Protein 7QH8 (pdb70)

InterPro domains:
  IPR002313 Lysine-tRNA ligase, class II [MF_00252] (16-503)
  IPR002313 Lysine-tRNA ligase, class II [TIGR00499] (12-503)
  IPR004364 Aminoacyl-tRNA synthetase, class II (D/K/N) [PF00152] (156-499)
  IPR004365 OB-fold nucleic acid binding domain, AA-tRNA synthetase-type [PF01336] (64-140)
  IPR006195 Aminoacyl-tRNA synthetase, class II [PS50862] (179-502)
  IPR012340 Nucleic acid-binding, OB-fold [G3DSA:2.40.50.140] (10-151)
  IPR012340 Nucleic acid-binding, OB-fold [SSF50249] (9-149)
  IPR018149 Lysyl-tRNA synthetase, class II, C-terminal [PR00982] (193-203)
  IPR018149 Lysyl-tRNA synthetase, class II, C-terminal [PR00982] (209-225)
  IPR018149 Lysyl-tRNA synthetase, class II, C-terminal [PR00982] (238-251)
  IPR018149 Lysyl-tRNA synthetase, class II, C-terminal [PR00982] (256-273)
  IPR018149 Lysyl-tRNA synthetase, class II, C-terminal [PR00982] (386-402)
  IPR044136 Lysine-tRNA ligase, class II, N-terminal [cd04322] (61-168)
  IPR045864 Class II Aminoacyl-tRNA synthetase/Biotinyl protein ligase (BPL) and lipoyl protein ligase (LPL) [G3DSA:3.30.930.10] (152-503)
  IPR045864 Class II Aminoacyl-tRNA synthetase/Biotinyl protein ligase (BPL) and lipoyl protein ligase (LPL) [SSF55681] (156-501)

Foldseek 3Di:
DVLLVLLVVLCVVCVVVVHHQADPDDPFPDELVRVCVVCVDDPAQFWDADKGKYKAFFADWDDDQFKIKTWGAGLLRRIAIEIEGCVQEPPVSNVCCVSRDDGRWMKIFIATWHHYCGTYGHGNDMGTNHRDSDHQAAVGADLVSCQQCVVSVSVHPNVLSLLQVLLVQLVVLLCVLQVVVVADEDDDDQWAQDADDDPAAWDWDADPPVRDITTGHQDCVLVVLLVLLVPRQKYKYWAWGAGPDDPDPDARIFTKIKMKHFPDFLVVVVVSVLVSLVSSCCRRVVDQQFQEPVRHTFHSDDDAAEEELQVVLCVQLVHRGALPDDQVNLVVSQVVVVHVDTDSQVSSVVSSCVGVLQVDAAKYKYFFGACLRCLFADHDPPGPGTGGKIFIAARSFRFKMKGFTDLPLVSSVVSQVVVQVVPPCHDGPVVSSVSSVSPRGTMMMMMGTSQSSCCSRYVDHPSSNDSNGDD

Organism: Mycobacterium tuberculosis (strain ATCC 25618 / H37Rv) (NCBI:txid83332)

Solvent-accessible surface area: 23521 Å² total

B-factor: mean 52.55, std 17.99, range [27.71, 124.9]

Radius of gyration: 29.38 Å; Cα contacts (8 Å, |Δi|>4): 894; chains: 1; bounding box: 52×74×83 Å

CATH classification: 3.30.930.10

Structure (mmCIF, N/CA/C/O backbone):
data_7QH8
#
_entry.id   7QH8
#
_cell.length_a   83.838
_cell.length_b   83.838
_cell.length_c   147.781
_cell.angle_alpha   90.000
_cell.angle_beta   90.000
_cell.angle_gamma   90.000
#
_symmetry.space_group_name_H-M   'P 41 21 2'
#
loop_
_entity.id
_entity.type
_entity.pdbx_description
1 polymer 'Lysine--tRNA ligase 1'
2 non-polymer LYSINE
3 non-polymer GLYCEROL
4 water water
#
loop_
_atom_site.group_PDB
_atom_site.id
_atom_site.type_symbol
_atom_site.label_atom_id
_atom_site.label_alt_id
_atom_site.label_comp_id
_atom_site.label_asym_id
_atom_site.label_entity_id
_atom_site.label_seq_id
_atom_site.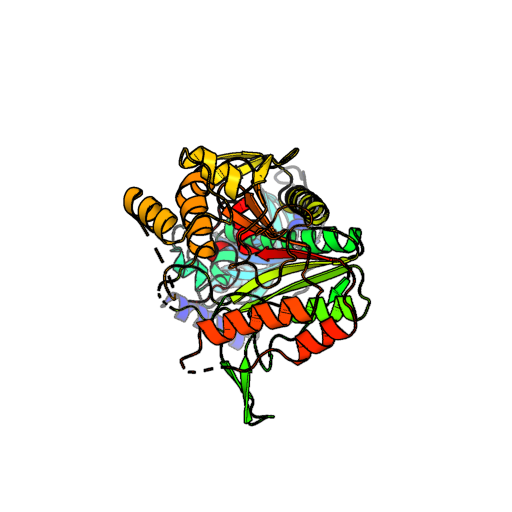pdbx_PDB_ins_code
_atom_site.Cartn_x
_atom_site.Cartn_y
_atom_site.Cartn_z
_atom_site.occupancy
_atom_site.B_iso_or_equiv
_atom_site.auth_seq_id
_atom_site.auth_comp_id
_atom_site.auth_asym_id
_atom_site.auth_atom_id
_atom_site.pdbx_PDB_model_num
ATOM 1 N N . PRO A 1 32 ? 38.587 10.748 51.251 1.00 105.92 11 PRO A N 1
ATOM 2 C CA . PRO A 1 32 ? 38.552 9.659 52.229 1.00 102.80 11 PRO A CA 1
ATOM 3 C C . PRO A 1 32 ? 38.931 10.128 53.640 1.00 96.41 11 PRO A C 1
ATOM 4 O O . PRO A 1 32 ? 38.696 9.406 54.599 1.00 88.38 11 PRO A O 1
ATOM 8 N N . GLU A 1 33 ? 39.552 11.304 53.714 1.00 82.61 12 GLU A N 1
ATOM 9 C CA . GLU A 1 33 ? 39.772 12.048 54.974 1.00 80.90 12 GLU A CA 1
ATOM 10 C C . GLU A 1 33 ? 38.455 12.734 55.356 1.00 72.84 12 GLU A C 1
ATOM 11 O O . GLU A 1 33 ? 38.083 12.687 56.546 1.00 65.47 12 GLU A O 1
ATOM 17 N N . GLN A 1 34 ? 37.791 13.357 54.375 1.00 70.83 13 GLN A N 1
ATOM 18 C CA . GLN A 1 34 ? 36.424 13.939 54.509 1.00 72.51 13 GLN A CA 1
ATOM 19 C C . GLN A 1 34 ? 35.427 12.869 54.993 1.00 62.58 13 GLN A C 1
ATOM 20 O O . GLN A 1 34 ? 34.570 13.207 55.819 1.00 58.48 13 GLN A O 1
ATOM 26 N N . PHE A 1 35 ? 35.563 11.623 54.532 1.00 62.72 14 PHE A N 1
ATOM 27 C CA . PHE A 1 35 ? 34.839 10.432 55.066 1.00 65.48 14 PHE A CA 1
ATOM 28 C C . PHE A 1 35 ? 35.098 10.337 56.580 1.00 63.24 14 PHE A C 1
ATOM 29 O O . PHE A 1 35 ? 34.135 10.283 57.357 1.00 65.08 14 PHE A O 1
ATOM 37 N N . ARG A 1 36 ? 36.374 10.354 56.986 1.00 61.74 15 ARG A N 1
ATOM 38 C CA . ARG A 1 36 ? 36.823 10.166 58.397 1.00 63.07 15 ARG A CA 1
ATOM 39 C C . ARG A 1 36 ? 36.253 11.285 59.283 1.00 56.29 15 ARG A C 1
ATOM 40 O O . ARG A 1 36 ? 35.775 10.960 60.392 1.00 56.01 15 ARG A O 1
ATOM 42 N N . ILE A 1 37 ? 36.268 12.539 58.818 1.00 53.56 16 ILE A N 1
ATOM 43 C CA . ILE A 1 37 ? 35.771 13.709 59.611 1.00 56.33 16 ILE A CA 1
ATOM 44 C C . ILE A 1 37 ? 34.255 13.612 59.765 1.00 54.84 16 ILE A C 1
ATOM 45 O O . ILE A 1 37 ? 33.762 13.946 60.861 1.00 51.90 16 ILE A O 1
ATOM 50 N N . ARG A 1 38 ? 33.538 13.267 58.692 1.00 56.77 17 ARG A N 1
ATOM 51 C CA . ARG A 1 38 ? 32.058 13.134 58.764 1.00 53.42 17 ARG A CA 1
ATOM 52 C C . ARG A 1 38 ? 31.751 12.035 59.785 1.00 46.25 17 ARG A C 1
ATOM 53 O O . ARG A 1 38 ? 30.915 12.283 60.644 1.00 52.83 17 ARG A O 1
ATOM 61 N N . ARG A 1 39 ? 32.481 10.914 59.737 1.00 48.36 18 ARG A N 1
ATOM 62 C CA . ARG A 1 39 ? 32.317 9.743 60.652 1.00 53.46 18 ARG A CA 1
ATOM 63 C C . ARG A 1 39 ? 32.558 10.178 62.100 1.00 51.85 18 ARG A C 1
ATOM 64 O O . ARG A 1 39 ? 31.788 9.752 62.965 1.00 51.97 18 ARG A O 1
ATOM 72 N N . ASP A 1 40 ? 33.570 11.017 62.343 1.00 54.56 19 ASP A N 1
ATOM 73 C CA . ASP A 1 40 ? 33.861 11.611 63.680 1.00 57.06 19 ASP A CA 1
ATOM 74 C C . ASP A 1 40 ? 32.685 12.488 64.132 1.00 54.94 19 ASP A C 1
ATOM 75 O O . ASP A 1 40 ? 32.293 12.376 65.297 1.00 49.89 19 ASP A O 1
ATOM 80 N N . LYS A 1 41 ? 32.136 13.339 63.265 1.00 51.71 20 LYS A N 1
ATOM 81 C CA . LYS A 1 41 ? 30.994 14.199 63.668 1.00 55.28 20 LYS A CA 1
ATOM 82 C C . LYS A 1 41 ? 29.801 13.312 64.059 1.00 54.40 20 LYS A C 1
ATOM 83 O O . LYS A 1 41 ? 29.174 13.597 65.071 1.00 52.14 20 LYS A O 1
ATOM 89 N N . ARG A 1 42 ? 29.532 12.239 63.316 1.00 55.44 21 ARG A N 1
ATOM 90 C CA . ARG A 1 42 ? 28.435 11.292 63.664 1.00 59.33 21 ARG A CA 1
ATOM 91 C C . ARG A 1 42 ? 28.624 10.802 65.113 1.00 53.37 21 ARG A C 1
ATOM 92 O O . ARG A 1 42 ? 27.706 11.014 65.951 1.00 46.61 21 ARG A O 1
ATOM 100 N N . ALA A 1 43 ? 29.784 10.203 65.409 1.00 56.73 22 ALA A N 1
ATOM 101 C CA . ALA A 1 43 ? 30.143 9.653 66.749 1.00 56.83 22 ALA A CA 1
ATOM 102 C C . ALA A 1 43 ? 30.049 10.734 67.845 1.00 55.12 22 ALA A C 1
ATOM 103 O O . ALA A 1 43 ? 29.465 10.454 68.912 1.00 57.93 22 ALA A O 1
ATOM 105 N N . ARG A 1 44 ? 30.563 11.942 67.598 1.00 56.15 23 ARG A N 1
ATOM 106 C CA . ARG A 1 44 ? 30.467 13.082 68.553 1.00 61.78 23 ARG A CA 1
ATOM 107 C C . ARG A 1 44 ? 28.997 13.435 68.828 1.00 61.98 23 ARG A C 1
ATOM 108 O O . ARG A 1 44 ? 28.630 13.655 70.013 1.00 60.19 23 ARG A O 1
ATOM 116 N N . LEU A 1 45 ? 28.190 13.550 67.777 1.00 64.75 24 LEU A N 1
ATOM 117 C CA . LEU A 1 45 ? 26.756 13.928 67.899 1.00 63.82 24 LEU A CA 1
ATOM 118 C C . LEU A 1 45 ? 26.049 12.903 68.794 1.00 58.52 24 LEU A C 1
ATOM 119 O O . LEU A 1 45 ? 25.283 13.325 69.665 1.00 56.81 24 LEU A O 1
ATOM 124 N N . LEU A 1 46 ? 26.318 11.610 68.582 1.00 62.26 25 LEU A N 1
ATOM 125 C CA . LEU A 1 46 ? 25.740 10.487 69.372 1.00 65.07 25 LEU A CA 1
ATOM 126 C C . LEU A 1 46 ? 26.123 10.639 70.844 1.00 68.45 25 LEU A C 1
ATOM 127 O O . LEU A 1 46 ? 25.206 10.688 71.680 1.00 72.66 25 LEU A O 1
ATOM 132 N N . ALA A 1 47 ? 27.432 10.702 71.116 1.00 71.13 26 ALA A N 1
ATOM 133 C CA . ALA A 1 47 ? 28.052 10.892 72.454 1.00 74.04 26 ALA A CA 1
ATOM 134 C C . ALA A 1 47 ? 27.410 12.065 73.218 1.00 74.16 26 ALA A C 1
ATOM 135 O O . ALA A 1 47 ? 27.302 11.953 74.455 1.00 85.68 26 ALA A O 1
ATOM 137 N N . GLN A 1 48 ? 26.992 13.136 72.526 1.00 68.99 27 GLN A N 1
ATOM 138 C CA . GLN A 1 48 ? 26.413 14.364 73.148 1.00 64.35 27 GLN A CA 1
ATOM 139 C C . GLN A 1 48 ? 24.906 14.211 73.385 1.00 66.66 27 GLN A C 1
ATOM 140 O O . GLN A 1 48 ? 24.278 15.218 73.747 1.00 59.38 27 GLN A O 1
ATOM 146 N N . GLY A 1 49 ? 24.336 13.018 73.172 1.00 64.86 28 GLY A N 1
ATOM 147 C CA . GLY A 1 49 ? 22.884 12.775 73.313 1.00 70.95 28 GLY A CA 1
ATOM 148 C C . GLY A 1 49 ? 22.058 13.487 72.245 1.00 70.65 28 GLY A C 1
ATOM 149 O O . GLY A 1 49 ? 20.819 13.529 72.374 1.00 81.39 28 GLY A O 1
ATOM 150 N N . ARG A 1 50 ? 22.712 14.068 71.238 1.00 75.26 29 ARG A N 1
ATOM 151 C CA . ARG A 1 50 ? 22.063 14.537 69.989 1.00 73.06 29 ARG A CA 1
ATOM 152 C C . ARG A 1 50 ? 21.934 13.320 69.068 1.00 74.92 29 ARG A C 1
ATOM 153 O O . ARG A 1 50 ? 22.695 12.344 69.247 1.00 83.24 29 ARG A O 1
ATOM 161 N N . ASP A 1 51 ? 20.975 13.352 68.150 1.00 64.51 30 ASP A N 1
ATOM 162 C CA . ASP A 1 51 ? 20.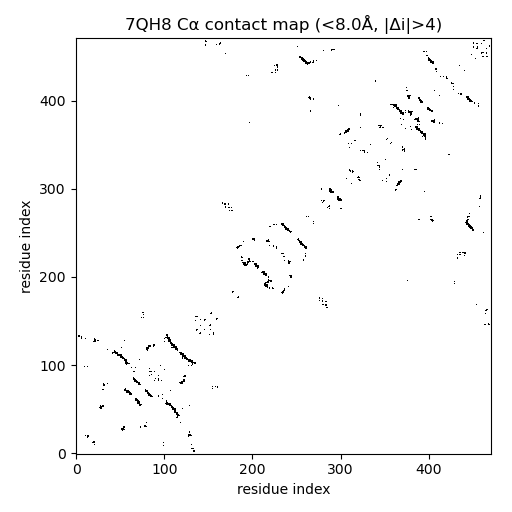588 12.169 67.341 1.00 57.69 30 ASP A CA 1
ATOM 163 C C . ASP A 1 51 ? 20.750 12.571 65.887 1.00 49.41 30 ASP A C 1
ATOM 164 O O . ASP A 1 51 ? 19.987 13.400 65.412 1.00 53.19 30 ASP A O 1
ATOM 169 N N . PRO A 1 52 ? 21.785 12.086 65.170 1.00 49.07 31 PRO A N 1
ATOM 170 C CA . PRO A 1 52 ? 21.998 12.485 63.778 1.00 52.87 31 PRO A CA 1
ATOM 171 C C . PRO A 1 52 ? 21.177 11.660 62.768 1.00 45.32 31 PRO A C 1
ATOM 172 O O . PRO A 1 52 ? 21.252 11.924 61.603 1.00 46.90 31 PRO A O 1
ATOM 176 N N . TYR A 1 53 ? 20.424 10.665 63.227 1.00 47.42 32 TYR A N 1
ATOM 177 C CA . TYR A 1 53 ? 19.447 9.921 62.388 1.00 39.34 32 TYR A CA 1
ATOM 178 C C . TYR A 1 53 ? 18.141 9.817 63.160 1.00 40.89 32 TYR A C 1
ATOM 179 O O . TYR A 1 53 ? 17.729 8.730 63.541 1.00 44.35 32 TYR A O 1
ATOM 188 N N . PRO A 1 54 ? 17.442 10.942 63.417 1.00 40.99 33 PRO A N 1
ATOM 189 C CA . PRO A 1 54 ? 16.222 10.919 64.223 1.00 40.63 33 PRO A CA 1
ATOM 190 C C . PRO A 1 54 ? 15.127 10.166 63.458 1.00 45.77 33 PRO A C 1
ATOM 191 O O . PRO A 1 54 ? 15.188 10.156 62.229 1.00 40.18 33 PRO A O 1
ATOM 195 N N . VAL A 1 55 ? 14.204 9.518 64.181 1.00 43.03 34 VAL A N 1
ATOM 196 C CA . VAL A 1 55 ? 13.161 8.625 63.577 1.00 44.75 34 VAL A CA 1
ATOM 197 C C . VAL A 1 55 ? 12.185 9.503 62.783 1.00 47.66 34 VAL A C 1
ATOM 198 O O . VAL A 1 55 ? 11.587 9.043 61.766 1.00 46.10 34 VAL A O 1
ATOM 202 N N . ALA A 1 56 ? 12.052 10.740 63.250 1.00 47.50 35 ALA A N 1
ATOM 203 C CA . ALA A 1 56 ? 11.092 11.728 62.733 1.00 49.37 35 ALA A CA 1
ATOM 204 C C . ALA A 1 56 ? 11.658 13.130 62.930 1.00 54.03 35 ALA A C 1
ATOM 205 O O . ALA A 1 56 ? 12.441 13.355 63.878 1.00 55.14 35 ALA A O 1
ATOM 207 N N . VAL A 1 57 ? 11.274 14.032 62.040 1.00 49.55 36 VAL A N 1
ATOM 208 C CA . VAL A 1 57 ? 11.255 15.485 62.329 1.00 49.04 36 VAL A CA 1
ATOM 209 C C . VAL A 1 57 ? 9.865 15.941 61.921 1.00 46.94 36 VAL A C 1
ATOM 210 O O . VAL A 1 57 ? 9.267 15.374 61.022 1.00 46.84 36 VAL A O 1
ATOM 214 N N . PRO A 1 58 ? 9.292 16.970 62.562 1.00 53.13 37 PRO A N 1
ATOM 215 C CA . PRO A 1 58 ? 7.942 17.407 62.208 1.00 59.48 37 PRO A CA 1
ATOM 216 C C . PRO A 1 58 ? 7.926 18.344 60.992 1.00 58.43 37 PRO A C 1
ATOM 217 O O . PRO A 1 58 ? 7.716 19.532 61.155 1.00 62.10 37 PRO A O 1
ATOM 221 N N . ARG A 1 59 ? 8.152 17.786 59.809 1.00 54.50 38 ARG A N 1
ATOM 222 C CA . ARG A 1 59 ? 8.054 18.527 58.523 1.00 54.35 38 ARG A CA 1
ATOM 223 C C . ARG A 1 59 ? 6.580 18.826 58.220 1.00 60.98 38 ARG A C 1
ATOM 224 O O . ARG A 1 59 ? 5.805 17.860 58.063 1.00 58.08 38 ARG A O 1
ATOM 232 N N . THR A 1 60 ? 6.225 20.106 58.083 1.00 57.51 39 THR A N 1
ATOM 233 C CA . THR A 1 60 ? 4.834 20.577 57.830 1.00 54.95 39 THR A CA 1
ATOM 234 C C . THR A 1 60 ? 4.577 20.652 56.332 1.00 56.03 39 THR A C 1
ATOM 235 O O . THR A 1 60 ? 3.425 20.470 55.923 1.00 55.55 39 THR A O 1
ATOM 239 N N . HIS A 1 61 ? 5.616 20.929 55.542 1.00 55.45 40 HIS A N 1
ATOM 240 C CA . HIS A 1 61 ? 5.491 21.267 54.103 1.00 52.18 40 HIS A CA 1
ATOM 241 C C . HIS A 1 61 ? 6.693 20.758 53.322 1.00 46.27 40 HIS A C 1
ATOM 242 O O . HIS A 1 61 ? 7.781 20.802 53.874 1.00 48.68 40 HIS A O 1
ATOM 249 N N . THR A 1 62 ? 6.480 20.368 52.069 1.00 49.55 41 THR A N 1
ATOM 250 C CA . THR A 1 62 ? 7.551 20.221 51.059 1.00 50.28 41 THR A CA 1
ATOM 251 C C . THR A 1 62 ? 8.015 21.631 50.681 1.00 52.07 41 THR A C 1
ATOM 252 O O . THR A 1 62 ? 7.278 22.610 50.904 1.00 49.28 41 THR A O 1
ATOM 256 N N . LEU A 1 63 ? 9.184 21.744 50.090 1.00 50.04 42 LEU A N 1
ATOM 257 C CA . LEU A 1 63 ? 9.698 23.082 49.712 1.00 48.87 42 LEU A CA 1
ATOM 258 C C . LEU A 1 63 ? 8.846 23.622 48.558 1.00 44.31 42 LEU A C 1
ATOM 259 O O . LEU A 1 63 ? 8.568 24.834 48.594 1.00 50.05 42 LEU A O 1
ATOM 264 N N . ALA A 1 64 ? 8.399 22.766 47.626 1.00 42.87 43 ALA A N 1
ATOM 265 C CA . ALA A 1 64 ? 7.521 23.158 46.492 1.00 46.94 43 ALA A CA 1
ATOM 266 C C . ALA A 1 64 ? 6.214 23.739 47.034 1.00 54.66 43 ALA A C 1
ATOM 267 O O . ALA A 1 64 ? 5.661 24.640 46.385 1.00 53.33 43 ALA A O 1
ATOM 269 N N . GLU A 1 65 ? 5.745 23.223 48.175 1.00 55.84 44 GLU A N 1
ATOM 270 C CA . GLU A 1 65 ? 4.509 23.696 48.842 1.00 57.32 44 GLU A CA 1
ATOM 271 C C . GLU A 1 65 ? 4.731 25.123 49.314 1.00 57.04 44 GLU A C 1
ATOM 272 O O . GLU A 1 65 ? 3.872 25.952 49.022 1.00 58.14 44 GLU A O 1
ATOM 278 N N . VAL A 1 66 ? 5.835 25.369 50.026 1.00 57.73 45 VAL A N 1
ATOM 279 C CA . VAL A 1 66 ? 6.201 26.713 50.565 1.00 55.83 45 VAL A CA 1
ATOM 280 C C . VAL A 1 66 ? 6.347 27.688 49.384 1.00 57.87 45 VAL A C 1
ATOM 281 O O . VAL A 1 66 ? 5.792 28.787 49.476 1.00 60.19 45 VAL A O 1
ATOM 285 N N . ARG A 1 67 ? 7.051 27.285 48.315 1.00 59.91 46 ARG A N 1
ATOM 286 C CA . ARG A 1 67 ? 7.223 28.095 47.073 1.00 63.54 46 ARG A CA 1
ATOM 287 C C . ARG A 1 67 ? 5.844 28.430 46.489 1.00 61.72 46 ARG A C 1
ATOM 288 O O . ARG A 1 67 ? 5.601 29.615 46.226 1.00 65.73 46 ARG A O 1
ATOM 296 N N . ALA A 1 68 ? 4.963 27.437 46.336 1.00 61.48 47 ALA A N 1
ATOM 297 C CA . ALA A 1 68 ? 3.620 27.608 45.727 1.00 60.20 47 ALA A CA 1
ATOM 298 C C . ALA A 1 68 ? 2.739 28.547 46.576 1.00 61.25 47 ALA A C 1
ATOM 299 O O . ALA A 1 68 ? 1.825 29.142 45.994 1.00 75.87 47 ALA A O 1
ATOM 301 N N . ALA A 1 69 ? 3.018 28.712 47.877 1.00 59.31 48 ALA A N 1
ATOM 302 C CA . ALA A 1 69 ? 2.218 29.522 48.835 1.00 61.30 48 ALA A CA 1
ATOM 303 C C . ALA A 1 69 ? 2.784 30.941 49.028 1.00 68.93 48 ALA A C 1
ATOM 304 O O . ALA A 1 69 ? 2.278 31.665 49.920 1.00 70.23 48 ALA A O 1
ATOM 306 N N . HIS A 1 70 ? 3.831 31.322 48.294 1.00 72.41 49 HIS A N 1
ATOM 307 C CA . HIS A 1 70 ? 4.479 32.659 48.411 1.00 70.37 49 HIS A CA 1
ATOM 308 C C . HIS A 1 70 ? 5.056 33.076 47.063 1.00 68.63 49 HIS A C 1
ATOM 309 O O . HIS A 1 70 ? 6.203 33.510 46.995 1.00 69.57 49 HIS A O 1
ATOM 316 N N . PRO A 1 71 ? 4.266 32.992 45.963 1.00 77.14 50 PRO A N 1
ATOM 317 C CA . PRO A 1 71 ? 4.787 33.238 44.614 1.00 82.25 50 PRO A CA 1
ATOM 318 C C . PRO A 1 71 ? 5.3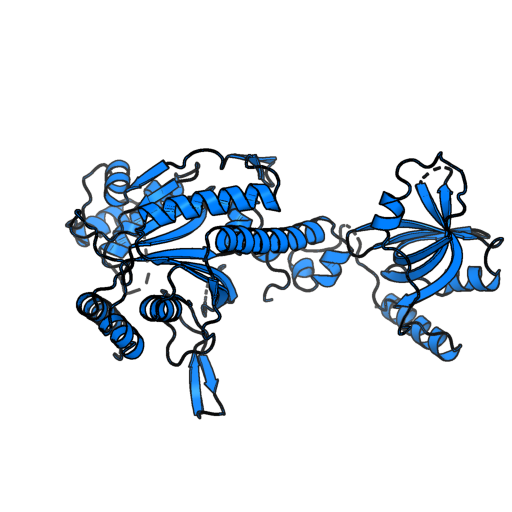71 34.645 44.405 1.00 87.38 50 PRO A C 1
ATOM 319 O O . PRO A 1 71 ? 6.308 34.770 43.640 1.00 99.22 50 PRO A O 1
ATOM 323 N N . ASP A 1 72 ? 4.822 35.658 45.080 1.00 91.85 51 ASP A N 1
ATOM 324 C CA . ASP A 1 72 ? 5.317 37.062 45.001 1.00 100.89 51 ASP A CA 1
ATOM 325 C C . ASP A 1 72 ? 5.271 37.706 46.395 1.00 96.82 51 ASP A C 1
ATOM 326 O O . ASP A 1 72 ? 4.313 38.441 46.720 1.00 96.39 51 ASP A O 1
ATOM 331 N N . LEU A 1 73 ? 6.307 37.458 47.187 1.00 98.63 52 LEU A N 1
ATOM 332 C CA . LEU A 1 73 ? 6.497 38.140 48.488 1.00 99.47 52 LEU A CA 1
ATOM 333 C C . LEU A 1 73 ? 7.378 39.359 48.226 1.00 96.81 52 LEU A C 1
ATOM 334 O O . LEU A 1 73 ? 8.486 39.192 47.723 1.00 88.72 52 LEU A O 1
ATOM 339 N N . PRO A 1 74 ? 6.931 40.615 48.483 1.00 92.00 53 PRO A N 1
ATOM 340 C CA . PRO A 1 74 ? 7.813 41.773 48.336 1.00 89.80 53 PRO A CA 1
ATOM 341 C C . PRO A 1 74 ? 9.182 41.560 48.990 1.00 88.99 53 PRO A C 1
ATOM 342 O O . PRO A 1 74 ? 9.217 41.214 50.161 1.00 85.24 53 PRO A O 1
ATOM 346 N N . ILE A 1 75 ? 10.258 41.809 48.243 1.00 93.91 54 ILE A N 1
ATOM 347 C CA . ILE A 1 75 ? 11.644 41.447 48.666 1.00 98.36 54 ILE A CA 1
ATOM 348 C C . ILE A 1 75 ? 11.962 42.138 49.997 1.00 98.29 54 ILE A C 1
ATOM 349 O O . ILE A 1 75 ? 11.404 43.221 50.257 1.00 89.38 54 ILE A O 1
ATOM 354 N N . ASP A 1 76 ? 12.781 41.485 50.826 1.00 97.87 55 ASP A N 1
ATOM 355 C CA . ASP A 1 76 ? 13.195 41.987 52.161 1.00 95.00 55 ASP A CA 1
ATOM 356 C C . ASP A 1 76 ? 11.941 42.362 52.961 1.00 95.33 55 ASP A C 1
ATOM 357 O O . ASP A 1 76 ? 11.852 43.510 53.429 1.00 97.18 55 ASP A O 1
ATOM 362 N N . THR A 1 77 ? 11.013 41.414 53.101 1.00 99.59 56 THR A N 1
ATOM 363 C CA . THR A 1 77 ? 9.783 41.540 53.930 1.00 98.13 56 THR A CA 1
ATOM 364 C C . THR A 1 77 ? 9.583 40.214 54.670 1.00 95.61 56 THR A C 1
ATOM 365 O O . THR A 1 77 ? 9.955 39.168 54.099 1.00 94.06 56 THR A O 1
ATOM 369 N N . ALA A 1 78 ? 9.020 40.264 55.880 1.00 91.69 57 ALA A N 1
ATOM 370 C CA . ALA A 1 78 ? 8.758 39.088 56.744 1.00 85.32 57 ALA A CA 1
ATOM 371 C C . ALA A 1 78 ? 7.259 38.745 56.736 1.00 89.33 57 ALA A C 1
ATOM 372 O O . ALA A 1 78 ? 6.423 39.670 56.592 1.00 90.26 57 ALA A O 1
ATOM 374 N N . THR A 1 79 ? 6.931 37.453 56.847 1.00 87.02 58 THR A N 1
ATOM 375 C CA . THR A 1 79 ? 5.538 36.946 56.983 1.00 82.24 58 THR A CA 1
ATOM 376 C C . THR A 1 79 ? 5.418 36.243 58.332 1.00 82.80 58 THR A C 1
ATOM 377 O O . THR A 1 79 ? 6.464 36.046 58.978 1.00 83.04 58 THR A O 1
ATOM 381 N N . GLU A 1 80 ? 4.192 35.898 58.730 1.00 89.45 59 GLU A N 1
ATOM 382 C CA . GLU A 1 80 ? 3.897 35.139 59.977 1.00 95.43 59 GLU A CA 1
ATOM 383 C C . GLU A 1 80 ? 3.329 33.767 59.587 1.00 95.19 59 GLU A C 1
ATOM 384 O O . GLU A 1 80 ? 2.336 33.319 60.212 1.00 99.97 59 GLU A O 1
ATOM 390 N N . ASP A 1 81 ? 3.918 33.147 58.559 1.00 82.45 60 ASP A N 1
ATOM 391 C CA . ASP A 1 81 ? 3.751 31.701 58.263 1.00 78.38 60 ASP A CA 1
ATOM 392 C C . ASP A 1 81 ? 4.980 30.997 58.834 1.00 76.00 60 ASP A C 1
ATOM 393 O O . ASP A 1 81 ? 6.083 31.125 58.262 1.00 70.42 60 ASP A O 1
ATOM 398 N N . ILE A 1 82 ? 4.797 30.369 59.988 1.00 72.09 61 ILE A N 1
ATOM 399 C CA . ILE A 1 82 ? 5.783 29.432 60.589 1.00 75.11 61 ILE A CA 1
ATOM 400 C C . ILE A 1 82 ? 5.692 28.123 59.791 1.00 71.38 61 ILE A C 1
ATOM 401 O O . ILE A 1 82 ? 4.554 27.717 59.394 1.00 60.42 61 ILE A O 1
ATOM 406 N N . VAL A 1 83 ? 6.846 27.524 59.483 1.00 64.29 62 VAL A N 1
ATOM 407 C CA . VAL A 1 83 ? 6.896 26.211 58.775 1.00 54.82 62 VAL A CA 1
ATOM 408 C C . VAL A 1 83 ? 7.966 25.323 59.396 1.00 55.71 62 VAL A C 1
ATOM 409 O O . VAL A 1 83 ? 8.907 25.837 60.063 1.00 62.23 62 VAL A O 1
ATOM 413 N N . GLY A 1 84 ? 7.790 24.030 59.131 1.00 55.09 63 GLY A N 1
ATOM 414 C CA . GLY A 1 84 ? 8.777 22.958 59.309 1.00 48.51 63 GLY A CA 1
ATOM 415 C C . GLY A 1 84 ? 9.143 22.388 57.950 1.00 49.39 63 GLY A C 1
ATOM 416 O O . GLY A 1 84 ? 8.280 21.769 57.285 1.00 47.90 63 GLY A O 1
ATOM 417 N N . VAL A 1 85 ? 10.384 22.626 57.530 1.00 45.00 64 VAL A N 1
ATOM 418 C CA . VAL A 1 85 ? 10.902 22.169 56.216 1.00 41.35 64 VAL A CA 1
ATOM 419 C C . VAL A 1 85 ? 12.071 21.256 56.515 1.00 38.41 64 VAL A C 1
ATOM 420 O O . VAL A 1 85 ? 12.592 21.305 57.621 1.00 42.15 64 VAL A O 1
ATOM 424 N N . ALA A 1 86 ? 12.438 20.441 55.544 1.00 41.48 65 ALA A N 1
ATOM 425 C CA . ALA A 1 86 ? 13.599 19.548 55.644 1.00 42.97 65 ALA A CA 1
ATOM 426 C C . ALA A 1 86 ? 14.147 19.404 54.241 1.00 47.37 65 ALA A C 1
ATOM 427 O O . ALA A 1 86 ? 13.376 19.551 53.284 1.00 50.82 65 ALA A O 1
ATOM 429 N N . GLY A 1 87 ? 15.458 19.259 54.153 1.00 46.97 66 GLY A N 1
ATOM 430 C CA . GLY A 1 87 ? 16.171 19.323 52.874 1.00 56.51 66 GLY A CA 1
ATOM 431 C C . GLY A 1 87 ? 17.660 19.077 53.030 1.00 56.40 66 GLY A C 1
ATOM 432 O O . GLY A 1 87 ? 18.201 19.211 54.154 1.00 52.40 66 GLY A O 1
ATOM 433 N N . ARG A 1 88 ? 18.271 18.713 51.906 1.00 55.08 67 ARG A N 1
ATOM 434 C CA . ARG A 1 88 ? 19.710 18.413 51.788 1.00 52.17 67 ARG A CA 1
ATOM 435 C C . ARG A 1 88 ? 20.438 19.737 51.579 1.00 53.73 67 ARG A C 1
ATOM 436 O O . ARG A 1 88 ? 20.042 20.470 50.677 1.00 52.94 67 ARG A O 1
ATOM 444 N N . VAL A 1 89 ? 21.413 20.043 52.441 1.00 58.43 68 VAL A N 1
ATOM 445 C CA . VAL A 1 89 ? 22.174 21.323 52.386 1.00 62.91 68 VAL A CA 1
ATOM 446 C C . VAL A 1 89 ? 23.124 21.181 51.193 1.00 61.82 68 VAL A C 1
ATOM 447 O O . VAL A 1 89 ? 23.978 20.255 51.211 1.00 59.06 68 VAL A O 1
ATOM 451 N N . ILE A 1 90 ? 22.865 21.940 50.123 1.00 61.18 69 ILE A N 1
ATOM 452 C CA . ILE A 1 90 ? 23.606 21.792 48.827 1.00 62.85 69 ILE A CA 1
ATOM 453 C C . ILE A 1 90 ? 24.535 22.998 48.653 1.00 55.52 69 ILE A C 1
ATOM 454 O O . ILE A 1 90 ? 25.422 22.974 47.800 1.00 59.44 69 ILE A O 1
ATOM 459 N N . PHE A 1 91 ? 24.345 24.030 49.449 1.00 54.73 70 PHE A N 1
ATOM 460 C CA . PHE A 1 91 ? 25.180 25.242 49.396 1.00 49.58 70 PHE A CA 1
ATOM 461 C C . PHE A 1 91 ? 25.147 25.830 50.790 1.00 52.64 70 PHE A C 1
ATOM 462 O O . PHE A 1 91 ? 24.054 25.844 51.384 1.00 51.37 70 PHE A O 1
ATOM 470 N N . ALA A 1 92 ? 26.300 26.270 51.285 1.00 53.85 71 ALA A N 1
ATOM 471 C CA . ALA A 1 92 ? 26.444 26.919 52.607 1.00 60.98 71 ALA A CA 1
ATOM 472 C C . ALA A 1 92 ? 27.327 28.162 52.461 1.00 65.10 71 ALA A C 1
ATOM 473 O O . ALA A 1 92 ? 28.276 28.130 51.632 1.00 64.83 71 ALA A O 1
ATOM 475 N N . ARG A 1 93 ? 27.022 29.196 53.251 1.00 59.36 72 ARG A N 1
ATOM 476 C CA . ARG A 1 93 ? 27.681 30.526 53.225 1.00 69.93 72 ARG A CA 1
ATOM 477 C C . ARG A 1 93 ? 27.585 31.142 54.629 1.00 73.25 72 ARG A C 1
ATOM 478 O O . ARG A 1 93 ? 26.537 31.742 54.968 1.00 74.44 72 ARG A O 1
ATOM 486 N N . ASN A 1 94 ? 28.654 30.996 55.410 1.00 71.93 73 ASN A N 1
ATOM 487 C CA . ASN A 1 94 ? 28.687 31.273 56.869 1.00 78.84 73 ASN A CA 1
ATOM 488 C C . ASN A 1 94 ? 29.191 32.697 57.114 1.00 85.52 73 ASN A C 1
ATOM 489 O O . ASN A 1 94 ? 29.738 33.300 56.175 1.00 86.99 73 ASN A O 1
ATOM 494 N N . SER A 1 95 ? 28.942 33.214 58.321 1.00 88.21 74 SER A N 1
ATOM 495 C CA . SER A 1 95 ? 29.546 34.450 58.895 1.00 87.16 74 SER A CA 1
ATOM 496 C C . SER A 1 95 ? 29.565 34.333 60.425 1.00 88.48 74 SER A C 1
ATOM 497 O O . SER A 1 95 ? 29.296 33.210 60.944 1.00 83.94 74 SER A O 1
ATOM 500 N N . GLY A 1 96 ? 29.863 35.447 61.106 1.00 76.16 75 GLY A N 1
ATOM 501 C CA . GLY A 1 96 ? 29.893 35.555 62.577 1.00 80.42 75 GLY A CA 1
ATOM 502 C C . GLY A 1 96 ? 28.533 35.272 63.193 1.00 79.44 75 GLY A C 1
ATOM 503 O O . GLY A 1 96 ? 28.443 34.301 63.983 1.00 71.26 75 GLY A O 1
ATOM 504 N N . LYS A 1 97 ? 27.514 36.054 62.802 1.00 73.82 76 LYS A N 1
ATOM 505 C CA . LYS A 1 97 ? 26.163 36.092 63.435 1.00 77.42 76 LYS A CA 1
ATOM 506 C C . LYS A 1 97 ? 25.088 35.482 62.519 1.00 79.68 76 LYS A C 1
ATOM 507 O O . LYS A 1 97 ? 23.913 35.438 62.964 1.00 71.44 76 LYS A O 1
ATOM 513 N N . LEU A 1 98 ? 25.430 35.083 61.283 1.00 79.87 77 LEU A N 1
ATOM 514 C CA . LEU A 1 98 ? 24.412 34.671 60.274 1.00 73.25 77 LEU A CA 1
ATOM 515 C C . LEU A 1 98 ? 25.020 33.727 59.228 1.00 71.47 77 LEU A C 1
ATOM 516 O O . LEU A 1 98 ? 25.975 34.143 58.523 1.00 57.76 77 LEU A O 1
ATOM 521 N N . CYS A 1 99 ? 24.460 32.513 59.131 1.00 60.17 78 CYS A N 1
ATOM 522 C CA . CYS A 1 99 ? 24.810 31.477 58.121 1.00 59.94 78 CYS A CA 1
ATOM 523 C C . CYS A 1 99 ? 23.604 31.270 57.206 1.00 60.65 78 CYS A C 1
ATOM 524 O O . CYS A 1 99 ? 22.467 31.188 57.708 1.00 66.86 78 CYS A O 1
ATOM 527 N N . PHE A 1 100 ? 23.860 31.229 55.905 1.00 60.05 79 PHE A N 1
ATOM 528 C CA . PHE A 1 100 ? 22.858 30.943 54.859 1.00 56.22 79 PHE A CA 1
ATOM 529 C C . PHE A 1 100 ? 23.151 29.549 54.314 1.00 57.74 79 PHE A C 1
ATOM 530 O O . PHE A 1 100 ? 24.332 29.122 54.203 1.00 49.40 79 PHE A O 1
ATOM 538 N N . ALA A 1 101 ? 22.087 28.855 53.941 1.00 57.23 80 ALA A N 1
ATOM 539 C CA . ALA A 1 101 ? 22.195 27.577 53.225 1.00 56.05 80 ALA A CA 1
ATOM 540 C C . ALA A 1 101 ? 21.061 27.505 52.228 1.00 52.79 80 ALA A C 1
ATOM 541 O O . ALA A 1 101 ? 20.005 28.121 52.451 1.00 51.85 80 ALA A O 1
ATOM 543 N N . THR A 1 102 ? 21.313 26.767 51.162 1.00 56.03 81 THR A N 1
ATOM 544 C CA . THR A 1 102 ? 20.278 26.320 50.223 1.00 55.34 81 THR A CA 1
ATOM 545 C C . THR A 1 102 ? 19.953 24.894 50.607 1.00 54.70 81 THR A C 1
ATOM 546 O O . THR A 1 102 ? 20.900 24.044 50.593 1.00 56.45 81 THR A O 1
ATOM 550 N N . LEU A 1 103 ? 18.691 24.674 50.985 1.00 51.56 82 LEU A N 1
ATOM 551 C CA . LEU A 1 103 ? 18.131 23.315 51.092 1.00 47.50 82 LEU A CA 1
ATOM 552 C C . LEU A 1 103 ? 17.539 22.983 49.734 1.00 46.41 82 LEU A C 1
ATOM 553 O O . LEU A 1 103 ? 16.844 23.852 49.113 1.00 49.47 82 LEU A O 1
ATOM 558 N N . GLN A 1 104 ? 17.787 21.761 49.303 1.00 47.97 83 GLN A N 1
ATOM 559 C CA . GLN A 1 104 ? 17.197 21.226 48.076 1.00 49.08 83 GLN A CA 1
ATOM 560 C C . GLN A 1 104 ? 16.381 20.027 48.495 1.00 50.84 83 GLN A C 1
ATOM 561 O O . GLN A 1 104 ? 16.974 19.095 49.107 1.00 50.35 83 GLN A O 1
ATOM 567 N N . ASP A 1 105 ? 15.086 20.092 48.193 1.00 48.96 84 ASP A N 1
ATOM 568 C CA . ASP A 1 105 ? 14.135 18.974 48.404 1.00 53.08 84 ASP A CA 1
ATOM 569 C C . ASP A 1 105 ? 14.537 17.897 47.393 1.00 53.20 84 ASP A C 1
ATOM 570 O O . ASP A 1 105 ? 15.381 18.200 46.517 1.00 51.28 84 ASP A O 1
ATOM 575 N N . GLY A 1 106 ? 13.998 16.688 47.543 1.00 45.53 85 GLY A N 1
ATOM 576 C CA . GLY A 1 106 ? 14.302 15.539 46.670 1.00 46.46 85 GLY A CA 1
ATOM 577 C C . GLY A 1 106 ? 14.009 15.805 45.206 1.00 41.22 85 GLY A C 1
ATOM 578 O O . GLY A 1 106 ? 14.738 15.271 44.366 1.00 47.48 85 GLY A O 1
ATOM 579 N N . ASP A 1 107 ? 12.990 16.612 44.905 1.00 42.73 86 ASP A N 1
ATOM 580 C CA . ASP A 1 107 ? 12.542 16.889 43.509 1.00 47.56 86 ASP A CA 1
ATOM 581 C C . ASP A 1 107 ? 13.404 17.994 42.870 1.00 52.12 86 ASP A C 1
ATOM 582 O O . ASP A 1 107 ? 13.257 18.222 41.650 1.00 47.43 86 ASP A O 1
ATOM 587 N N . GLY A 1 108 ? 14.264 18.667 43.642 1.00 51.33 87 GLY A N 1
ATOM 588 C CA . GLY A 1 108 ? 15.166 19.718 43.115 1.00 49.55 87 GLY A CA 1
ATOM 589 C C . GLY A 1 108 ? 14.682 21.113 43.465 1.00 49.47 87 GLY A C 1
ATOM 590 O O . GLY A 1 108 ? 15.466 22.088 43.273 1.00 52.58 87 GLY A O 1
ATOM 591 N N . THR A 1 109 ? 13.466 21.231 44.007 1.00 48.05 88 THR A N 1
ATOM 592 C CA . THR A 1 109 ? 12.966 22.515 44.557 1.00 46.14 88 THR A CA 1
ATOM 593 C C . THR A 1 109 ? 13.901 22.943 45.693 1.00 46.57 88 THR A C 1
ATOM 594 O O . THR A 1 109 ? 14.338 22.101 46.482 1.00 50.81 88 THR A O 1
ATOM 598 N N . GLN A 1 110 ? 14.197 24.228 45.745 1.00 45.67 89 GLN A N 1
ATOM 599 C CA . GLN A 1 110 ? 15.141 24.837 46.700 1.00 46.92 89 GLN A CA 1
ATOM 600 C C . GLN A 1 110 ? 14.393 25.847 47.559 1.00 45.72 89 GLN A C 1
ATOM 601 O O . GLN A 1 110 ? 13.474 26.492 47.054 1.00 43.77 89 GLN A O 1
ATOM 607 N N . LEU A 1 111 ? 14.845 26.008 48.788 1.00 44.27 90 LEU A N 1
ATOM 608 C CA . LEU A 1 111 ? 14.454 27.140 49.651 1.00 49.99 90 LEU A CA 1
ATOM 609 C C . LEU A 1 111 ? 15.703 27.551 50.418 1.00 47.77 90 LEU A C 1
ATOM 610 O O . LEU A 1 111 ? 16.554 26.664 50.727 1.00 55.93 90 LEU A O 1
ATOM 615 N N . GLN A 1 112 ? 15.853 28.837 50.682 1.00 51.94 91 GLN A N 1
ATOM 616 C CA . GLN A 1 112 ? 17.004 29.284 51.495 1.00 54.54 91 GLN A CA 1
ATOM 617 C C . GLN A 1 112 ? 16.584 29.221 52.966 1.00 50.82 91 GLN A C 1
ATOM 618 O O . GLN A 1 112 ? 15.433 29.589 53.289 1.00 44.15 91 GLN A O 1
ATOM 624 N N . VAL A 1 113 ? 17.497 28.780 53.828 1.00 49.56 92 VAL A N 1
ATOM 625 C CA . VAL A 1 113 ? 17.386 28.956 55.308 1.00 50.29 92 VAL A CA 1
ATOM 626 C C . VAL A 1 113 ? 18.461 29.952 55.769 1.00 51.19 92 VAL A C 1
ATOM 627 O O . VAL A 1 113 ? 19.570 29.991 55.135 1.00 54.26 92 VAL A O 1
ATOM 631 N N . MET A 1 114 ? 18.143 30.733 56.807 1.00 60.08 93 MET A N 1
ATOM 632 C CA . MET A 1 114 ? 19.104 31.650 57.475 1.00 62.98 93 MET A CA 1
ATOM 633 C C . MET A 1 114 ? 19.120 31.364 58.986 1.00 62.52 93 MET A C 1
ATOM 634 O O . MET A 1 114 ? 18.080 31.512 59.681 1.00 55.78 93 MET A O 1
ATOM 639 N N . ILE A 1 115 ? 20.294 30.932 59.445 1.00 58.06 94 ILE A N 1
ATOM 640 C CA . ILE A 1 115 ? 20.634 30.621 60.864 1.00 62.07 94 ILE A CA 1
ATOM 641 C C . ILE A 1 115 ? 21.332 31.878 61.415 1.00 64.36 94 ILE A C 1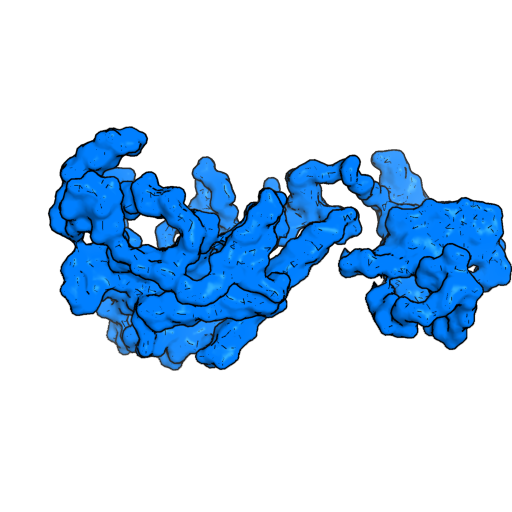
ATOM 642 O O . ILE A 1 115 ? 22.487 32.182 60.976 1.00 69.60 94 ILE A O 1
ATOM 647 N N . SER A 1 116 ? 20.629 32.614 62.281 1.00 64.91 95 SER A N 1
ATOM 648 C CA . SER A 1 116 ? 21.025 33.950 62.808 1.00 65.14 95 SER A CA 1
ATOM 649 C C . SER A 1 116 ? 21.197 33.871 64.327 1.00 64.87 95 SER A C 1
ATOM 650 O O . SER A 1 116 ? 20.286 33.311 64.989 1.00 65.35 95 SER A O 1
ATOM 653 N N . LEU A 1 117 ? 22.309 34.411 64.852 1.00 61.98 96 LEU A N 1
ATOM 654 C CA . LEU A 1 117 ? 22.612 34.501 66.309 1.00 63.60 96 LEU A CA 1
ATOM 655 C C . LEU A 1 117 ? 21.367 34.989 67.070 1.00 69.18 96 LEU A C 1
ATOM 656 O O . LEU A 1 117 ? 21.087 34.437 68.151 1.00 61.15 96 LEU A O 1
ATOM 661 N N . ASP A 1 118 ? 20.645 35.977 66.516 1.00 72.80 97 ASP A N 1
ATOM 662 C CA . ASP A 1 118 ? 19.541 36.712 67.196 1.00 76.75 97 ASP A CA 1
ATOM 663 C C . ASP A 1 118 ? 18.331 35.798 67.462 1.00 77.99 97 ASP A C 1
ATOM 664 O O . ASP A 1 118 ? 17.706 35.980 68.520 1.00 62.53 97 ASP A O 1
ATOM 669 N N . LYS A 1 119 ? 18.015 34.859 66.555 1.00 83.13 98 LYS A N 1
ATOM 670 C CA . LYS A 1 119 ? 16.737 34.083 66.560 1.00 82.83 98 LYS A CA 1
ATOM 671 C C . LYS A 1 119 ? 16.918 32.691 67.191 1.00 84.00 98 LYS A C 1
ATOM 672 O O . LYS A 1 119 ? 15.953 32.185 67.797 1.00 72.25 98 LYS A O 1
ATOM 678 N N . VAL A 1 120 ? 18.094 32.081 67.032 1.00 84.99 99 VAL A N 1
ATOM 679 C CA . VAL A 1 120 ? 18.451 30.767 67.643 1.00 85.22 99 VAL A CA 1
ATOM 680 C C . VAL A 1 120 ? 19.609 31.012 68.624 1.00 89.16 99 VAL A C 1
ATOM 681 O O . VAL A 1 120 ? 20.151 32.146 68.651 1.00 76.74 99 VAL A O 1
ATOM 685 N N . GLY A 1 121 ? 19.977 30.012 69.425 1.00 86.25 100 GLY A N 1
ATOM 686 C CA . GLY A 1 121 ? 21.123 30.126 70.349 1.00 92.14 100 GLY A CA 1
ATOM 687 C C . GLY A 1 121 ? 22.390 30.603 69.647 1.00 84.76 100 GLY A C 1
ATOM 688 O O . GLY A 1 121 ? 22.502 30.434 68.404 1.00 79.77 100 GLY A O 1
ATOM 689 N N . GLN A 1 122 ? 23.301 31.208 70.413 1.00 76.71 101 GLN A N 1
ATOM 690 C CA . GLN A 1 122 ? 24.756 31.250 70.095 1.00 82.06 101 GLN A CA 1
ATOM 691 C C . GLN A 1 122 ? 25.263 29.800 69.989 1.00 83.45 101 GLN A C 1
ATOM 692 O O . GLN A 1 122 ? 26.009 29.490 69.036 1.00 80.67 101 GLN A O 1
ATOM 698 N N . ALA A 1 123 ? 24.859 28.939 70.930 1.00 78.70 102 ALA A N 1
ATOM 699 C CA . ALA A 1 123 ? 25.170 27.488 70.939 1.00 78.85 102 ALA A CA 1
ATOM 700 C C . ALA A 1 123 ? 24.668 26.850 69.633 1.00 73.04 102 ALA A C 1
ATOM 701 O O . ALA A 1 123 ? 25.472 26.205 68.931 1.00 71.30 102 ALA A O 1
ATOM 703 N N . ALA A 1 124 ? 23.381 27.034 69.328 1.00 65.22 103 ALA A N 1
ATOM 704 C CA . ALA A 1 124 ? 22.723 26.596 68.073 1.00 64.77 103 ALA A CA 1
ATOM 705 C C . ALA A 1 124 ? 23.528 27.045 66.843 1.00 63.31 103 ALA A C 1
ATOM 706 O O . ALA A 1 124 ? 23.648 26.235 65.884 1.00 52.46 103 ALA A O 1
ATOM 708 N N . LEU A 1 125 ? 24.009 28.301 66.840 1.00 58.66 104 LEU A N 1
ATOM 709 C CA . LEU A 1 125 ? 24.746 28.898 65.696 1.00 59.86 104 LEU A CA 1
ATOM 710 C C . LEU A 1 125 ? 26.086 28.160 65.550 1.00 62.15 104 LEU A C 1
ATOM 711 O O . LEU A 1 125 ? 26.438 27.768 64.414 1.00 63.87 104 LEU A O 1
ATOM 716 N N . ASP A 1 126 ? 26.791 27.954 66.664 1.00 64.81 105 ASP A N 1
ATOM 717 C CA . ASP A 1 126 ? 28.118 27.275 66.703 1.00 64.43 105 ASP A CA 1
ATOM 718 C C . ASP A 1 126 ? 27.926 25.819 66.272 1.00 52.62 105 ASP A C 1
ATOM 719 O O . ASP A 1 126 ? 28.734 25.328 65.449 1.00 56.06 105 ASP A O 1
ATOM 724 N N . ALA A 1 127 ? 26.874 25.163 66.766 1.00 54.14 106 ALA A N 1
ATOM 725 C CA . ALA A 1 127 ? 26.555 23.758 66.389 1.00 54.78 106 ALA A CA 1
ATOM 726 C C . ALA A 1 127 ? 26.290 23.721 64.878 1.00 47.62 106 ALA A C 1
ATOM 727 O O . ALA A 1 127 ? 26.926 22.904 64.181 1.00 45.87 106 ALA A O 1
ATOM 729 N N . TRP A 1 128 ? 25.472 24.639 64.360 1.00 45.58 107 TRP A N 1
ATOM 730 C CA . TRP A 1 128 ? 25.299 24.771 62.887 1.00 48.10 107 TRP A CA 1
ATOM 731 C C . TRP A 1 128 ? 26.680 24.712 62.211 1.00 58.55 107 TRP A C 1
ATOM 732 O O . TRP A 1 128 ? 26.891 23.790 61.343 1.00 54.85 107 TRP A O 1
ATOM 743 N N . LYS A 1 129 ? 27.591 25.621 62.611 1.00 56.81 108 LYS A N 1
ATOM 744 C CA . LYS A 1 129 ? 28.917 25.819 61.963 1.00 56.52 108 LYS A CA 1
ATOM 745 C C . LYS A 1 129 ? 29.746 24.539 62.125 1.00 53.92 108 LYS A C 1
ATOM 746 O O . LYS A 1 129 ? 30.362 24.118 61.139 1.00 64.53 108 LYS A O 1
ATOM 752 N N . ALA A 1 130 ? 29.720 23.910 63.304 1.00 48.62 109 ALA A N 1
ATOM 753 C CA . ALA A 1 130 ? 30.553 22.717 63.628 1.00 54.67 109 ALA A CA 1
ATOM 754 C C . ALA A 1 130 ? 29.940 21.432 63.039 1.00 56.66 109 ALA A C 1
ATOM 755 O O . ALA A 1 130 ? 30.709 20.518 62.637 1.00 51.28 109 ALA A O 1
ATOM 757 N N . ASP A 1 131 ? 28.604 21.348 62.997 1.00 52.45 110 ASP A N 1
ATOM 758 C CA . ASP A 1 131 ? 27.874 20.050 62.899 1.00 55.78 110 ASP A CA 1
ATOM 759 C C . ASP A 1 131 ? 27.423 19.749 61.463 1.00 54.85 110 ASP A C 1
ATOM 760 O O . ASP A 1 131 ? 27.428 18.544 61.102 1.00 52.77 110 ASP A O 1
ATOM 765 N N . VAL A 1 132 ? 27.051 20.787 60.702 1.00 51.87 111 VAL A N 1
ATOM 766 C CA . VAL A 1 132 ? 26.371 20.685 59.375 1.00 55.82 111 VAL A CA 1
ATOM 767 C C . VAL A 1 132 ? 27.391 20.691 58.234 1.00 52.99 111 VAL A C 1
ATOM 768 O O . VAL A 1 132 ? 28.235 21.596 58.190 1.00 51.98 111 VAL A O 1
ATOM 772 N N . ASP A 1 133 ? 27.283 19.724 57.320 1.00 49.81 112 ASP A N 1
ATOM 773 C CA . ASP A 1 133 ? 28.118 19.632 56.098 1.00 53.57 112 ASP A CA 1
ATOM 774 C C . ASP A 1 133 ? 27.199 19.502 54.882 1.00 50.10 112 ASP A C 1
ATOM 775 O O . ASP A 1 133 ? 26.122 18.928 54.997 1.00 58.94 112 ASP A O 1
ATOM 780 N N . LEU A 1 134 ? 27.669 19.956 53.732 1.00 49.90 113 LEU A N 1
ATOM 781 C CA . LEU A 1 134 ? 27.052 19.675 52.411 1.00 51.24 113 LEU A CA 1
ATOM 782 C C . LEU A 1 134 ? 26.666 18.193 52.308 1.00 53.98 113 LEU A C 1
ATOM 783 O O . LEU A 1 134 ? 27.505 17.307 52.637 1.00 45.35 113 LEU A O 1
ATOM 788 N N . GLY A 1 135 ? 25.454 17.931 51.818 1.00 48.75 114 GLY A N 1
ATOM 789 C CA . GLY A 1 135 ? 24.931 16.569 51.649 1.00 52.31 114 GLY A CA 1
ATOM 790 C C . GLY A 1 135 ? 24.085 16.146 52.831 1.00 52.81 114 GLY A C 1
ATOM 791 O O . GLY A 1 135 ? 23.238 15.246 52.627 1.00 61.06 114 GLY A O 1
ATOM 792 N N . ASP A 1 136 ? 24.312 16.746 54.010 1.00 50.39 115 ASP A N 1
ATOM 793 C CA . ASP A 1 136 ? 23.517 16.489 55.238 1.00 49.01 115 ASP A CA 1
ATOM 794 C C . ASP A 1 136 ? 22.069 16.872 54.975 1.00 49.90 115 ASP A C 1
ATOM 795 O O . ASP A 1 136 ? 21.850 17.956 54.413 1.00 47.78 115 ASP A O 1
ATOM 800 N N . ILE A 1 137 ? 21.131 16.023 55.392 1.00 47.66 116 ILE A N 1
ATOM 801 C CA . ILE A 1 137 ? 19.686 16.385 55.425 1.00 45.07 116 ILE A CA 1
ATOM 802 C C . ILE A 1 137 ? 19.403 17.055 56.764 1.00 47.03 116 ILE A C 1
ATOM 803 O O . ILE A 1 137 ? 19.744 16.478 57.810 1.00 48.28 116 ILE A O 1
ATOM 808 N N . VAL A 1 138 ? 18.744 18.200 56.693 1.00 42.29 117 VAL A N 1
ATOM 809 C CA . VAL A 1 138 ? 18.544 19.135 57.821 1.00 44.57 117 VAL A CA 1
ATOM 810 C C . VAL A 1 138 ? 17.067 19.531 57.876 1.00 44.39 117 VAL A C 1
ATOM 811 O O . VAL A 1 138 ? 16.455 19.806 56.807 1.00 44.67 117 VAL A O 1
ATOM 815 N N . TYR A 1 139 ? 16.520 19.588 59.081 1.00 43.22 118 TYR A N 1
ATOM 816 C CA . TYR A 1 139 ? 15.170 20.142 59.334 1.00 46.49 118 TYR A CA 1
ATOM 817 C C . TYR A 1 139 ? 15.342 21.571 59.834 1.00 46.51 118 TYR A C 1
ATOM 818 O O . TYR A 1 139 ? 16.212 21.755 60.722 1.00 46.75 118 TYR A O 1
ATOM 827 N N . VAL A 1 140 ? 14.517 22.518 59.377 1.00 44.89 119 VAL A N 1
ATOM 828 C CA . VAL A 1 140 ? 14.509 23.870 60.008 1.00 49.65 119 VAL A CA 1
ATOM 829 C C . VAL A 1 140 ? 13.070 24.368 60.136 1.00 49.92 119 VAL A C 1
ATOM 830 O O . VAL A 1 140 ? 12.294 24.251 59.199 1.00 46.44 119 VAL A O 1
ATOM 834 N N . HIS A 1 141 ? 12.789 24.884 61.324 1.00 54.84 120 HIS A N 1
ATOM 835 C CA . HIS A 1 141 ? 11.513 25.493 61.747 1.00 60.88 120 HIS A CA 1
ATOM 836 C C . HIS A 1 141 ? 11.767 26.994 61.866 1.00 61.20 120 HIS A C 1
ATOM 837 O O . HIS A 1 141 ? 12.841 27.359 62.432 1.00 54.75 120 HIS A O 1
ATOM 844 N N . GLY A 1 142 ? 10.839 27.812 61.363 1.00 53.57 121 GLY A N 1
ATOM 845 C CA . GLY A 1 142 ? 10.958 29.278 61.433 1.00 61.57 121 GLY A CA 1
ATOM 846 C C . GLY A 1 142 ? 9.915 30.003 60.605 1.00 62.81 121 GLY A C 1
ATOM 847 O O . GLY A 1 142 ? 8.914 29.361 60.194 1.00 64.11 121 GLY A O 1
ATOM 848 N N . ALA A 1 143 ? 10.138 31.306 60.396 1.00 61.38 122 ALA A N 1
ATOM 849 C CA . ALA A 1 143 ? 9.193 32.213 59.706 1.00 65.73 122 ALA A CA 1
ATOM 850 C C . ALA A 1 143 ? 9.603 32.330 58.230 1.00 59.97 122 ALA A C 1
ATOM 851 O O . ALA A 1 143 ? 10.826 32.383 57.942 1.00 58.67 122 ALA A O 1
ATOM 853 N N . VAL A 1 144 ? 8.645 32.323 57.309 1.00 51.12 123 VAL A N 1
ATOM 854 C CA . VAL A 1 144 ? 8.957 32.505 55.858 1.00 62.80 123 VAL A CA 1
ATOM 855 C C . VAL A 1 144 ? 9.124 34.005 55.559 1.00 72.10 123 VAL A C 1
ATOM 856 O O . VAL A 1 144 ? 8.202 34.803 55.878 1.00 66.75 123 VAL A O 1
ATOM 860 N N . ILE A 1 145 ? 10.274 34.352 54.963 1.00 70.00 124 ILE A N 1
ATOM 861 C CA . ILE A 1 145 ? 10.703 35.744 54.624 1.00 70.90 124 ILE A CA 1
ATOM 862 C C . ILE A 1 145 ? 11.308 35.732 53.218 1.00 69.95 124 ILE A C 1
ATOM 863 O O . ILE A 1 145 ? 11.574 34.623 52.676 1.00 67.60 124 ILE A O 1
ATOM 868 N N . SER A 1 146 ? 11.537 36.931 52.677 1.00 69.06 125 SER A N 1
ATOM 869 C CA . SER A 1 146 ? 12.347 37.190 51.460 1.00 77.20 125 SER A CA 1
ATOM 870 C C . SER A 1 146 ? 13.610 37.963 51.856 1.00 74.16 125 SER A C 1
ATOM 871 O O . SER A 1 146 ? 13.528 38.864 52.720 1.00 66.01 125 SER A O 1
ATOM 874 N N . SER A 1 147 ? 14.740 37.608 51.247 1.00 76.70 126 SER A N 1
ATOM 875 C CA . SER A 1 147 ? 16.044 38.278 51.477 1.00 76.88 126 SER A CA 1
ATOM 876 C C . SER A 1 147 ? 16.207 39.449 50.501 1.00 79.07 126 SER A C 1
ATOM 877 O O . SER A 1 147 ? 15.488 39.490 49.464 1.00 71.57 126 SER A O 1
ATOM 880 N N . ARG A 1 148 ? 17.140 40.351 50.823 1.00 81.27 127 ARG A N 1
ATOM 881 C CA . ARG A 1 148 ? 17.603 41.449 49.932 1.00 78.25 127 ARG A CA 1
ATOM 882 C C . ARG A 1 148 ? 17.528 40.989 48.472 1.00 66.48 127 ARG A C 1
ATOM 883 O O . ARG A 1 148 ? 18.248 40.017 48.144 1.00 60.56 127 ARG A O 1
ATOM 891 N N . GLU A 1 151 ? 14.997 36.565 47.701 1.00 76.36 130 GLU A N 1
ATOM 892 C CA . GLU A 1 151 ? 15.177 35.084 47.637 1.00 77.43 130 GLU A CA 1
ATOM 893 C C . GLU A 1 151 ? 14.448 34.441 48.828 1.00 68.57 130 GLU A C 1
ATOM 894 O O . GLU A 1 151 ? 14.685 34.862 49.987 1.00 66.13 130 GLU A O 1
ATOM 900 N N . LEU A 1 152 ? 13.557 33.486 48.537 1.00 65.58 131 LEU A N 1
ATOM 901 C CA . LEU A 1 152 ? 12.570 32.970 49.521 1.00 61.12 131 LEU A CA 1
ATOM 902 C C . LEU A 1 152 ? 13.320 32.134 50.550 1.00 58.31 131 LEU A C 1
ATOM 903 O O . LEU A 1 152 ? 14.159 31.266 50.171 1.00 56.60 131 LEU A O 1
ATOM 908 N N . SER A 1 153 ? 13.055 32.421 51.813 1.00 60.54 132 SER A N 1
ATOM 909 C CA . SER A 1 153 ? 13.884 31.902 52.920 1.00 63.54 132 SER A CA 1
ATOM 910 C C . SER A 1 153 ? 13.007 31.545 54.118 1.00 65.17 132 SER A C 1
ATOM 911 O O . SER A 1 153 ? 11.833 32.005 54.200 1.00 59.32 132 SER A O 1
ATOM 914 N N . VAL A 1 154 ? 13.547 30.681 54.972 1.00 60.31 133 VAL A N 1
ATOM 915 C CA . VAL A 1 154 ? 13.023 30.459 56.345 1.00 64.06 133 VAL A CA 1
ATOM 916 C C . VAL A 1 154 ? 14.101 30.988 57.295 1.00 60.10 133 VAL A C 1
ATOM 917 O O . VAL A 1 154 ? 15.284 30.576 57.159 1.00 61.03 133 VAL A O 1
ATOM 921 N N . LEU A 1 155 ? 13.720 31.964 58.123 1.00 59.21 134 LEU A N 1
ATOM 922 C CA . LEU A 1 155 ? 14.534 32.495 59.248 1.00 60.94 134 LEU A CA 1
ATOM 923 C C . LEU A 1 155 ? 14.247 31.599 60.451 1.00 62.95 134 LEU A C 1
ATOM 924 O O . LEU A 1 155 ? 13.080 31.569 60.897 1.00 56.27 134 LEU A O 1
ATOM 929 N N . ALA A 1 156 ? 15.255 30.840 60.883 1.00 65.81 135 ALA A N 1
ATOM 930 C CA . ALA A 1 156 ? 15.103 29.661 61.765 1.00 66.58 135 ALA A CA 1
ATOM 931 C C . ALA A 1 156 ? 14.935 30.106 63.224 1.00 67.52 135 ALA A C 1
ATOM 932 O O . ALA A 1 156 ? 15.735 30.969 63.653 1.00 62.49 135 ALA A O 1
ATOM 934 N N . ASP A 1 157 ? 13.912 29.568 63.913 1.00 65.75 136 ASP A N 1
ATOM 935 C CA . ASP A 1 157 ? 13.791 29.475 65.402 1.00 67.64 136 ASP A CA 1
ATOM 936 C C . ASP A 1 157 ? 14.594 28.264 65.884 1.00 65.05 136 ASP A C 1
ATOM 937 O O . ASP A 1 157 ? 15.101 28.301 67.018 1.00 64.29 136 ASP A O 1
ATOM 942 N N . CYS A 1 158 ? 14.635 27.212 65.055 1.00 66.25 137 CYS A N 1
ATOM 943 C CA . CYS A 1 158 ? 14.944 25.808 65.446 1.00 67.58 137 CYS A CA 1
ATOM 944 C C . CYS A 1 158 ? 15.494 25.069 64.222 1.00 68.46 137 CYS A C 1
ATOM 945 O O . CYS A 1 158 ? 15.041 25.364 63.092 1.00 65.48 137 CYS A O 1
ATOM 948 N N . TRP A 1 159 ? 16.457 24.170 64.442 1.00 62.31 138 TRP A N 1
ATOM 949 C CA . TRP A 1 159 ? 17.004 23.258 63.402 1.00 60.17 138 TRP A CA 1
ATOM 950 C C . TRP A 1 159 ? 17.536 21.986 64.069 1.00 52.27 138 TRP A C 1
ATOM 951 O O . TRP A 1 159 ? 17.980 22.071 65.215 1.00 51.39 138 TRP A O 1
ATOM 962 N N . ARG A 1 160 ? 17.574 20.870 63.343 1.00 52.00 139 ARG A N 1
ATOM 963 C CA . ARG A 1 160 ? 18.372 19.691 63.768 1.00 52.03 139 ARG A CA 1
ATOM 964 C C . ARG A 1 160 ? 18.812 18.952 62.533 1.00 39.73 139 ARG A C 1
ATOM 965 O O . ARG A 1 160 ? 18.216 19.210 61.493 1.00 45.50 139 ARG A O 1
ATOM 973 N N . ILE A 1 161 ? 19.758 18.025 62.673 1.00 38.78 140 ILE A N 1
ATOM 974 C CA . ILE A 1 161 ? 20.103 17.091 61.569 1.00 42.53 140 ILE A CA 1
ATOM 975 C C . ILE A 1 161 ? 18.987 16.037 61.445 1.00 45.78 140 ILE A C 1
ATOM 976 O O . ILE A 1 161 ? 18.527 15.519 62.478 1.00 40.88 140 ILE A O 1
ATOM 981 N N . ALA A 1 162 ? 18.515 15.797 60.222 1.00 43.49 141 ALA A N 1
ATOM 982 C CA . ALA A 1 162 ? 17.549 14.724 59.903 1.00 43.49 141 ALA A CA 1
ATOM 983 C C . ALA A 1 162 ? 18.356 13.503 59.457 1.00 46.09 141 ALA A C 1
ATOM 984 O O . ALA A 1 162 ? 17.975 12.372 59.812 1.00 40.91 141 ALA A O 1
ATOM 986 N N . ALA A 1 163 ? 19.492 13.730 58.791 1.00 47.92 142 ALA A N 1
ATOM 987 C CA . ALA A 1 163 ? 20.434 12.645 58.413 1.00 53.13 142 ALA A CA 1
ATOM 988 C C . ALA A 1 163 ? 21.825 13.220 58.113 1.00 54.37 142 ALA A C 1
ATOM 989 O O . ALA A 1 163 ? 21.955 14.102 57.240 1.00 50.59 142 ALA A O 1
ATOM 991 N N . LYS A 1 164 ? 22.825 12.704 58.821 1.00 56.60 143 LYS A N 1
ATOM 992 C CA . LYS A 1 164 ? 24.250 13.080 58.661 1.00 53.05 143 LYS A CA 1
ATOM 993 C C . LYS A 1 164 ? 24.836 12.281 57.495 1.00 53.04 143 LYS A C 1
ATOM 994 O O . LYS A 1 164 ? 24.820 11.035 57.577 1.00 54.92 143 LYS A O 1
ATOM 1000 N N . SER A 1 165 ? 25.303 12.975 56.448 1.00 50.11 144 SER A N 1
ATOM 1001 C CA . SER A 1 165 ? 26.041 12.388 55.298 1.00 54.79 144 SER A CA 1
ATOM 1002 C C . SER A 1 165 ? 27.495 12.107 55.703 1.00 51.25 144 SER A C 1
ATOM 1003 O O . SER A 1 165 ? 28.202 13.015 56.149 1.00 50.17 144 SER A O 1
ATOM 1006 N N . LEU A 1 166 ? 27.917 10.867 55.527 1.00 52.34 145 LEU A N 1
ATOM 1007 C CA . LEU A 1 166 ? 29.300 10.413 55.813 1.00 53.87 145 LEU A CA 1
ATOM 1008 C C . LEU A 1 166 ? 30.189 10.613 54.578 1.00 54.05 145 LEU A C 1
ATOM 1009 O O . LEU A 1 166 ? 31.408 10.613 54.760 1.00 69.05 145 LEU A O 1
ATOM 1014 N N . ARG A 1 167 ? 29.610 10.782 53.381 1.00 53.58 146 ARG A N 1
ATOM 1015 C CA . ARG A 1 167 ? 30.348 11.025 52.100 1.00 53.74 146 ARG A CA 1
ATOM 1016 C C . ARG A 1 167 ? 29.938 12.385 51.537 1.00 62.85 146 ARG A C 1
ATOM 1017 O O . ARG A 1 167 ? 28.752 12.720 51.522 1.00 64.38 146 ARG A O 1
ATOM 1025 N N . PRO A 1 168 ? 30.897 13.227 51.084 1.00 64.13 147 PRO A N 1
ATOM 1026 C CA . PRO A 1 168 ? 30.548 14.493 50.447 1.00 64.10 147 PRO A CA 1
ATOM 1027 C C . PRO A 1 168 ? 29.992 14.226 49.042 1.00 54.43 147 PRO A C 1
ATOM 1028 O O . PRO A 1 168 ? 30.395 13.245 48.411 1.00 55.31 147 PRO A O 1
ATOM 1032 N N . LEU A 1 169 ? 29.100 15.097 48.579 1.00 55.01 148 LEU A N 1
ATOM 1033 C CA . LEU A 1 169 ? 28.578 15.043 47.185 1.00 58.00 148 LEU A CA 1
ATOM 1034 C C . LEU A 1 169 ? 29.714 15.377 46.232 1.00 58.52 148 LEU A C 1
ATOM 1035 O O . LEU A 1 169 ? 30.529 16.241 46.546 1.00 59.42 148 LEU A O 1
ATOM 1040 N N . PRO A 1 170 ? 29.817 14.705 45.062 1.00 68.12 149 PRO A N 1
ATOM 1041 C CA . PRO A 1 170 ? 30.645 15.220 43.974 1.00 66.06 149 PRO A CA 1
ATOM 1042 C C . PRO A 1 170 ? 29.997 16.509 43.448 1.00 65.31 149 PRO A C 1
ATOM 1043 O O . PRO A 1 170 ? 28.808 16.725 43.700 1.00 59.43 149 PRO A O 1
ATOM 1047 N N . VAL A 1 171 ? 30.783 17.319 42.735 1.00 72.82 150 VAL A N 1
ATOM 1048 C CA . VAL A 1 171 ? 30.358 18.611 42.112 1.00 70.49 150 VAL A CA 1
ATOM 1049 C C . VAL A 1 171 ? 29.334 18.339 40.992 1.00 64.01 150 VAL A C 1
ATOM 1050 O O . VAL A 1 171 ? 29.530 17.379 40.218 1.00 58.59 150 VAL A O 1
ATOM 1054 N N . LYS A 1 174 ? 29.941 18.813 37.338 1.00 88.63 153 LYS A N 1
ATOM 1055 C CA . LYS A 1 174 ? 31.268 18.934 36.676 1.00 91.26 153 LYS A CA 1
ATOM 1056 C C . LYS A 1 174 ? 32.281 18.010 37.371 1.00 97.80 153 LYS A C 1
ATOM 1057 O O . LYS A 1 174 ? 33.413 18.470 37.625 1.00 93.58 153 LYS A O 1
ATOM 1059 N N . GLU A 1 175 ? 31.878 16.773 37.707 1.00 107.83 154 GLU A N 1
ATOM 1060 C CA . GLU A 1 175 ? 32.736 15.798 38.445 1.00 105.69 154 GLU A CA 1
ATOM 1061 C C . GLU A 1 175 ? 32.169 14.367 38.362 1.00 105.24 154 GLU A C 1
ATOM 1062 O O . GLU A 1 175 ? 32.526 13.553 39.242 1.00 111.62 154 GLU A O 1
ATOM 1068 N N . MET A 1 176 ? 31.359 14.043 37.343 1.00 92.32 155 MET A N 1
ATOM 1069 C CA . MET A 1 176 ? 30.587 12.767 37.276 1.00 82.91 155 MET A CA 1
ATOM 1070 C C . MET A 1 176 ? 30.622 12.190 35.855 1.00 74.30 155 MET A C 1
ATOM 1071 O O . MET A 1 176 ? 29.853 12.698 35.005 1.00 71.10 155 MET A O 1
ATOM 1076 N N . SER A 1 177 ? 31.408 11.124 35.646 1.00 69.75 156 SER A N 1
ATOM 1077 C CA . SER A 1 177 ? 31.500 10.348 34.376 1.00 73.78 156 SER A CA 1
ATOM 1078 C C . SER A 1 177 ? 30.183 9.603 34.102 1.00 78.72 156 SER A C 1
ATOM 1079 O O . SER A 1 177 ? 29.424 9.372 35.069 1.00 76.66 156 SER A O 1
ATOM 1082 N N . GLU A 1 178 ? 29.951 9.201 32.844 1.00 77.11 157 GLU A N 1
ATOM 1083 C CA . GLU A 1 178 ? 28.682 8.574 32.370 1.00 70.14 157 GLU A CA 1
ATOM 1084 C C . GLU A 1 178 ? 28.432 7.252 33.114 1.00 74.44 157 GLU A C 1
ATOM 1085 O O . GLU A 1 178 ? 27.258 6.985 33.452 1.00 80.29 157 GLU A O 1
ATOM 1087 N N . GLU A 1 179 ? 29.475 6.459 33.388 1.00 75.40 158 GLU A N 1
ATOM 1088 C CA . GLU A 1 179 ? 29.327 5.154 34.094 1.00 74.21 158 GLU A CA 1
ATOM 1089 C C . GLU A 1 179 ? 29.434 5.325 35.618 1.00 73.44 158 GLU A C 1
ATOM 1090 O O . GLU A 1 179 ? 29.035 4.396 36.315 1.00 67.06 158 GLU A O 1
ATOM 1096 N N . SER A 1 180 ? 29.943 6.449 36.133 1.00 68.12 159 SER A N 1
ATOM 1097 C CA . SER A 1 180 ? 29.833 6.785 37.579 1.00 69.54 159 SER A CA 1
ATOM 1098 C C . SER A 1 180 ? 28.364 7.109 37.905 1.00 66.98 159 SER A C 1
ATOM 1099 O O . SER A 1 180 ? 27.876 6.748 39.003 1.00 58.52 159 SER A O 1
ATOM 1102 N N . ARG A 1 181 ? 27.689 7.773 36.964 1.00 68.78 160 ARG A N 1
ATOM 1103 C CA . ARG A 1 181 ? 26.258 8.158 37.046 1.00 66.68 160 ARG A CA 1
ATOM 1104 C C . ARG A 1 181 ? 25.429 6.889 37.237 1.00 65.59 160 ARG A C 1
ATOM 1105 O O . ARG A 1 181 ? 24.527 6.899 38.087 1.00 69.49 160 ARG A O 1
ATOM 1113 N N . VAL A 1 182 ? 25.752 5.839 36.485 1.00 67.40 161 VAL A N 1
ATOM 1114 C CA . VAL A 1 182 ? 24.953 4.577 36.418 1.00 71.12 161 VAL A CA 1
ATOM 1115 C C . VAL A 1 182 ? 25.281 3.663 37.611 1.00 71.91 161 VAL A C 1
ATOM 1116 O O . VAL A 1 182 ? 24.395 2.886 38.019 1.00 64.01 161 VAL A O 1
ATOM 1120 N N . ARG A 1 183 ? 26.505 3.733 38.141 1.00 71.14 162 ARG A N 1
ATOM 1121 C CA . ARG A 1 183 ? 26.958 2.911 39.299 1.00 65.73 162 ARG A CA 1
ATOM 1122 C C . ARG A 1 183 ? 26.412 3.521 40.587 1.00 57.66 162 ARG A C 1
ATOM 1123 O O . ARG A 1 183 ? 26.285 2.791 41.584 1.00 63.78 162 ARG A O 1
ATOM 1131 N N . GLN A 1 184 ? 26.111 4.817 40.558 1.00 50.22 163 GLN A N 1
ATOM 1132 C CA . GLN A 1 184 ? 25.565 5.557 41.709 1.00 45.52 163 GLN A CA 1
ATOM 1133 C C . GLN A 1 184 ? 24.443 6.466 41.224 1.00 47.28 163 GLN A C 1
ATOM 1134 O O . GLN A 1 184 ? 24.589 7.695 41.329 1.00 43.32 163 GLN A O 1
ATOM 1140 N N . ARG A 1 185 ? 23.342 5.872 40.765 1.00 40.76 164 ARG A N 1
ATOM 1141 C CA . ARG A 1 185 ? 22.169 6.647 40.324 1.00 41.75 164 ARG A CA 1
ATOM 1142 C C . ARG A 1 185 ? 21.679 7.534 41.465 1.00 41.96 164 ARG A C 1
ATOM 1143 O O . ARG A 1 185 ? 21.186 8.657 41.203 1.00 43.73 164 ARG A O 1
ATOM 1151 N N . TYR A 1 186 ? 21.746 7.040 42.702 1.00 42.01 165 TYR A N 1
ATOM 1152 C CA . TYR A 1 186 ? 21.309 7.819 43.888 1.00 44.23 165 TYR A CA 1
ATOM 1153 C C . TYR A 1 186 ? 22.107 9.140 43.963 1.00 45.05 165 TYR A C 1
ATOM 1154 O O . TYR A 1 186 ? 21.533 10.179 44.382 1.00 47.52 165 TYR A O 1
ATOM 1163 N N . VAL A 1 187 ? 23.399 9.144 43.618 1.00 50.49 166 VAL A N 1
ATOM 1164 C CA . VAL A 1 187 ? 24.191 10.420 43.637 1.00 51.76 166 VAL A CA 1
ATOM 1165 C C . VAL A 1 187 ? 23.800 11.230 42.388 1.00 45.11 166 VAL A C 1
ATOM 1166 O O . VAL A 1 187 ? 23.544 12.439 42.525 1.00 49.57 166 VAL A O 1
ATOM 1170 N N . ASP A 1 188 ? 23.671 10.573 41.229 1.00 46.85 167 ASP A N 1
ATOM 1171 C CA . ASP A 1 188 ? 23.225 11.225 39.961 1.00 42.43 167 ASP A CA 1
ATOM 1172 C C . ASP A 1 188 ? 21.937 12.021 40.210 1.00 43.26 167 ASP A C 1
ATOM 1173 O O . ASP A 1 188 ? 21.899 13.208 39.890 1.00 38.41 167 ASP A O 1
ATOM 1178 N N . LEU A 1 189 ? 20.919 11.393 40.811 1.00 42.46 168 LEU A N 1
ATOM 1179 C CA . LEU A 1 189 ? 19.619 12.054 41.145 1.00 39.94 168 LEU A CA 1
ATOM 1180 C C . LEU A 1 189 ? 19.787 13.240 42.107 1.00 38.01 168 LEU A C 1
ATOM 1181 O O . LEU A 1 189 ? 18.978 14.171 42.057 1.00 44.28 168 LEU A O 1
ATOM 1186 N N . ILE A 1 190 ? 20.779 13.234 42.988 1.00 37.98 169 ILE A N 1
ATOM 1187 C CA . ILE A 1 190 ? 21.003 14.374 43.924 1.00 45.68 169 ILE A CA 1
ATOM 1188 C C . ILE A 1 190 ? 21.561 15.585 43.147 1.00 42.54 169 ILE A C 1
ATOM 1189 O O . ILE A 1 190 ? 21.047 16.695 43.300 1.00 44.37 169 ILE A O 1
ATOM 1194 N N . VAL A 1 191 ? 22.545 15.377 42.292 1.00 46.78 170 VAL A N 1
ATOM 1195 C CA . VAL A 1 191 ? 23.375 16.499 41.759 1.00 51.95 170 VAL A CA 1
ATOM 1196 C C . VAL A 1 191 ? 22.950 16.925 40.332 1.00 49.14 170 VAL A C 1
ATOM 1197 O O . VAL A 1 191 ? 23.208 18.096 39.978 1.00 44.35 170 VAL A O 1
ATOM 1201 N N . ARG A 1 192 ? 22.279 16.068 39.543 1.00 44.62 171 ARG A N 1
ATOM 1202 C CA . ARG A 1 192 ? 21.965 16.389 38.121 1.00 45.20 171 ARG A CA 1
ATOM 1203 C C . ARG A 1 192 ? 20.461 16.483 37.899 1.00 44.57 171 ARG A C 1
ATOM 1204 O O . ARG A 1 192 ? 19.773 15.469 37.863 1.00 45.79 171 ARG A O 1
ATOM 1212 N N . PRO A 1 193 ? 19.922 17.700 37.675 1.00 46.05 172 PRO A N 1
ATOM 1213 C CA . PRO A 1 193 ? 18.487 17.907 37.481 1.00 46.16 172 PRO A CA 1
ATOM 1214 C C . PRO A 1 193 ? 17.913 17.038 36.353 1.00 48.31 172 PRO A C 1
ATOM 1215 O O . PRO A 1 193 ? 16.770 16.584 36.469 1.00 46.37 172 PRO A O 1
ATOM 1219 N N . GLU A 1 194 ? 18.709 16.834 35.303 1.00 40.69 173 GLU A N 1
ATOM 1220 C CA . GLU A 1 194 ? 18.309 16.022 34.127 1.00 41.24 173 GLU A CA 1
ATOM 1221 C C . GLU A 1 194 ? 18.084 14.567 34.552 1.00 38.98 173 GLU A C 1
ATOM 1222 O O . GLU A 1 194 ? 17.206 13.965 33.985 1.00 37.10 173 GLU A O 1
ATOM 1228 N N . ALA A 1 195 ? 18.861 14.018 35.486 1.00 38.67 174 ALA A N 1
ATOM 1229 C CA . ALA A 1 195 ? 18.652 12.633 35.977 1.00 43.91 174 ALA A CA 1
ATOM 1230 C C . ALA A 1 195 ? 17.262 12.549 36.634 1.00 42.95 174 ALA A C 1
ATOM 1231 O O . ALA A 1 195 ? 16.547 11.546 36.402 1.00 41.15 174 ALA A O 1
ATOM 1233 N N . ARG A 1 196 ? 16.899 13.580 37.392 1.00 42.94 175 ARG A N 1
ATOM 1234 C CA . ARG A 1 196 ? 15.587 13.719 38.072 1.00 44.09 175 ARG A CA 1
ATOM 1235 C C . ARG A 1 196 ? 14.465 13.788 37.052 1.00 43.09 175 ARG A C 1
ATOM 1236 O O . ARG A 1 196 ? 13.447 13.159 37.320 1.00 40.48 175 ARG A O 1
ATOM 1244 N N . ALA A 1 197 ? 14.610 14.570 35.981 1.00 38.90 176 ALA A N 1
ATOM 1245 C CA . ALA A 1 197 ? 13.551 14.740 34.961 1.00 36.72 176 ALA A CA 1
ATOM 1246 C C . ALA A 1 197 ? 13.377 13.453 34.125 1.00 38.60 176 ALA A C 1
ATOM 1247 O O . ALA A 1 197 ? 12.206 13.060 33.890 1.00 36.18 176 ALA A O 1
ATOM 1249 N N . VAL A 1 198 ? 14.467 12.758 33.767 1.00 36.87 177 VAL A N 1
ATOM 1250 C CA . VAL A 1 198 ? 14.439 11.466 33.015 1.00 37.50 177 VAL A CA 1
ATOM 1251 C C . VAL A 1 198 ? 13.748 10.385 33.861 1.00 36.93 177 VAL A C 1
ATOM 1252 O O . VAL A 1 198 ? 12.924 9.639 33.323 1.00 35.71 177 VAL A O 1
ATOM 1256 N N . ALA A 1 199 ? 14.079 10.295 35.145 1.00 35.38 178 ALA A N 1
ATOM 1257 C CA . ALA A 1 199 ? 13.488 9.312 36.080 1.00 38.06 178 ALA A CA 1
ATOM 1258 C C . ALA A 1 199 ? 11.975 9.539 36.106 1.00 35.84 178 ALA A C 1
ATOM 1259 O O . ALA A 1 199 ? 11.250 8.578 35.960 1.00 36.05 178 ALA A O 1
ATOM 1261 N N . ARG A 1 200 ? 11.535 10.785 36.266 1.00 34.19 179 ARG A N 1
ATOM 1262 C CA . ARG A 1 200 ? 10.095 11.128 36.354 1.00 34.80 179 ARG A CA 1
ATOM 1263 C C . ARG A 1 200 ? 9.403 10.935 35.001 1.00 37.43 179 ARG A C 1
ATOM 1264 O O . ARG A 1 200 ? 8.206 10.496 35.018 1.00 33.88 179 ARG A O 1
ATOM 1272 N N . LEU A 1 201 ? 10.097 11.196 33.880 1.00 34.58 180 LEU A N 1
ATOM 1273 C CA . LEU A 1 201 ? 9.530 10.982 32.530 1.00 35.64 180 LEU A CA 1
ATOM 1274 C C . LEU A 1 201 ? 9.225 9.495 32.288 1.00 34.47 180 LEU A C 1
ATOM 1275 O O . LEU A 1 201 ? 8.141 9.229 31.778 1.00 34.39 180 LEU A O 1
ATOM 1280 N N . ARG A 1 202 ? 10.150 8.573 32.604 1.00 29.89 181 ARG A N 1
ATOM 1281 C CA . ARG A 1 202 ? 9.904 7.126 32.446 1.00 33.18 181 ARG A CA 1
ATOM 1282 C C . ARG A 1 202 ? 8.645 6.766 33.221 1.00 32.65 181 ARG A C 1
ATOM 1283 O O . ARG A 1 202 ? 7.790 6.052 32.676 1.00 36.36 181 ARG A O 1
ATOM 1291 N N . ILE A 1 203 ? 8.551 7.233 34.471 1.00 35.38 182 ILE A N 1
ATOM 1292 C CA . ILE A 1 203 ? 7.377 6.933 35.333 1.00 34.24 182 ILE A CA 1
ATOM 1293 C C . ILE A 1 203 ? 6.110 7.493 34.679 1.00 33.24 182 ILE A C 1
ATOM 1294 O O . ILE A 1 203 ? 5.087 6.770 34.648 1.00 31.55 182 ILE A O 1
ATOM 1299 N N . ALA A 1 204 ? 6.152 8.731 34.204 1.00 33.51 183 ALA A N 1
ATOM 1300 C CA . ALA A 1 204 ? 4.993 9.403 33.552 1.00 35.82 183 ALA A CA 1
ATOM 1301 C C . ALA A 1 204 ? 4.608 8.655 32.259 1.00 32.75 183 ALA A C 1
ATOM 1302 O O . ALA A 1 204 ? 3.418 8.495 32.007 1.00 34.32 183 ALA A O 1
ATOM 1304 N N . VAL A 1 205 ? 5.581 8.129 31.502 1.00 34.20 184 VAL A N 1
ATOM 1305 C CA . VAL A 1 205 ? 5.345 7.380 30.234 1.00 32.62 184 VAL A CA 1
ATOM 1306 C C . VAL A 1 205 ? 4.601 6.078 30.575 1.00 35.10 184 VAL A C 1
ATOM 1307 O O . VAL A 1 205 ? 3.552 5.825 29.957 1.00 31.33 184 VAL A O 1
ATOM 1311 N N . VAL A 1 206 ? 5.100 5.318 31.555 1.00 34.71 185 VAL A N 1
ATOM 1312 C CA . VAL A 1 206 ? 4.517 4.009 31.968 1.00 34.60 185 VAL A CA 1
ATOM 1313 C C . VAL A 1 206 ? 3.088 4.252 32.480 1.00 34.62 185 VAL A C 1
ATOM 1314 O O . VAL A 1 206 ? 2.134 3.529 32.075 1.00 34.77 185 VAL A O 1
ATOM 1318 N N . ARG A 1 207 ? 2.908 5.276 33.297 1.00 33.39 186 ARG A N 1
ATOM 1319 C CA . ARG A 1 207 ? 1.553 5.654 33.759 1.00 36.51 186 ARG A CA 1
ATOM 1320 C C . ARG A 1 207 ? 0.668 6.004 32.564 1.00 34.08 186 ARG A C 1
ATOM 1321 O O . ARG A 1 207 ? -0.452 5.515 32.499 1.00 35.52 186 ARG A O 1
ATOM 1329 N N . ALA A 1 208 ? 1.135 6.860 31.667 1.00 36.05 187 ALA A N 1
ATOM 1330 C CA . ALA A 1 208 ? 0.388 7.249 30.444 1.00 35.85 187 ALA A CA 1
ATOM 1331 C C . ALA A 1 208 ? -0.084 6.009 29.664 1.00 32.63 187 ALA A C 1
ATOM 1332 O O . ALA A 1 208 ? -1.197 6.025 29.087 1.00 32.69 187 ALA A O 1
ATOM 1334 N N . ILE A 1 209 ? 0.755 4.983 29.553 1.00 34.45 188 ILE A N 1
ATOM 1335 C CA . ILE A 1 209 ? 0.392 3.746 28.813 1.00 32.86 188 ILE A CA 1
ATOM 1336 C C . ILE A 1 209 ? -0.768 3.054 29.530 1.00 31.41 188 ILE A C 1
ATOM 1337 O O . ILE A 1 209 ? -1.707 2.671 28.852 1.00 35.05 188 ILE A O 1
ATOM 1342 N N . ARG A 1 210 ? -0.674 2.844 30.851 1.00 34.57 189 ARG A N 1
ATOM 1343 C CA . ARG A 1 210 ? -1.740 2.187 31.668 1.00 32.63 189 ARG A CA 1
ATOM 1344 C C . ARG A 1 210 ? -3.035 2.974 31.464 1.00 32.97 189 ARG A C 1
ATOM 1345 O O . ARG A 1 210 ? -4.089 2.373 31.210 1.00 34.45 189 ARG A O 1
ATOM 1353 N N . THR A 1 211 ? -2.957 4.290 31.526 1.00 35.20 190 THR A N 1
ATOM 1354 C CA . THR A 1 211 ? -4.133 5.17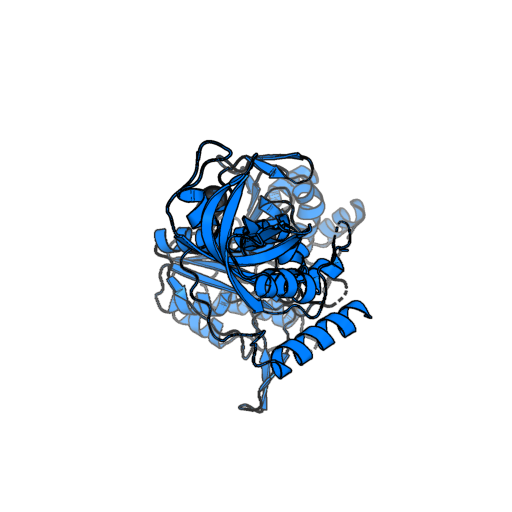8 31.349 1.00 34.25 190 THR A CA 1
ATOM 1355 C C . THR A 1 211 ? -4.705 4.979 29.939 1.00 38.18 190 THR A C 1
ATOM 1356 O O . THR A 1 211 ? -5.921 4.734 29.830 1.00 37.18 190 THR A O 1
ATOM 1360 N N . ALA A 1 212 ? -3.868 4.989 28.908 1.00 36.87 191 ALA A N 1
ATOM 1361 C CA . ALA A 1 212 ? -4.349 4.857 27.518 1.00 37.94 191 ALA A CA 1
ATOM 1362 C C . ALA A 1 212 ? -5.040 3.493 27.363 1.00 35.12 191 ALA A C 1
ATOM 1363 O O . ALA A 1 212 ? -6.107 3.443 26.792 1.00 35.85 191 ALA A O 1
ATOM 1365 N N . LEU A 1 213 ? -4.468 2.420 27.894 1.00 34.06 192 LEU A N 1
ATOM 1366 C CA . LEU A 1 213 ? -5.062 1.066 27.700 1.00 33.52 192 LEU A CA 1
ATOM 1367 C C . LEU A 1 213 ? -6.302 0.845 28.589 1.00 33.89 192 LEU A C 1
ATOM 1368 O O . LEU A 1 213 ? -7.287 0.270 28.113 1.00 33.69 192 LEU A O 1
ATOM 1373 N N . GLN A 1 214 ? -6.258 1.230 29.872 1.00 37.72 193 GLN A N 1
ATOM 1374 C CA . GLN A 1 214 ? -7.440 1.138 30.763 1.00 38.52 193 GLN A CA 1
ATOM 1375 C C . GLN A 1 214 ? -8.613 1.936 30.195 1.00 38.75 193 GLN A C 1
ATOM 1376 O O . GLN A 1 214 ? -9.735 1.410 30.218 1.00 32.12 193 GLN A O 1
ATOM 1382 N N . ARG A 1 215 ? -8.379 3.134 29.679 1.00 36.64 194 ARG A N 1
ATOM 1383 C CA . ARG A 1 215 ? -9.452 3.927 29.007 1.00 41.47 194 ARG A CA 1
ATOM 1384 C C . ARG A 1 215 ? -10.074 3.131 27.834 1.00 42.85 194 ARG A C 1
ATOM 1385 O O . ARG A 1 215 ? -11.240 3.349 27.568 1.00 38.97 194 ARG A O 1
ATOM 1393 N N . ARG A 1 216 ? -9.358 2.207 27.182 1.00 36.73 195 ARG A N 1
ATOM 1394 C CA . ARG A 1 216 ? -9.918 1.403 26.063 1.00 36.11 195 ARG A CA 1
ATOM 1395 C C . ARG A 1 216 ? -10.459 0.055 26.545 1.00 39.45 195 ARG A C 1
ATOM 1396 O O . ARG A 1 216 ? -10.815 -0.778 25.676 1.00 38.58 195 ARG A O 1
ATOM 1404 N N . GLY A 1 217 ? -10.503 -0.177 27.861 1.00 37.08 196 GLY A N 1
ATOM 1405 C CA . GLY A 1 217 ? -11.032 -1.423 28.451 1.00 35.44 196 GLY A CA 1
ATOM 1406 C C . GLY A 1 217 ? -10.015 -2.557 28.475 1.00 37.32 196 GLY A C 1
ATOM 1407 O O . GLY A 1 217 ? -10.429 -3.709 28.684 1.00 35.41 196 GLY A O 1
ATOM 1408 N N . PHE A 1 218 ? -8.718 -2.298 28.304 1.00 31.30 197 PHE A N 1
ATOM 1409 C CA . PHE A 1 218 ? -7.708 -3.369 28.493 1.00 35.05 197 PHE A CA 1
ATOM 1410 C C . PHE A 1 218 ? -7.572 -3.669 30.000 1.00 38.48 197 PHE A C 1
ATOM 1411 O O . PHE A 1 218 ? -7.522 -2.722 30.789 1.00 36.96 197 PHE A O 1
ATOM 1419 N N . LEU A 1 219 ? -7.535 -4.949 30.369 1.00 34.53 198 LEU A N 1
ATOM 1420 C CA . LEU A 1 219 ? -7.196 -5.383 31.747 1.00 36.74 198 LEU A CA 1
ATOM 1421 C C . LEU A 1 219 ? -5.723 -5.761 31.788 1.00 33.70 198 LEU A C 1
ATOM 1422 O O . LEU A 1 219 ? -5.259 -6.407 30.844 1.00 33.37 198 LEU A O 1
ATOM 1427 N N . GLU A 1 220 ? -5.020 -5.369 32.840 1.00 34.90 199 GLU A N 1
ATOM 1428 C CA . GLU A 1 220 ? -3.620 -5.781 33.032 1.00 36.44 199 GLU A CA 1
ATOM 1429 C C . GLU A 1 220 ? -3.575 -7.089 33.811 1.00 37.51 199 GLU A C 1
ATOM 1430 O O . GLU A 1 220 ? -4.190 -7.159 34.891 1.00 34.69 199 GLU A O 1
ATOM 1436 N N . VAL A 1 221 ? -2.854 -8.074 33.291 1.00 35.54 200 VAL A N 1
ATOM 1437 C CA . VAL A 1 221 ? -2.739 -9.418 33.903 1.00 42.32 200 VAL A CA 1
ATOM 1438 C C . VAL A 1 221 ? -1.287 -9.607 34.312 1.00 39.73 200 VAL A C 1
ATOM 1439 O O . VAL A 1 221 ? -0.426 -8.890 33.833 1.00 40.56 200 VAL A O 1
ATOM 1443 N N . GLU A 1 222 ? -1.071 -10.568 35.189 1.00 37.54 201 GLU A N 1
ATOM 1444 C CA . GLU A 1 222 ? 0.257 -10.995 35.656 1.00 38.39 201 GLU A CA 1
ATOM 1445 C C . GLU A 1 222 ? 0.398 -12.445 35.235 1.00 44.20 201 GLU A C 1
ATOM 1446 O O . GLU A 1 222 ? -0.401 -13.260 35.732 1.00 45.01 201 GLU A O 1
ATOM 1452 N N . THR A 1 223 ? 1.296 -12.717 34.289 1.00 40.04 202 THR A N 1
ATOM 1453 C CA . THR A 1 223 ? 1.564 -14.099 33.811 1.00 40.56 202 THR A CA 1
ATOM 1454 C C . THR A 1 223 ? 2.911 -14.494 34.384 1.00 34.29 202 THR A C 1
ATOM 1455 O O . THR A 1 223 ? 3.646 -13.614 34.819 1.00 37.58 202 THR A O 1
ATOM 1459 N N . PRO A 1 224 ? 3.298 -15.790 34.381 1.00 38.77 203 PRO A N 1
ATOM 1460 C CA . PRO A 1 224 ? 4.515 -16.227 35.055 1.00 35.59 203 PRO A CA 1
ATOM 1461 C C . PRO A 1 224 ? 5.808 -15.657 34.465 1.00 36.20 203 PRO A C 1
ATOM 1462 O O . PRO A 1 224 ? 5.940 -15.632 33.259 1.00 39.70 203 PRO A O 1
ATOM 1466 N N . VAL A 1 225 ? 6.769 -15.321 35.325 1.00 35.52 204 VAL A N 1
ATOM 1467 C CA . VAL A 1 225 ? 8.170 -15.022 34.904 1.00 39.07 204 VAL A CA 1
ATOM 1468 C C . VAL A 1 225 ? 8.940 -16.344 34.770 1.00 45.90 204 VAL A C 1
ATOM 1469 O O . VAL A 1 225 ? 9.685 -16.518 33.759 1.00 39.13 204 VAL A O 1
ATOM 1473 N N . LEU A 1 226 ? 8.777 -17.261 35.731 1.00 45.64 205 LEU A N 1
ATOM 1474 C CA . LEU A 1 226 ? 9.484 -18.574 35.690 1.00 45.89 205 LEU A CA 1
ATOM 1475 C C . LEU A 1 226 ? 8.582 -19.587 34.982 1.00 48.02 205 LEU A C 1
ATOM 1476 O O . LEU A 1 226 ? 7.430 -19.786 35.419 1.00 48.38 205 LEU A O 1
ATOM 1481 N N . GLN A 1 227 ? 9.090 -20.145 33.885 1.00 45.97 206 GLN A N 1
ATOM 1482 C CA . GLN A 1 227 ? 8.341 -21.030 32.963 1.00 47.32 206 GLN A CA 1
ATOM 1483 C C . GLN A 1 227 ? 9.111 -22.361 32.863 1.00 54.31 206 GLN A C 1
ATOM 1484 O O . GLN A 1 227 ? 10.357 -22.355 33.050 1.00 52.58 206 GLN A O 1
ATOM 1490 N N . THR A 1 228 ? 8.411 -23.469 32.617 1.00 52.89 207 THR A N 1
ATOM 1491 C CA . THR A 1 228 ? 9.034 -24.791 32.333 1.00 57.90 207 THR A CA 1
ATOM 1492 C C . THR A 1 228 ? 9.658 -24.747 30.931 1.00 60.79 207 THR A C 1
ATOM 1493 O O . THR A 1 228 ? 10.610 -25.489 30.702 1.00 61.99 207 THR A O 1
ATOM 1497 N N . LEU A 1 229 ? 9.168 -23.888 30.036 1.00 64.45 208 LEU A N 1
ATOM 1498 C CA . LEU A 1 229 ? 9.880 -23.555 28.767 1.00 77.43 208 LEU A CA 1
ATOM 1499 C C . LEU A 1 229 ? 9.492 -22.161 28.240 1.00 75.74 208 LEU A C 1
ATOM 1500 O O . LEU A 1 229 ? 8.279 -21.845 28.080 1.00 65.92 208 LEU A O 1
ATOM 1505 N N . ALA A 1 230 ? 10.511 -21.358 27.938 1.00 75.46 209 ALA A N 1
ATOM 1506 C CA . ALA A 1 230 ? 10.376 -19.939 27.539 1.00 73.37 209 ALA A CA 1
ATOM 1507 C C . ALA A 1 230 ? 10.137 -19.854 26.018 1.00 73.79 209 ALA A C 1
ATOM 1508 O O . ALA A 1 230 ? 11.023 -20.294 25.253 1.00 84.03 209 ALA A O 1
ATOM 1510 N N . GLY A 1 231 ? 8.972 -19.330 25.606 1.00 63.55 210 GLY A N 1
ATOM 1511 C CA . GLY A 1 231 ? 8.567 -19.135 24.195 1.00 64.96 210 GLY A CA 1
ATOM 1512 C C . GLY A 1 231 ? 8.018 -17.735 23.936 1.00 60.54 210 GLY A C 1
ATOM 1513 O O . GLY A 1 231 ? 8.107 -16.892 24.846 1.00 54.51 210 GLY A O 1
ATOM 1514 N N . GLY A 1 232 ? 7.519 -17.485 22.717 1.00 59.01 211 GLY A N 1
ATOM 1515 C CA . GLY A 1 232 ? 6.855 -16.227 22.310 1.00 57.14 211 GLY A CA 1
ATOM 1516 C C . GLY A 1 232 ? 7.812 -15.175 21.754 1.00 61.21 211 GLY A C 1
ATOM 1517 O O . GLY A 1 232 ? 7.346 -14.038 21.523 1.00 61.26 211 GLY A O 1
ATOM 1518 N N . ALA A 1 233 ? 9.090 -15.509 21.530 1.00 59.21 212 ALA A N 1
ATOM 1519 C CA . ALA A 1 233 ? 10.080 -14.612 20.879 1.00 61.79 212 ALA A CA 1
ATOM 1520 C C . ALA A 1 233 ? 11.330 -15.398 20.460 1.00 61.40 212 ALA A C 1
ATOM 1521 O O . ALA A 1 233 ? 11.496 -16.529 20.924 1.00 55.10 212 ALA A O 1
ATOM 1523 N N . ALA A 1 234 ? 12.190 -14.804 19.627 1.00 72.10 213 ALA A N 1
ATOM 1524 C CA . ALA A 1 234 ? 13.499 -15.379 19.216 1.00 72.79 213 ALA A CA 1
ATOM 1525 C C . ALA A 1 234 ? 14.614 -14.818 20.116 1.00 69.12 213 ALA A C 1
ATOM 1526 O O . ALA A 1 234 ? 15.092 -13.698 19.832 1.00 66.00 213 ALA A O 1
ATOM 1528 N N . ALA A 1 235 ? 15.028 -15.585 21.140 1.00 76.24 214 ALA A N 1
ATOM 1529 C CA . ALA A 1 235 ? 16.111 -15.242 22.100 1.00 73.08 214 ALA A CA 1
ATOM 1530 C C . ALA A 1 235 ? 16.454 -16.444 22.990 1.00 71.91 214 ALA A C 1
ATOM 1531 O O . ALA A 1 235 ? 15.569 -17.283 23.205 1.00 77.34 214 ALA A O 1
ATOM 1533 N N . ARG A 1 236 ? 17.695 -16.516 23.491 1.00 79.83 215 ARG A N 1
ATOM 1534 C CA . ARG A 1 236 ? 18.185 -17.578 24.419 1.00 82.86 215 ARG A CA 1
ATOM 1535 C C . ARG A 1 236 ? 17.790 -17.238 25.855 1.00 84.85 215 ARG A C 1
ATOM 1536 O O . ARG A 1 236 ? 18.114 -16.149 26.335 1.00 78.61 215 ARG A O 1
ATOM 1544 N N . PRO A 1 237 ? 17.152 -18.174 26.601 1.00 83.13 216 PRO A N 1
ATOM 1545 C CA . PRO A 1 237 ? 16.664 -17.889 27.950 1.00 76.19 216 PRO A CA 1
ATOM 1546 C C . PRO A 1 237 ? 17.771 -17.975 29.003 1.00 63.35 216 PRO A C 1
ATOM 1547 O O . PRO A 1 237 ? 18.752 -18.643 28.744 1.00 72.60 216 PRO A O 1
ATOM 1551 N N . PHE A 1 238 ? 17.591 -17.268 30.124 1.00 57.51 217 PHE A N 1
ATOM 1552 C CA . PHE A 1 238 ? 18.263 -17.527 31.419 1.00 55.71 217 PHE A CA 1
ATOM 1553 C C . PHE A 1 238 ? 17.640 -18.764 32.071 1.00 61.78 217 PHE A C 1
ATOM 1554 O O . PHE A 1 238 ? 16.390 -18.866 32.110 1.00 60.62 217 PHE A O 1
ATOM 1562 N N . ALA A 1 239 ? 18.491 -19.647 32.603 1.00 63.14 218 ALA A N 1
ATOM 1563 C CA . ALA A 1 239 ? 18.110 -20.876 33.332 1.00 55.91 218 ALA A CA 1
ATOM 1564 C C . ALA A 1 239 ? 18.482 -20.717 34.799 1.00 52.74 218 ALA A C 1
ATOM 1565 O O . ALA A 1 239 ? 19.502 -20.085 35.104 1.00 52.65 218 ALA A O 1
ATOM 1567 N N . THR A 1 240 ? 17.642 -21.249 35.677 1.00 53.57 219 THR A N 1
ATOM 1568 C CA . THR A 1 240 ? 17.861 -21.259 37.145 1.00 55.57 219 THR A CA 1
ATOM 1569 C C . THR A 1 240 ? 17.353 -22.609 37.642 1.00 56.92 219 THR A C 1
ATOM 1570 O O . THR A 1 240 ? 16.457 -23.174 36.972 1.00 54.05 219 THR A O 1
ATOM 1574 N N . HIS A 1 241 ? 17.949 -23.113 38.722 1.00 63.99 220 HIS A N 1
ATOM 1575 C CA . HIS A 1 241 ? 17.623 -24.431 39.319 1.00 64.60 220 HIS A CA 1
ATOM 1576 C C . HIS A 1 241 ? 16.569 -24.200 40.397 1.00 59.97 220 HIS A C 1
ATOM 1577 O O . HIS A 1 241 ? 16.835 -23.419 41.335 1.00 58.63 220 HIS A O 1
ATOM 1584 N N . SER A 1 242 ? 15.407 -24.827 40.238 1.00 59.51 221 SER A N 1
ATOM 1585 C CA . SER A 1 242 ? 14.349 -24.884 41.278 1.00 65.66 221 SER A CA 1
ATOM 1586 C C . SER A 1 242 ? 14.757 -25.912 42.337 1.00 68.84 221 SER A C 1
ATOM 1587 O O . SER A 1 242 ? 14.895 -27.095 41.988 1.00 78.68 221 SER A O 1
ATOM 1590 N N . ASN A 1 243 ? 14.932 -25.490 43.585 1.00 71.26 222 ASN A N 1
ATOM 1591 C CA . ASN A 1 243 ? 15.155 -26.434 44.710 1.00 73.40 222 ASN A CA 1
ATOM 1592 C C . ASN A 1 243 ? 13.881 -27.272 44.881 1.00 78.69 222 ASN A C 1
ATOM 1593 O O . ASN A 1 243 ? 13.978 -28.524 44.937 1.00 75.92 222 ASN A O 1
ATOM 1598 N N . ALA A 1 244 ? 12.730 -26.599 44.863 1.00 75.13 223 ALA A N 1
ATOM 1599 C CA . ALA A 1 244 ? 11.401 -27.154 45.203 1.00 74.39 223 ALA A CA 1
ATOM 1600 C C . ALA A 1 244 ? 10.962 -28.215 44.186 1.00 78.19 223 ALA A C 1
ATOM 1601 O O . ALA A 1 244 ? 10.034 -28.970 44.536 1.00 81.16 223 ALA A O 1
ATOM 1603 N N . LEU A 1 245 ? 11.568 -28.265 42.989 1.00 77.24 224 LEU A N 1
ATOM 1604 C CA . LEU A 1 245 ? 11.172 -29.202 41.895 1.00 78.99 224 LEU A CA 1
ATOM 1605 C C . LEU A 1 245 ? 12.383 -29.933 41.302 1.00 82.20 224 LEU A C 1
ATOM 1606 O O . LEU A 1 245 ? 12.178 -30.693 40.339 1.00 80.90 224 LEU A O 1
ATOM 1611 N N . ASP A 1 246 ? 13.582 -29.718 41.851 1.00 90.22 225 ASP A N 1
ATOM 1612 C CA . ASP A 1 246 ? 14.886 -30.216 41.324 1.00 93.07 225 ASP A CA 1
ATOM 1613 C C . ASP A 1 246 ? 14.855 -30.273 39.789 1.00 96.21 225 ASP A C 1
ATOM 1614 O O . ASP A 1 246 ? 15.128 -31.350 39.219 1.00 99.86 225 ASP A O 1
ATOM 1619 N N . ILE A 1 247 ? 14.546 -29.142 39.151 1.00 95.96 226 ILE A N 1
ATOM 1620 C CA . ILE A 1 247 ? 14.542 -28.971 37.666 1.00 87.46 226 ILE A CA 1
ATOM 1621 C C . ILE A 1 247 ? 15.086 -27.573 37.360 1.00 79.24 226 ILE A C 1
ATOM 1622 O O . ILE A 1 247 ? 15.167 -26.757 38.304 1.00 73.35 226 ILE A O 1
ATOM 1627 N N . ASP A 1 248 ? 15.464 -27.319 36.106 1.00 69.55 227 ASP A N 1
ATOM 1628 C CA . ASP A 1 248 ? 15.727 -25.946 35.607 1.00 68.48 227 ASP A CA 1
ATOM 1629 C C . ASP A 1 248 ? 14.399 -25.272 35.236 1.00 66.80 227 ASP A C 1
ATOM 1630 O O . ASP A 1 248 ? 13.576 -25.896 34.533 1.00 68.03 227 ASP A O 1
ATOM 1635 N N . LEU A 1 249 ? 14.214 -24.027 35.673 1.00 58.44 228 LEU A N 1
ATOM 1636 C CA . LEU A 1 249 ? 13.160 -23.118 35.147 1.00 53.78 228 LEU A CA 1
ATOM 1637 C C . LEU A 1 249 ? 13.812 -22.020 34.306 1.00 55.95 228 LEU A C 1
ATOM 1638 O O . LEU A 1 249 ? 15.017 -21.762 34.463 1.00 56.89 228 LEU A O 1
ATOM 1643 N N . TYR A 1 250 ? 13.002 -21.373 33.478 1.00 55.05 229 TYR A N 1
ATOM 1644 C CA . TYR A 1 250 ? 13.448 -20.416 32.441 1.00 52.42 229 TYR A CA 1
ATOM 1645 C C . TYR A 1 250 ? 12.746 -19.090 32.706 1.00 46.81 229 TYR A C 1
ATOM 1646 O O . TYR A 1 250 ? 11.512 -19.057 32.800 1.00 48.61 229 TYR A O 1
ATOM 1655 N N . LEU A 1 251 ? 13.528 -18.030 32.848 1.00 47.89 230 LEU A N 1
ATOM 1656 C CA . LEU A 1 251 ? 12.977 -16.654 32.927 1.00 46.72 230 LEU A CA 1
ATOM 1657 C C . LEU A 1 251 ? 12.348 -16.323 31.578 1.00 45.83 230 LEU A C 1
ATOM 1658 O O . LEU A 1 251 ? 12.945 -16.665 30.533 1.00 46.81 230 LEU A O 1
ATOM 1663 N N . ARG A 1 252 ? 11.159 -15.720 31.597 1.00 42.04 231 ARG A N 1
ATOM 1664 C CA . ARG A 1 252 ? 10.373 -15.539 30.363 1.00 41.93 231 ARG A CA 1
ATOM 1665 C C . ARG A 1 252 ? 11.127 -14.606 29.399 1.00 43.70 231 ARG A C 1
ATOM 1666 O O . ARG A 1 252 ? 11.713 -13.586 29.827 1.00 38.89 231 ARG A O 1
ATOM 1674 N N . ILE A 1 253 ? 11.112 -14.972 28.123 1.00 44.43 232 ILE A N 1
ATOM 1675 C CA . ILE A 1 253 ? 11.609 -14.121 27.014 1.00 46.62 232 ILE A CA 1
ATOM 1676 C C . ILE A 1 253 ? 10.449 -13.240 26.565 1.00 42.10 232 ILE A C 1
ATOM 1677 O O . ILE A 1 253 ? 10.725 -12.156 26.039 1.00 40.67 232 ILE A O 1
ATOM 1682 N N . ALA A 1 254 ? 9.209 -13.702 26.750 1.00 42.43 233 ALA A N 1
ATOM 1683 C CA . ALA A 1 254 ? 7.983 -12.954 26.389 1.00 40.21 233 ALA A CA 1
ATOM 1684 C C . ALA A 1 254 ? 6.777 -13.521 27.115 1.00 41.18 233 ALA A C 1
ATOM 1685 O O . ALA A 1 254 ? 6.690 -14.730 27.284 1.00 41.09 233 ALA A O 1
ATOM 1687 N N . PRO A 1 255 ? 5.776 -12.679 27.464 1.00 43.04 234 PRO A N 1
ATOM 1688 C CA . PRO A 1 255 ? 4.500 -13.176 27.981 1.00 43.25 234 PRO A CA 1
ATOM 1689 C C . PRO A 1 255 ? 3.524 -13.744 26.950 1.00 40.50 234 PRO A C 1
ATOM 1690 O O . PRO A 1 255 ? 2.522 -14.271 27.359 1.00 39.47 234 PRO A O 1
ATOM 1694 N N . GLU A 1 256 ? 3.844 -13.619 25.661 1.00 38.77 235 GLU A N 1
ATOM 1695 C CA . GLU A 1 256 ? 2.884 -13.826 24.562 1.00 37.70 235 GLU A CA 1
ATOM 1696 C C . GLU A 1 256 ? 2.113 -15.135 24.734 1.00 35.68 235 GLU A C 1
ATOM 1697 O O . GLU A 1 256 ? 0.934 -15.087 24.507 1.00 34.11 235 GLU A O 1
ATOM 1703 N N . LEU A 1 257 ? 2.752 -16.278 24.989 1.00 35.05 236 LEU A N 1
ATOM 1704 C CA . LEU A 1 257 ? 2.001 -17.577 24.982 1.00 35.75 236 LEU A CA 1
ATOM 1705 C C . LEU A 1 257 ? 0.994 -17.648 26.145 1.00 38.05 236 LEU A C 1
ATOM 1706 O O . LEU A 1 257 ? -0.078 -18.331 25.994 1.00 41.04 236 LEU A O 1
ATOM 1711 N N . PHE A 1 258 ? 1.294 -16.991 27.268 1.00 34.73 237 PHE A N 1
ATOM 1712 C CA . PHE A 1 258 ? 0.376 -16.937 28.438 1.00 37.00 237 PHE A CA 1
ATOM 1713 C C . PHE A 1 258 ? -0.744 -15.924 28.199 1.00 34.42 237 PHE A C 1
ATOM 1714 O O . PHE A 1 258 ? -1.912 -16.184 28.599 1.00 37.02 237 PHE A O 1
ATOM 1722 N N . LEU A 1 259 ? -0.440 -14.793 27.555 1.00 38.83 238 LEU A N 1
ATOM 1723 C CA . LEU A 1 259 ? -1.487 -13.792 27.224 1.00 35.41 238 LEU A CA 1
ATOM 1724 C C . LEU A 1 259 ? -2.465 -14.420 26.234 1.00 38.56 238 LEU A C 1
ATOM 1725 O O . LEU A 1 259 ? -3.678 -14.134 26.325 1.00 35.76 238 LEU A O 1
ATOM 1730 N N . LYS A 1 260 ? -1.963 -15.232 25.310 1.00 37.53 239 LYS A N 1
ATOM 1731 C CA . LYS A 1 260 ? -2.846 -15.945 24.357 1.00 40.20 239 LYS A CA 1
ATOM 1732 C C . LYS A 1 260 ? -3.746 -16.940 25.116 1.00 36.15 239 LYS A C 1
ATOM 1733 O O . LYS A 1 260 ? -4.923 -17.037 24.746 1.00 39.10 239 LYS A O 1
ATOM 1739 N N . ARG A 1 261 ? -3.235 -17.656 26.124 1.00 38.84 240 ARG A N 1
ATOM 1740 C CA . ARG A 1 261 ? -4.091 -18.519 27.004 1.00 37.09 240 ARG A CA 1
ATOM 1741 C C . ARG A 1 261 ? -5.216 -17.667 27.649 1.00 39.74 240 ARG A C 1
ATOM 1742 O O . ARG A 1 261 ? -6.384 -18.124 27.737 1.00 40.29 240 ARG A O 1
ATOM 1750 N N . CYS A 1 262 ? -4.934 -16.422 28.013 1.00 38.05 241 CYS A N 1
ATOM 1751 C CA . CYS A 1 262 ? -5.954 -15.467 28.557 1.00 43.37 241 CYS A CA 1
ATOM 1752 C C . CYS A 1 262 ? -7.031 -15.179 27.521 1.00 40.08 241 CYS A C 1
ATOM 1753 O O . CYS A 1 262 ? -8.225 -15.171 27.879 1.00 39.76 241 CYS A O 1
ATOM 1756 N N . ILE A 1 263 ? -6.629 -15.004 26.259 1.00 36.09 242 ILE A N 1
ATOM 1757 C CA . ILE A 1 263 ? -7.598 -14.789 25.162 1.00 34.83 242 ILE A CA 1
ATOM 1758 C C . ILE A 1 263 ? -8.509 -16.019 25.054 1.00 36.94 242 ILE A C 1
ATOM 1759 O O . ILE A 1 263 ? -9.725 -15.798 24.891 1.00 32.92 242 ILE A O 1
ATOM 1764 N N . VAL A 1 264 ? -7.934 -17.230 25.008 1.00 32.91 243 VAL A N 1
ATOM 1765 C CA . VAL A 1 264 ? -8.716 -18.508 24.935 1.00 36.76 243 VAL A CA 1
ATOM 1766 C C . VAL A 1 264 ? -9.661 -18.524 26.144 1.00 37.14 243 VAL A C 1
ATOM 1767 O O . VAL A 1 264 ? -10.757 -19.070 26.019 1.00 39.97 243 VAL A O 1
ATOM 1771 N N . GLY A 1 265 ? -9.196 -18.002 27.287 1.00 37.15 244 GLY A N 1
ATOM 1772 C CA . GLY A 1 265 ? -9.914 -18.019 28.576 1.00 39.13 244 GLY A CA 1
ATOM 1773 C C . GLY A 1 265 ? -11.046 -17.000 28.634 1.00 39.98 244 GLY A C 1
ATOM 1774 O O . GLY A 1 265 ? -11.779 -16.974 29.641 1.00 45.25 244 GLY A O 1
ATOM 1775 N N . GLY A 1 266 ? -11.204 -16.184 27.600 1.00 35.15 245 GLY A N 1
ATOM 1776 C CA . GLY A 1 266 ? -12.319 -15.222 27.501 1.00 36.23 245 GLY A CA 1
ATOM 1777 C C . GLY A 1 266 ? -11.943 -13.785 27.843 1.00 39.13 245 GLY A C 1
ATOM 1778 O O . GLY A 1 266 ? -12.861 -12.954 27.873 1.00 38.43 245 GLY A O 1
ATOM 1779 N N . PHE A 1 267 ? -10.677 -13.456 28.108 1.00 37.00 246 PHE A N 1
ATOM 1780 C CA . PHE A 1 267 ? -10.294 -12.023 28.166 1.00 39.65 246 PHE A CA 1
ATOM 1781 C C . PHE A 1 267 ? -10.455 -11.455 26.755 1.00 43.55 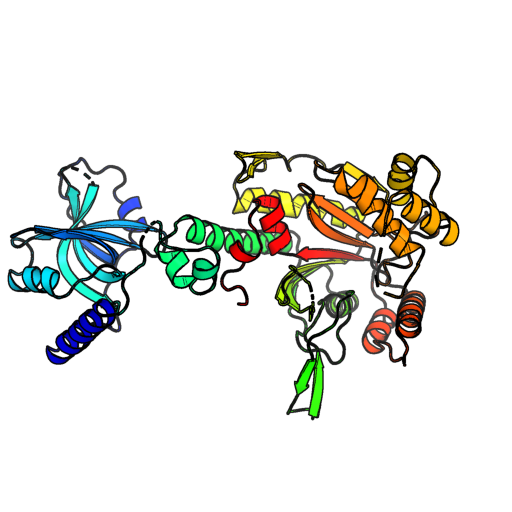246 PHE A C 1
ATOM 1782 O O . PHE A 1 267 ? -9.953 -12.063 25.794 1.00 39.96 246 PHE A O 1
ATOM 1790 N N . ASP A 1 268 ? -11.216 -10.370 26.663 1.00 36.44 247 ASP A N 1
ATOM 1791 C CA . ASP A 1 268 ? -11.442 -9.584 25.434 1.00 40.24 247 ASP A CA 1
ATOM 1792 C C . ASP A 1 268 ? -10.221 -8.697 25.161 1.00 39.25 247 ASP A C 1
ATOM 1793 O O . ASP A 1 268 ? -9.758 -8.614 23.993 1.00 34.81 247 ASP A O 1
ATOM 1798 N N . LYS A 1 269 ? -9.714 -8.013 26.178 1.00 33.87 248 LYS A N 1
ATOM 1799 C CA . LYS A 1 269 ? -8.632 -7.003 25.987 1.00 38.26 248 LYS A CA 1
ATOM 1800 C C . LYS A 1 269 ? -7.655 -7.116 27.139 1.00 39.55 248 LYS A C 1
ATOM 1801 O O . LYS A 1 269 ? -8.069 -6.905 28.294 1.00 41.28 248 LYS A O 1
ATOM 1807 N N . VAL A 1 270 ? -6.428 -7.534 26.852 1.00 37.70 249 VAL A N 1
ATOM 1808 C CA . VAL A 1 270 ? -5.448 -7.812 27.923 1.00 37.24 249 VAL A CA 1
ATOM 1809 C C . VAL A 1 270 ? -4.127 -7.170 27.551 1.00 37.40 249 VAL A C 1
ATOM 1810 O O . VAL A 1 270 ? -3.824 -7.056 26.348 1.00 32.61 249 VAL A O 1
ATOM 1814 N N . PHE A 1 271 ? -3.386 -6.794 28.573 1.00 32.52 250 PHE A N 1
ATOM 1815 C CA . PHE A 1 271 ? -1.991 -6.323 28.433 1.00 35.32 250 PHE A CA 1
ATOM 1816 C C . PHE A 1 271 ? -1.196 -6.722 29.663 1.00 40.04 250 PHE A C 1
ATOM 1817 O O . PHE A 1 271 ? -1.778 -7.028 30.729 1.00 39.36 250 PHE A O 1
ATOM 1825 N N . GLU A 1 272 ? 0.108 -6.774 29.477 1.00 36.24 251 GLU A N 1
ATOM 1826 C CA . GLU A 1 272 ? 1.069 -7.007 30.564 1.00 35.97 251 GLU A CA 1
ATOM 1827 C C . GLU A 1 272 ? 2.281 -6.119 30.298 1.00 37.47 251 GLU A C 1
ATOM 1828 O O . GLU A 1 272 ? 2.844 -6.178 29.172 1.00 34.62 251 GLU A O 1
ATOM 1834 N N . LEU A 1 273 ? 2.636 -5.307 31.276 1.00 34.25 252 LEU A N 1
ATOM 1835 C CA . LEU A 1 273 ? 3.733 -4.313 31.176 1.00 33.23 252 LEU A CA 1
ATOM 1836 C C . LEU A 1 273 ? 4.747 -4.733 32.232 1.00 34.86 252 LEU A C 1
ATOM 1837 O O . LEU A 1 273 ? 4.458 -4.600 33.411 1.00 36.48 252 LEU A O 1
ATOM 1842 N N . ASN A 1 274 ? 5.821 -5.392 31.842 1.00 39.31 253 ASN A N 1
ATOM 1843 C CA . ASN A 1 274 ? 6.723 -6.002 32.848 1.00 38.00 253 ASN A CA 1
ATOM 1844 C C . ASN A 1 274 ? 8.004 -6.478 32.170 1.00 37.63 253 ASN A C 1
ATOM 1845 O O . ASN A 1 274 ? 8.098 -6.465 30.936 1.00 37.66 253 ASN A O 1
ATOM 1850 N N . ARG A 1 275 ? 8.968 -6.872 32.981 1.00 39.94 254 ARG A N 1
ATOM 1851 C CA . ARG A 1 275 ? 10.317 -7.274 32.534 1.00 41.07 254 ARG A CA 1
ATOM 1852 C C . ARG A 1 275 ? 10.243 -8.520 31.668 1.00 38.06 254 ARG A C 1
ATOM 1853 O O . ARG A 1 275 ? 9.374 -9.388 31.914 1.00 38.60 254 ARG A O 1
ATOM 1861 N N . VAL A 1 276 ? 11.092 -8.564 30.643 1.00 36.96 255 VAL A N 1
ATOM 1862 C CA . VAL A 1 276 ? 11.440 -9.848 29.969 1.00 40.16 255 VAL A CA 1
ATOM 1863 C C . VAL A 1 276 ? 12.948 -9.977 30.024 1.00 37.27 255 VAL A C 1
ATOM 1864 O O . VAL A 1 276 ? 13.648 -8.980 30.378 1.00 37.57 255 VAL A O 1
ATOM 1868 N N . PHE A 1 277 ? 13.426 -11.181 29.781 1.00 37.61 256 PHE A N 1
ATOM 1869 C CA . PHE A 1 277 ? 14.852 -11.522 29.993 1.00 42.71 256 PHE A CA 1
ATOM 1870 C C . PHE A 1 277 ? 15.355 -12.313 28.787 1.00 44.03 256 PHE A C 1
ATOM 1871 O O . PHE A 1 277 ? 14.767 -13.339 28.453 1.00 43.92 256 PHE A O 1
ATOM 1879 N N . ARG A 1 278 ? 16.400 -11.801 28.147 1.00 53.32 257 ARG A N 1
ATOM 1880 C CA . ARG A 1 278 ? 17.080 -12.473 27.009 1.00 55.17 257 ARG A CA 1
ATOM 1881 C C . ARG A 1 278 ? 18.540 -12.634 27.402 1.00 53.02 257 ARG A C 1
ATOM 1882 O O . ARG A 1 278 ? 19.189 -11.583 27.571 1.00 55.18 257 ARG A O 1
ATOM 1890 N N . ASN A 1 279 ? 18.993 -13.877 27.607 1.00 58.34 258 ASN A N 1
ATOM 1891 C CA . ASN A 1 279 ? 20.413 -14.199 27.922 1.00 61.35 258 ASN A CA 1
ATOM 1892 C C . ASN A 1 279 ? 21.266 -13.878 26.692 1.00 73.69 258 ASN A C 1
ATOM 1893 O O . ASN A 1 279 ? 21.331 -14.720 25.765 1.00 75.03 258 ASN A O 1
ATOM 1898 N N . GLU A 1 280 ? 21.867 -12.689 26.675 1.00 81.56 259 GLU A N 1
ATOM 1899 C CA . GLU A 1 280 ? 22.655 -12.193 25.519 1.00 89.95 259 GLU A CA 1
ATOM 1900 C C . GLU A 1 280 ? 24.132 -12.519 25.748 1.00 98.27 259 GLU A C 1
ATOM 1901 O O . GLU A 1 280 ? 24.538 -12.617 26.929 1.00 105.22 259 GLU A O 1
ATOM 1907 N N . GLY A 1 281 ? 24.891 -12.677 24.656 1.00 97.26 260 GLY A N 1
ATOM 1908 C CA . GLY A 1 281 ? 26.339 -12.977 24.683 1.00 91.82 260 GLY A CA 1
ATOM 1909 C C . GLY A 1 281 ? 27.193 -11.744 24.950 1.00 92.47 260 GLY A C 1
ATOM 1910 O O . GLY A 1 281 ? 26.620 -10.628 24.928 1.00 102.81 260 GLY A O 1
ATOM 1911 N N . ASP A 1 283 ? 28.873 -9.993 22.912 1.00 104.27 262 ASP A N 1
ATOM 1912 C CA . ASP A 1 283 ? 28.743 -9.085 21.738 1.00 106.98 262 ASP A CA 1
ATOM 1913 C C . ASP A 1 283 ? 27.273 -8.657 21.579 1.00 110.47 262 ASP A C 1
ATOM 1914 O O . ASP A 1 283 ? 26.597 -9.170 20.662 1.00 109.16 262 ASP A O 1
ATOM 1916 N N . SER A 1 284 ? 26.804 -7.754 22.451 1.00 112.87 263 SER A N 1
ATOM 1917 C CA . SER A 1 284 ? 25.441 -7.148 22.437 1.00 104.14 263 SER A CA 1
ATOM 1918 C C . SER A 1 284 ? 25.449 -5.821 23.205 1.00 104.77 263 SER A C 1
ATOM 1919 O O . SER A 1 284 ? 26.170 -5.726 24.215 1.00 102.32 263 SER A O 1
ATOM 1922 N N . THR A 1 285 ? 24.685 -4.834 22.727 1.00 108.03 264 THR A N 1
ATOM 1923 C CA . THR A 1 285 ? 24.378 -3.561 23.436 1.00 104.15 264 THR A CA 1
ATOM 1924 C C . THR A 1 285 ? 22.904 -3.555 23.867 1.00 99.84 264 THR A C 1
ATOM 1925 O O . THR A 1 285 ? 22.463 -2.546 24.444 1.00 90.85 264 THR A O 1
ATOM 1929 N N . HIS A 1 286 ? 22.165 -4.627 23.563 1.00 106.05 265 HIS A N 1
ATOM 1930 C CA . HIS A 1 286 ? 20.759 -4.849 24.003 1.00 101.19 265 HIS A CA 1
ATOM 1931 C C . HIS A 1 286 ? 20.794 -5.502 25.389 1.00 94.00 265 HIS A C 1
ATOM 1932 O O . HIS A 1 286 ? 21.474 -6.547 25.522 1.00 91.24 265 HIS A O 1
ATOM 1939 N N . SER A 1 287 ? 20.110 -4.898 26.371 1.00 84.07 266 SER A N 1
ATOM 1940 C CA . SER A 1 287 ? 20.182 -5.266 27.812 1.00 75.29 266 SER A CA 1
ATOM 1941 C C . SER A 1 287 ? 19.498 -6.615 28.066 1.00 66.07 266 SER A C 1
ATOM 1942 O O . SER A 1 287 ? 18.471 -6.943 27.465 1.00 55.46 266 SER A O 1
ATOM 1945 N N . PRO A 1 288 ? 20.066 -7.447 28.965 1.00 60.54 267 PRO A N 1
ATOM 1946 C CA . PRO A 1 288 ? 19.485 -8.752 29.305 1.00 60.85 267 PRO A CA 1
ATOM 1947 C C . PRO A 1 288 ? 18.120 -8.701 30.027 1.00 52.10 267 PRO A C 1
ATOM 1948 O O . PRO A 1 288 ? 17.368 -9.674 30.003 1.00 48.67 267 PRO A O 1
ATOM 1952 N N . GLU A 1 289 ? 17.834 -7.579 30.680 1.00 42.49 268 GLU A N 1
ATOM 1953 C CA . GLU A 1 289 ? 16.540 -7.343 31.356 1.00 44.82 268 GLU A CA 1
ATOM 1954 C C . GLU A 1 289 ? 15.946 -6.060 30.794 1.00 37.46 268 GLU A C 1
ATOM 1955 O O . GLU A 1 289 ? 16.629 -5.058 30.821 1.00 39.14 268 GLU A O 1
ATOM 1961 N N . PHE A 1 290 ? 14.714 -6.068 30.314 1.00 36.85 269 PHE A N 1
ATOM 1962 C CA . PHE A 1 290 ? 14.089 -4.792 29.876 1.00 39.12 269 PHE A CA 1
ATOM 1963 C C . PHE A 1 290 ? 12.574 -4.900 29.945 1.00 34.26 269 PHE A C 1
ATOM 1964 O O . PHE A 1 290 ? 12.033 -6.013 29.874 1.00 39.55 269 PHE A O 1
ATOM 1972 N N . SER A 1 291 ? 11.938 -3.747 30.136 1.00 30.92 270 SER A N 1
ATOM 1973 C CA . SER A 1 291 ? 10.480 -3.654 30.350 1.00 36.40 270 SER A CA 1
ATOM 1974 C C . SER A 1 291 ? 9.796 -3.600 28.979 1.00 40.40 270 SER A C 1
ATOM 1975 O O . SER A 1 291 ? 10.227 -2.868 28.091 1.00 39.25 270 SER A O 1
ATOM 1978 N N . MET A 1 292 ? 8.789 -4.441 28.813 1.00 38.95 271 MET A N 1
ATOM 1979 C CA . MET A 1 292 ? 8.120 -4.723 27.535 1.00 39.24 271 MET A CA 1
ATOM 1980 C C . MET A 1 292 ? 6.617 -4.541 27.767 1.00 38.14 271 MET A C 1
ATOM 1981 O O . MET A 1 292 ? 6.118 -5.042 28.811 1.00 34.23 271 MET A O 1
ATOM 1986 N N . LEU A 1 293 ? 5.928 -3.869 26.850 1.00 32.52 272 LEU A N 1
ATOM 1987 C CA . LEU A 1 293 ? 4.454 -3.871 26.779 1.00 34.41 272 LEU A CA 1
ATOM 1988 C C . LEU A 1 293 ? 4.021 -4.895 25.722 1.00 36.13 272 LEU A C 1
ATOM 1989 O O . LEU A 1 293 ? 4.491 -4.790 24.580 1.00 38.33 272 LEU A O 1
ATOM 1994 N N . GLU A 1 294 ? 3.135 -5.821 26.085 1.00 36.65 273 GLU A N 1
ATOM 1995 C CA . GLU A 1 294 ? 2.333 -6.612 25.122 1.00 33.63 273 GLU A CA 1
ATOM 1996 C C . GLU A 1 294 ? 0.846 -6.410 25.409 1.00 35.65 273 GLU A C 1
ATOM 1997 O O . GLU A 1 294 ? 0.454 -6.357 26.572 1.00 32.46 273 GLU A O 1
ATOM 2003 N N . THR A 1 295 ? 0.068 -6.291 24.334 1.00 33.32 274 THR A N 1
ATOM 2004 C CA . THR A 1 295 ? -1.394 -6.103 24.357 1.00 34.90 274 THR A CA 1
ATOM 2005 C C . THR A 1 295 ? -2.043 -7.109 23.415 1.00 38.01 274 THR A C 1
ATOM 2006 O O . THR A 1 295 ? -1.435 -7.421 22.380 1.00 33.11 274 THR A O 1
ATOM 2010 N N . TYR A 1 296 ? -3.242 -7.575 23.745 1.00 35.52 275 TYR A N 1
ATOM 2011 C CA . TYR A 1 296 ? -4.047 -8.477 22.881 1.00 36.08 275 TYR A CA 1
ATOM 2012 C C . TYR A 1 296 ? -5.485 -7.991 22.899 1.00 32.48 275 TYR A C 1
ATOM 2013 O O . TYR A 1 296 ? -6.005 -7.633 23.973 1.00 35.78 275 TYR A O 1
ATOM 2022 N N . GLN A 1 297 ? -6.071 -7.913 21.714 1.00 35.75 276 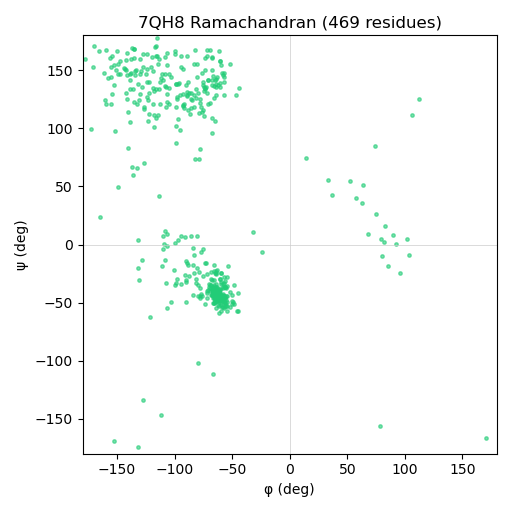GLN A N 1
ATOM 2023 C CA . GLN A 1 297 ? -7.429 -7.385 21.506 1.00 34.77 276 GLN A CA 1
ATOM 2024 C C . GLN A 1 297 ? -8.214 -8.348 20.611 1.00 37.38 276 GLN A C 1
ATOM 2025 O O . GLN A 1 297 ? -7.769 -8.570 19.456 1.00 34.89 276 GLN A O 1
ATOM 2031 N N . THR A 1 298 ? -9.342 -8.897 21.087 1.00 36.81 277 THR A N 1
ATOM 2032 C CA . THR A 1 298 ? -10.158 -9.859 20.287 1.00 35.04 277 THR A CA 1
ATOM 2033 C C . THR A 1 298 ? -10.964 -9.128 19.213 1.00 36.20 277 THR A C 1
ATOM 2034 O O . THR A 1 298 ? -11.332 -7.944 19.414 1.00 35.26 277 THR A O 1
ATOM 2038 N N . TYR A 1 299 ? -11.178 -9.793 18.070 1.00 37.85 278 TYR A N 1
ATOM 2039 C CA . TYR A 1 299 ? -12.008 -9.295 16.943 1.00 37.31 278 TYR A CA 1
ATOM 2040 C C . TYR A 1 299 ? -11.391 -8.015 16.366 1.00 37.95 278 TYR A C 1
ATOM 2041 O O . TYR A 1 299 ? -12.074 -7.130 15.905 1.00 34.89 278 TYR A O 1
ATOM 2050 N N . GLY A 1 300 ? -10.072 -7.955 16.355 1.00 37.65 279 GLY A N 1
ATOM 2051 C CA . GLY A 1 300 ? -9.355 -6.930 15.595 1.00 39.61 279 GLY A CA 1
ATOM 2052 C C . GLY A 1 300 ? -8.224 -7.578 14.857 1.00 36.71 279 GLY A C 1
ATOM 2053 O O . GLY A 1 300 ? -7.850 -8.726 15.250 1.00 33.35 279 GLY A O 1
ATOM 2054 N N . THR A 1 301 ? -7.720 -6.900 13.825 1.00 34.74 280 THR A N 1
ATOM 2055 C CA . THR A 1 301 ? -6.599 -7.396 12.999 1.00 35.78 280 THR A CA 1
ATOM 2056 C C . THR A 1 301 ? -5.412 -6.454 13.184 1.00 41.08 280 THR A C 1
ATOM 2057 O O . THR A 1 301 ? -5.578 -5.458 13.902 1.00 31.46 280 THR A O 1
ATOM 2061 N N . TYR A 1 302 ? -4.276 -6.771 12.545 1.00 35.42 281 TYR A N 1
ATOM 2062 C CA . TYR A 1 302 ? -3.059 -5.930 12.598 1.00 36.62 281 TYR A CA 1
ATOM 2063 C C . TYR A 1 302 ? -3.428 -4.502 12.168 1.00 34.95 281 TYR A C 1
ATOM 2064 O O . TYR A 1 302 ? -2.719 -3.551 12.538 1.00 36.48 281 TYR A O 1
ATOM 2073 N N . ASP A 1 303 ? -4.449 -4.339 11.336 1.00 36.73 282 ASP A N 1
ATOM 2074 C CA . ASP A 1 303 ? -4.821 -2.991 10.839 1.00 39.16 282 ASP A CA 1
ATOM 2075 C C . ASP A 1 303 ? -5.383 -2.202 12.021 1.00 37.59 282 ASP A C 1
ATOM 2076 O O . ASP A 1 303 ? -5.117 -0.996 12.130 1.00 36.79 282 ASP A O 1
ATOM 2081 N N . ASP A 1 304 ? -6.175 -2.866 12.863 1.00 34.87 283 ASP A N 1
ATOM 2082 C CA . ASP A 1 304 ? -6.777 -2.213 14.052 1.00 40.59 283 ASP A CA 1
ATOM 2083 C C . ASP A 1 304 ? -5.653 -1.857 15.042 1.00 34.23 283 ASP A C 1
ATOM 2084 O O . ASP A 1 304 ? -5.722 -0.797 15.606 1.00 33.32 283 ASP A O 1
ATOM 2089 N N . SER A 1 305 ? -4.680 -2.745 15.292 1.00 32.90 284 SER A N 1
ATOM 2090 C CA . SER A 1 305 ? -3.698 -2.565 16.381 1.00 30.11 284 SER A CA 1
ATOM 2091 C C . SER A 1 305 ? -2.678 -1.506 15.935 1.00 32.43 284 SER A C 1
ATOM 2092 O O . SER A 1 305 ? -2.133 -0.796 16.794 1.00 31.77 284 SER A O 1
ATOM 2095 N N . ALA A 1 306 ? -2.470 -1.373 14.621 1.00 33.69 285 ALA A N 1
ATOM 2096 C CA . ALA A 1 306 ? -1.655 -0.291 14.020 1.00 34.57 285 ALA A CA 1
ATOM 2097 C C . ALA A 1 306 ? -2.267 1.062 14.425 1.00 35.05 285 ALA A C 1
ATOM 2098 O O . ALA A 1 306 ? -1.512 1.956 14.877 1.00 31.64 285 ALA A O 1
ATOM 2100 N N . VAL A 1 307 ? -3.591 1.200 14.335 1.00 29.46 286 VAL A N 1
ATOM 2101 C CA . VAL A 1 307 ? -4.251 2.498 14.670 1.00 31.72 286 VAL A CA 1
ATOM 2102 C C . VAL A 1 307 ? -4.072 2.731 16.176 1.00 35.50 286 VAL A C 1
ATOM 2103 O O . VAL A 1 307 ? -3.630 3.827 16.571 1.00 33.91 286 VAL A O 1
ATOM 2107 N N . VAL A 1 308 ? -4.413 1.726 16.986 1.00 35.03 287 VAL A N 1
ATOM 2108 C CA . VAL A 1 308 ? -4.353 1.821 18.474 1.00 30.17 287 VAL A CA 1
ATOM 2109 C C . VAL A 1 308 ? -2.917 2.224 18.862 1.00 33.77 287 VAL A C 1
ATOM 2110 O O . VAL A 1 308 ? -2.756 3.092 19.736 1.00 31.27 287 VAL A O 1
ATOM 2114 N N . THR A 1 309 ? -1.904 1.612 18.252 1.00 29.88 288 THR A N 1
ATOM 2115 C CA . THR A 1 309 ? -0.489 1.845 18.598 1.00 30.57 288 THR A CA 1
ATOM 2116 C C . THR A 1 309 ? -0.112 3.307 18.317 1.00 30.87 288 THR A C 1
ATOM 2117 O O . THR A 1 309 ? 0.507 3.929 19.204 1.00 29.16 288 THR A O 1
ATOM 2121 N N . ARG A 1 310 ? -0.447 3.834 17.142 1.00 32.69 289 ARG A N 1
ATOM 2122 C CA . ARG A 1 310 ? -0.224 5.271 16.838 1.00 36.38 289 ARG A CA 1
ATOM 2123 C C . ARG A 1 310 ? -0.923 6.126 17.905 1.00 37.21 289 ARG A C 1
ATOM 2124 O O . ARG A 1 310 ? -0.280 7.051 18.471 1.00 32.78 289 ARG A O 1
ATOM 2132 N N . GLU A 1 311 ? -2.203 5.881 18.133 1.00 32.00 290 GLU A N 1
ATOM 2133 C CA . GLU A 1 311 ? -2.979 6.701 19.099 1.00 34.73 290 GLU A CA 1
ATOM 2134 C C . GLU A 1 311 ? -2.317 6.635 20.481 1.00 34.61 290 GLU A C 1
ATOM 2135 O O . GLU A 1 311 ? -2.175 7.703 21.120 1.00 31.91 290 GLU A O 1
ATOM 2141 N N . LEU A 1 312 ? -1.918 5.438 20.915 1.00 33.80 291 LEU A N 1
ATOM 2142 C CA . LEU A 1 312 ? -1.279 5.200 22.239 1.00 32.72 291 LEU A CA 1
ATOM 2143 C C . LEU A 1 312 ? 0.014 6.021 22.336 1.00 32.33 291 LEU A C 1
ATOM 2144 O O . LEU A 1 312 ? 0.187 6.742 23.349 1.00 31.13 291 LEU A O 1
ATOM 2149 N N . ILE A 1 313 ? 0.910 5.908 21.357 1.00 30.90 292 ILE A N 1
ATOM 2150 C CA . ILE A 1 313 ? 2.191 6.667 21.308 1.00 30.39 292 ILE A CA 1
ATOM 2151 C C . ILE A 1 313 ? 1.918 8.183 21.354 1.00 31.02 292 ILE A C 1
ATOM 2152 O O . ILE A 1 313 ? 2.587 8.878 22.157 1.00 32.45 292 ILE A O 1
ATOM 2157 N N . GLN A 1 314 ? 1.004 8.684 20.524 1.00 32.65 293 GLN A N 1
ATOM 2158 C CA . GLN A 1 314 ? 0.628 10.133 20.463 1.00 35.62 293 GLN A CA 1
ATOM 2159 C C . GLN A 1 314 ? 0.051 10.581 21.814 1.00 35.44 293 GLN A C 1
ATOM 2160 O O . GLN A 1 314 ? 0.401 11.714 22.291 1.00 34.04 293 GLN A O 1
ATOM 2166 N N . GLU A 1 315 ? -0.758 9.742 22.447 1.00 32.80 294 GLU A N 1
ATOM 2167 C CA . GLU A 1 315 ? -1.358 10.059 23.785 1.00 37.81 294 GLU A CA 1
ATOM 2168 C C . GLU A 1 315 ? -0.276 10.101 24.846 1.00 35.16 294 GLU A C 1
ATOM 2169 O O . GLU A 1 315 ? -0.389 10.951 25.748 1.00 35.34 294 GLU A O 1
ATOM 2175 N N . VAL A 1 316 ? 0.714 9.196 24.765 1.00 33.82 295 VAL A N 1
ATOM 2176 C CA . VAL A 1 316 ? 1.839 9.135 25.720 1.00 32.40 295 VAL A CA 1
ATOM 2177 C C . VAL A 1 316 ? 2.658 10.421 25.582 1.00 33.94 295 VAL A C 1
ATOM 2178 O O . VAL A 1 316 ? 2.956 11.062 26.641 1.00 34.33 295 VAL A O 1
ATOM 2182 N N . ALA A 1 317 ? 2.994 10.823 24.357 1.00 31.22 296 ALA A N 1
ATOM 2183 C CA . ALA A 1 317 ? 3.726 12.087 24.113 1.00 32.65 296 ALA A CA 1
ATOM 2184 C C . ALA A 1 317 ? 2.907 13.252 24.699 1.00 34.47 296 ALA A C 1
ATOM 2185 O O . ALA A 1 317 ? 3.481 14.117 25.385 1.00 35.53 296 ALA A O 1
ATOM 2187 N N . ASP A 1 318 ? 1.597 13.286 24.468 1.00 34.50 297 ASP A N 1
ATOM 2188 C CA . ASP A 1 318 ? 0.733 14.402 24.956 1.00 37.59 297 ASP A CA 1
ATOM 2189 C C . ASP A 1 318 ? 0.796 14.468 26.497 1.00 43.95 297 ASP A C 1
ATOM 2190 O O . ASP A 1 318 ? 1.052 15.569 27.044 1.00 39.70 297 ASP A O 1
ATOM 2195 N N . GLU A 1 319 ? 0.644 13.321 27.169 1.00 41.62 298 GLU A N 1
ATOM 2196 C CA . GLU A 1 319 ? 0.542 13.254 28.648 1.00 38.36 298 GLU A CA 1
ATOM 2197 C C . GLU A 1 319 ? 1.916 13.507 29.273 1.00 41.63 298 GLU A C 1
ATOM 2198 O O . GLU A 1 319 ? 1.985 14.332 30.177 1.00 38.08 298 GLU A O 1
ATOM 2204 N N . ALA A 1 320 ? 2.959 12.795 28.838 1.00 40.89 299 ALA A N 1
ATOM 2205 C CA . ALA A 1 320 ? 4.261 12.738 29.531 1.00 40.06 299 ALA A CA 1
ATOM 2206 C C . ALA A 1 320 ? 5.197 13.840 29.029 1.00 44.02 299 ALA A C 1
ATOM 2207 O O . ALA A 1 320 ? 6.070 14.248 29.799 1.00 39.71 299 ALA A O 1
ATOM 2209 N N . ILE A 1 321 ? 5.110 14.237 27.757 1.00 42.53 300 ILE A N 1
ATOM 2210 C CA . ILE A 1 321 ? 6.108 15.167 27.158 1.00 42.66 300 ILE A CA 1
ATOM 2211 C C . ILE A 1 321 ? 5.467 16.547 26.954 1.00 44.46 300 ILE A C 1
ATOM 2212 O O . ILE A 1 321 ? 6.181 17.562 27.056 1.00 48.49 300 ILE A O 1
ATOM 2217 N N . GLY A 1 322 ? 4.182 16.598 26.660 1.00 42.14 301 GLY A N 1
ATOM 2218 C CA . GLY A 1 322 ? 3.446 17.867 26.514 1.00 44.45 301 GLY A CA 1
ATOM 2219 C C . GLY A 1 322 ? 3.413 18.364 25.081 1.00 43.41 301 GLY A C 1
ATOM 2220 O O . GLY A 1 322 ? 2.833 19.422 24.849 1.00 41.20 301 GLY A O 1
ATOM 2221 N N . THR A 1 323 ? 4.006 17.637 24.134 1.00 38.70 302 THR A N 1
ATOM 2222 C CA . THR A 1 323 ? 4.031 18.053 22.706 1.00 41.00 302 THR A CA 1
ATOM 2223 C C . THR A 1 323 ? 4.211 16.848 21.772 1.00 39.21 302 THR A C 1
ATOM 2224 O O . THR A 1 323 ? 4.730 15.798 22.213 1.00 36.55 302 THR A O 1
ATOM 2228 N N . ARG A 1 324 ? 3.861 17.017 20.504 1.00 36.97 303 ARG A N 1
ATOM 2229 C CA . ARG A 1 324 ? 4.138 15.983 19.465 1.00 39.60 303 ARG A CA 1
ATOM 2230 C C . ARG A 1 324 ? 5.269 16.470 18.569 1.00 43.35 303 ARG A C 1
ATOM 2231 O O . ARG A 1 324 ? 5.657 15.722 17.631 1.00 38.31 303 ARG A O 1
ATOM 2239 N N . GLN A 1 325 ? 5.775 17.679 18.839 1.00 41.78 304 GLN A N 1
ATOM 2240 C CA . GLN A 1 325 ? 6.984 18.208 18.150 1.00 41.65 304 GLN A CA 1
ATOM 2241 C C . GLN A 1 325 ? 8.163 17.972 19.086 1.00 40.88 304 GLN A C 1
ATOM 2242 O O . GLN A 1 325 ? 8.436 18.837 19.931 1.00 39.72 304 GLN A O 1
ATOM 2248 N N . LEU A 1 326 ? 8.771 16.784 18.988 1.00 38.88 305 LEU A N 1
ATOM 2249 C CA . LEU A 1 326 ? 9.652 16.268 20.068 1.00 40.20 305 LEU A CA 1
ATOM 2250 C C . LEU A 1 326 ? 11.011 16.965 19.964 1.00 43.48 305 LEU A C 1
ATOM 2251 O O . LEU A 1 326 ? 11.662 16.869 18.919 1.00 40.69 305 LEU A O 1
ATOM 2256 N N . PRO A 1 327 ? 11.480 17.674 21.017 1.00 43.21 306 PRO A N 1
ATOM 2257 C CA . PRO A 1 327 ? 12.829 18.249 21.018 1.00 47.51 306 PRO A CA 1
ATOM 2258 C C . PRO A 1 327 ? 13.845 17.121 21.205 1.00 48.98 306 PRO A C 1
ATOM 2259 O O . PRO A 1 327 ? 13.590 16.252 22.000 1.00 55.34 306 PRO A O 1
ATOM 2263 N N . LEU A 1 328 ? 14.911 17.100 20.414 1.00 47.04 307 LEU A N 1
ATOM 2264 C CA . LEU A 1 328 ? 15.978 16.064 20.524 1.00 48.99 307 LEU A CA 1
ATOM 2265 C C . LEU A 1 328 ? 17.284 16.708 20.994 1.00 53.17 307 LEU A C 1
ATOM 2266 O O . LEU A 1 328 ? 17.426 17.930 20.911 1.00 53.73 307 LEU A O 1
ATOM 2271 N N . PRO A 1 329 ? 18.251 15.932 21.548 1.00 53.86 308 PRO A N 1
ATOM 2272 C CA . PRO A 1 329 ? 19.474 16.523 22.098 1.00 55.86 308 PRO A CA 1
ATOM 2273 C C . PRO A 1 329 ? 20.375 17.252 21.085 1.00 65.93 308 PRO A C 1
ATOM 2274 O O . PRO A 1 329 ? 21.147 18.088 21.529 1.00 68.42 308 PRO A O 1
ATOM 2278 N N . ASP A 1 330 ? 20.265 16.950 19.783 1.00 70.90 309 ASP A N 1
ATOM 2279 C CA . ASP A 1 330 ? 21.005 17.680 18.714 1.00 66.52 309 ASP A CA 1
ATOM 2280 C C . ASP A 1 330 ? 20.282 18.989 18.386 1.00 63.93 309 ASP A C 1
ATOM 2281 O O . ASP A 1 330 ? 20.679 19.624 17.420 1.00 62.47 309 ASP A O 1
ATOM 2286 N N . GLY A 1 331 ? 19.251 19.367 19.149 1.00 64.09 310 GLY A N 1
ATOM 2287 C CA . GLY A 1 331 ? 18.491 20.610 18.920 1.00 61.75 310 GLY A CA 1
ATOM 2288 C C . GLY A 1 331 ? 17.466 20.454 17.805 1.00 64.28 310 GLY A C 1
ATOM 2289 O O . GLY A 1 331 ? 16.630 21.368 17.665 1.00 61.13 310 GLY A O 1
ATOM 2290 N N . SER A 1 332 ? 17.506 19.344 17.043 1.00 60.37 311 SER A N 1
ATOM 2291 C CA . SER A 1 332 ? 16.484 18.999 16.011 1.00 54.75 311 SER A CA 1
ATOM 2292 C C . SER A 1 332 ? 15.094 18.818 16.655 1.00 51.53 311 SER A C 1
ATOM 2293 O O . SER A 1 332 ? 14.978 18.721 17.897 1.00 47.09 311 SER A O 1
ATOM 2296 N N . VAL A 1 333 ? 14.046 18.788 15.841 1.00 53.86 312 VAL A N 1
ATOM 2297 C CA . VAL A 1 333 ? 12.650 18.597 16.328 1.00 51.39 312 VAL A CA 1
ATOM 2298 C C . VAL A 1 333 ? 12.016 17.511 15.467 1.00 48.32 312 VAL A C 1
ATOM 2299 O O . VAL A 1 333 ? 12.021 17.683 14.258 1.00 46.84 312 VAL A O 1
ATOM 2303 N N . TYR A 1 334 ? 11.490 16.446 16.072 1.00 45.10 313 TYR A N 1
ATOM 2304 C CA . TYR A 1 334 ? 10.881 15.307 15.334 1.00 39.04 313 TYR A CA 1
ATOM 2305 C C . TYR A 1 334 ? 9.369 15.347 15.495 1.00 35.88 313 TYR A C 1
ATOM 2306 O O . TYR A 1 334 ? 8.910 15.203 16.620 1.00 38.32 313 TYR A O 1
ATOM 2315 N N . ASP A 1 335 ? 8.629 15.496 14.399 1.00 34.94 314 ASP A N 1
ATOM 2316 C CA . ASP A 1 335 ? 7.150 15.621 14.426 1.00 37.68 314 ASP A CA 1
ATOM 2317 C C . ASP A 1 335 ? 6.494 14.221 14.356 1.00 34.85 314 ASP A C 1
ATOM 2318 O O . ASP A 1 335 ? 6.677 13.508 13.361 1.00 39.67 314 ASP A O 1
ATOM 2323 N N . ILE A 1 336 ? 5.779 13.808 15.396 1.00 33.83 315 ILE A N 1
ATOM 2324 C CA . ILE A 1 336 ? 5.014 12.529 15.376 1.00 35.05 315 ILE A CA 1
ATOM 2325 C C . ILE A 1 336 ? 3.508 12.790 15.302 1.00 33.00 315 ILE A C 1
ATOM 2326 O O . ILE A 1 336 ? 2.732 11.814 15.454 1.00 34.83 315 ILE A O 1
ATOM 2331 N N . ASP A 1 337 ? 3.081 14.018 15.036 1.00 32.34 316 ASP A N 1
ATOM 2332 C CA . ASP A 1 337 ? 1.629 14.303 14.891 1.00 33.44 316 ASP A CA 1
ATOM 2333 C C . ASP A 1 337 ? 1.073 13.714 13.568 1.00 36.43 316 ASP A C 1
ATOM 2334 O O . ASP A 1 337 ? 1.852 13.295 12.700 1.00 36.12 316 ASP A O 1
ATOM 2339 N N . GLY A 1 338 ? -0.250 13.674 13.429 1.00 34.08 317 GLY A N 1
ATOM 2340 C CA . GLY A 1 338 ? -0.956 13.370 12.176 1.00 35.89 317 GLY A CA 1
ATOM 2341 C C . GLY A 1 338 ? -0.987 11.877 11.876 1.00 37.78 317 GLY A C 1
ATOM 2342 O O . GLY A 1 338 ? -0.915 11.075 12.812 1.00 34.58 317 GLY A O 1
ATOM 2343 N N . GLU A 1 339 ? -1.139 11.513 10.603 1.00 32.73 318 GLU A N 1
ATOM 2344 C CA . GLU A 1 339 ? -1.180 10.097 10.176 1.00 33.07 318 GLU A CA 1
ATOM 2345 C C . GLU A 1 339 ? 0.218 9.631 9.783 1.00 33.28 318 GLU A C 1
ATOM 2346 O O . GLU A 1 339 ? 1.074 10.466 9.360 1.00 33.36 318 GLU A O 1
ATOM 2352 N N . TRP A 1 340 ? 0.450 8.332 9.958 1.00 34.99 319 TRP A N 1
ATOM 2353 C CA . TRP A 1 340 ? 1.734 7.673 9.633 1.00 34.56 319 TRP A CA 1
ATOM 2354 C C . TRP A 1 340 ? 1.598 6.804 8.374 1.00 36.26 319 TRP A C 1
ATOM 2355 O O . TRP A 1 340 ? 0.585 6.077 8.211 1.00 35.00 319 TRP A O 1
ATOM 2366 N N . ALA A 1 341 ? 2.587 6.915 7.490 1.00 34.03 320 ALA A N 1
ATOM 2367 C CA . ALA A 1 341 ? 2.612 6.161 6.220 1.00 35.53 320 ALA A CA 1
ATOM 2368 C C . ALA A 1 341 ? 2.769 4.682 6.569 1.00 36.62 320 ALA A C 1
ATOM 2369 O O . ALA A 1 341 ? 3.394 4.370 7.605 1.00 32.26 320 ALA A O 1
ATOM 2371 N N . THR A 1 342 ? 2.131 3.824 5.777 1.00 36.78 321 THR A N 1
ATOM 2372 C CA . THR A 1 342 ? 2.283 2.350 5.798 1.00 37.09 321 THR A CA 1
ATOM 2373 C C . THR A 1 342 ? 2.864 1.907 4.450 1.00 36.32 321 THR A C 1
ATOM 2374 O O . THR A 1 342 ? 2.338 2.337 3.408 1.00 32.21 321 THR A O 1
ATOM 2378 N N . ILE A 1 343 ? 3.870 1.035 4.461 1.00 35.88 322 ILE A N 1
ATOM 2379 C CA . ILE A 1 343 ? 4.415 0.424 3.211 1.00 36.43 322 ILE A CA 1
ATOM 2380 C C . ILE A 1 343 ? 4.419 -1.090 3.383 1.00 35.86 322 ILE A C 1
ATOM 2381 O O . ILE A 1 343 ? 4.252 -1.554 4.514 1.00 33.73 322 ILE A O 1
ATOM 2386 N N . GLN A 1 344 ? 4.558 -1.824 2.288 1.00 33.36 323 GLN A N 1
ATOM 2387 C CA . GLN A 1 344 ? 4.643 -3.303 2.324 1.00 34.22 323 GLN A CA 1
ATOM 2388 C C . GLN A 1 344 ? 6.094 -3.739 2.121 1.00 31.38 323 GLN A C 1
ATOM 2389 O O . GLN A 1 344 ? 6.820 -3.115 1.315 1.00 34.58 323 GLN A O 1
ATOM 2395 N N . MET A 1 345 ? 6.513 -4.807 2.793 1.00 30.66 324 MET A N 1
ATOM 2396 C CA . MET A 1 345 ? 7.950 -5.197 2.784 1.00 30.68 324 MET A CA 1
ATOM 2397 C C . MET A 1 345 ? 8.379 -5.591 1.363 1.00 30.45 324 MET A C 1
ATOM 2398 O O . MET A 1 345 ? 9.396 -5.059 0.874 1.00 30.54 324 MET A O 1
ATOM 2403 N N . TYR A 1 346 ? 7.687 -6.531 0.738 1.00 30.45 325 TYR A N 1
ATOM 2404 C CA . TYR A 1 346 ? 8.106 -7.070 -0.598 1.00 33.41 325 TYR A CA 1
ATOM 2405 C C . TYR A 1 346 ? 8.089 -5.972 -1.669 1.00 33.29 325 TYR A C 1
ATOM 2406 O O . TYR A 1 346 ? 9.077 -5.777 -2.394 1.00 31.13 325 TYR A O 1
ATOM 2415 N N . PRO A 1 347 ? 6.977 -5.213 -1.830 1.00 32.31 326 PRO A N 1
ATOM 2416 C CA . PRO A 1 347 ? 6.942 -4.115 -2.779 1.00 29.93 326 PRO A CA 1
ATOM 2417 C C . PRO A 1 347 ? 8.003 -3.047 -2.504 1.00 31.84 326 PRO A C 1
ATOM 2418 O O . PRO A 1 347 ? 8.591 -2.569 -3.458 1.00 30.22 326 PRO A O 1
ATOM 2422 N N . SER A 1 348 ? 8.174 -2.614 -1.253 1.00 29.60 327 SER A N 1
ATOM 2423 C CA . SER A 1 348 ? 9.112 -1.495 -0.982 1.00 29.78 327 SER A CA 1
ATOM 2424 C C . SER A 1 348 ? 10.525 -2.020 -1.254 1.00 31.93 327 SER A C 1
ATOM 2425 O O . SER A 1 348 ? 11.364 -1.250 -1.746 1.00 31.27 327 SER A O 1
ATOM 2428 N N . LEU A 1 349 ? 10.797 -3.293 -0.957 1.00 31.11 328 LEU A N 1
ATOM 2429 C CA . LEU A 1 349 ? 12.132 -3.859 -1.262 1.00 31.79 328 LEU A CA 1
ATOM 2430 C C . LEU A 1 349 ? 12.301 -3.926 -2.799 1.00 30.46 328 LEU A C 1
ATOM 2431 O O . LEU A 1 349 ? 13.376 -3.585 -3.284 1.00 30.55 328 LEU A O 1
ATOM 2436 N N . SER A 1 350 ? 11.258 -4.303 -3.539 1.00 32.15 329 SER A N 1
ATOM 2437 C CA . SER A 1 350 ? 11.283 -4.431 -5.031 1.00 31.93 329 SER A CA 1
ATOM 2438 C C . SER A 1 350 ? 11.721 -3.099 -5.651 1.00 33.24 329 SER A C 1
ATOM 2439 O O . SER A 1 350 ? 12.590 -3.072 -6.561 1.00 32.02 329 SER A O 1
ATOM 2442 N N . VAL A 1 351 ? 11.124 -2.020 -5.163 1.00 34.17 330 VAL A N 1
ATOM 2443 C CA . VAL A 1 351 ? 11.354 -0.644 -5.663 1.00 30.66 330 VAL A CA 1
ATOM 2444 C C . VAL A 1 351 ? 12.803 -0.290 -5.342 1.00 33.89 330 VAL A C 1
ATOM 2445 O O . VAL A 1 351 ? 13.495 0.189 -6.263 1.00 34.92 330 VAL A O 1
ATOM 2449 N N . ALA A 1 352 ? 13.278 -0.565 -4.124 1.00 33.20 331 ALA A N 1
ATOM 2450 C CA . ALA A 1 352 ? 14.687 -0.263 -3.714 1.00 35.29 331 ALA A CA 1
ATOM 2451 C C . ALA A 1 352 ? 15.707 -1.105 -4.508 1.00 35.36 331 ALA A C 1
ATOM 2452 O O . ALA A 1 352 ? 16.798 -0.582 -4.786 1.00 36.68 331 ALA A O 1
ATOM 2454 N N . LEU A 1 353 ? 15.424 -2.356 -4.828 1.00 34.01 332 LEU A N 1
ATOM 2455 C CA . LEU A 1 353 ? 16.389 -3.221 -5.576 1.00 35.36 332 LEU A CA 1
ATOM 2456 C C . LEU A 1 353 ? 16.195 -3.099 -7.090 1.00 39.38 332 LEU A C 1
ATOM 2457 O O . LEU A 1 353 ? 17.092 -3.539 -7.813 1.00 35.99 332 LEU A O 1
ATOM 2462 N N . GLY A 1 354 ? 15.091 -2.528 -7.564 1.00 34.83 333 GLY A N 1
ATOM 2463 C CA . GLY A 1 354 ? 14.845 -2.388 -9.011 1.00 34.05 333 GLY A CA 1
ATOM 2464 C C . GLY A 1 354 ? 14.447 -3.695 -9.673 1.00 38.17 333 GLY A C 1
ATOM 2465 O O . GLY A 1 354 ? 14.610 -3.814 -10.884 1.00 36.89 333 GLY A O 1
ATOM 2466 N N . GLU A 1 355 ? 13.853 -4.638 -8.947 1.00 37.84 334 GLU A N 1
ATOM 2467 C CA . GLU A 1 355 ? 13.268 -5.835 -9.592 1.00 38.05 334 GLU A CA 1
ATOM 2468 C C . GLU A 1 355 ? 12.158 -6.375 -8.701 1.00 35.99 334 GLU A C 1
ATOM 2469 O O . GLU A 1 355 ? 12.184 -6.103 -7.477 1.00 34.20 334 GLU A O 1
ATOM 2475 N N . GLU A 1 356 ? 11.287 -7.201 -9.256 1.00 39.32 335 GLU A N 1
ATOM 2476 C CA . GLU A 1 356 ? 10.159 -7.737 -8.466 1.00 42.72 335 GLU A CA 1
ATOM 2477 C C . GLU A 1 356 ? 10.691 -8.830 -7.522 1.00 41.66 335 GLU A C 1
ATOM 2478 O O . GLU A 1 356 ? 11.238 -9.824 -7.986 1.00 44.94 335 GLU A O 1
ATOM 2484 N N . ILE A 1 357 ? 10.598 -8.597 -6.225 1.00 37.49 336 ILE A N 1
ATOM 2485 C CA . ILE A 1 357 ? 10.880 -9.606 -5.169 1.00 38.19 336 ILE A CA 1
ATOM 2486 C C . ILE A 1 357 ? 9.529 -10.013 -4.584 1.00 39.55 336 ILE A C 1
ATOM 2487 O O . ILE A 1 357 ? 8.691 -9.095 -4.301 1.00 38.22 336 ILE A O 1
ATOM 2492 N N . THR A 1 358 ? 9.296 -11.326 -4.504 1.00 36.69 337 THR A N 1
ATOM 2493 C CA . THR A 1 358 ? 8.012 -11.934 -4.070 1.00 35.82 337 THR A CA 1
ATOM 2494 C C . THR A 1 358 ? 8.329 -13.055 -3.097 1.00 35.25 337 THR A C 1
ATOM 2495 O O . THR A 1 358 ? 9.470 -13.470 -2.980 1.00 39.11 337 THR A O 1
ATOM 2499 N N . PRO A 1 359 ? 7.325 -13.604 -2.383 1.00 42.51 338 PRO A N 1
ATOM 2500 C CA . PRO A 1 359 ? 7.507 -14.856 -1.644 1.00 42.89 338 PRO A CA 1
ATOM 2501 C C . PRO A 1 359 ? 8.041 -16.034 -2.474 1.00 43.92 338 PRO A C 1
ATOM 2502 O O . PRO A 1 359 ? 8.591 -16.893 -1.847 1.00 43.77 338 PRO A O 1
ATOM 2506 N N . GLN A 1 360 ? 7.953 -16.007 -3.812 1.00 44.51 339 GLN A N 1
ATOM 2507 C CA . GLN A 1 360 ? 8.535 -17.053 -4.723 1.00 43.89 339 GLN A CA 1
ATOM 2508 C C . GLN A 1 360 ? 10.035 -16.845 -4.955 1.00 43.45 339 GLN A C 1
ATOM 2509 O O . GLN A 1 360 ? 10.705 -17.812 -5.389 1.00 46.04 339 GLN A O 1
ATOM 2515 N N . THR A 1 361 ? 10.575 -15.649 -4.730 1.00 41.52 340 THR A N 1
ATOM 2516 C CA . THR A 1 361 ? 11.988 -15.372 -5.072 1.00 37.76 340 THR A CA 1
ATOM 2517 C C . THR A 1 361 ? 12.867 -16.382 -4.334 1.00 42.23 340 THR A C 1
ATOM 2518 O O . THR A 1 361 ? 12.750 -16.520 -3.094 1.00 37.67 340 THR A O 1
ATOM 2522 N N . THR A 1 362 ? 13.760 -17.051 -5.050 1.00 43.69 341 THR A N 1
ATOM 2523 C CA . THR A 1 362 ? 14.584 -18.142 -4.453 1.00 43.78 341 THR A CA 1
ATOM 2524 C C . THR A 1 362 ? 15.662 -17.565 -3.549 1.00 42.22 341 THR A C 1
ATOM 2525 O O . THR A 1 362 ? 16.072 -16.409 -3.730 1.00 43.12 341 THR A O 1
ATOM 2529 N N . VAL A 1 363 ? 16.177 -18.411 -2.662 1.00 48.92 342 VAL A N 1
ATOM 2530 C CA . VAL A 1 363 ? 17.274 -18.058 -1.722 1.00 51.82 342 VAL A CA 1
ATOM 2531 C C . VAL A 1 363 ? 18.534 -17.752 -2.547 1.00 50.39 342 VAL A C 1
ATOM 2532 O O . VAL A 1 363 ? 19.294 -16.817 -2.193 1.00 46.03 342 VAL A O 1
ATOM 2536 N N . ASP A 1 364 ? 18.748 -18.494 -3.629 1.00 52.95 343 ASP A N 1
ATOM 2537 C CA . ASP A 1 364 ? 19.973 -18.345 -4.453 1.00 52.30 343 ASP A CA 1
ATOM 2538 C C . ASP A 1 364 ? 19.921 -16.951 -5.115 1.00 46.58 343 ASP A C 1
ATOM 2539 O O . ASP A 1 364 ? 20.957 -16.238 -5.097 1.00 41.29 343 ASP A O 1
ATOM 2544 N N . ARG A 1 365 ? 18.761 -16.528 -5.616 1.00 41.95 344 ARG A N 1
ATOM 2545 C CA . ARG A 1 365 ? 18.612 -15.155 -6.168 1.00 43.16 344 ARG A CA 1
ATOM 2546 C C . ARG A 1 365 ? 18.951 -14.144 -5.064 1.00 41.26 344 ARG A C 1
ATOM 2547 O O . ARG A 1 365 ? 19.807 -13.253 -5.299 1.00 41.24 344 ARG A O 1
ATOM 2555 N N . LEU A 1 366 ? 18.290 -14.262 -3.906 1.00 44.50 345 LEU A N 1
ATOM 2556 C CA . LEU A 1 366 ? 18.419 -13.296 -2.779 1.00 43.85 345 LEU A CA 1
ATOM 2557 C C . LEU A 1 366 ? 19.866 -13.261 -2.267 1.00 45.32 345 LEU A C 1
ATOM 2558 O O . LEU A 1 366 ? 20.358 -12.171 -1.970 1.00 41.47 345 LEU A O 1
ATOM 2563 N N . ARG A 1 367 ? 20.530 -14.418 -2.187 1.00 45.37 346 ARG A N 1
ATOM 2564 C CA . ARG A 1 367 ? 21.938 -14.521 -1.726 1.00 48.80 346 ARG A CA 1
ATOM 2565 C C . ARG A 1 367 ? 22.825 -13.678 -2.648 1.00 42.82 346 ARG A C 1
ATOM 2566 O O . ARG A 1 367 ? 23.678 -12.919 -2.130 1.00 46.59 346 ARG A O 1
ATOM 2574 N N . GLY A 1 368 ? 22.622 -13.811 -3.964 1.00 42.53 347 GLY A N 1
ATOM 2575 C CA . GLY A 1 368 ? 23.313 -13.042 -5.015 1.00 46.25 347 GLY A CA 1
ATOM 2576 C C . GLY A 1 368 ? 23.064 -11.546 -4.892 1.00 50.52 347 GLY A C 1
ATOM 2577 O O . GLY A 1 368 ? 24.030 -10.767 -5.032 1.00 51.07 347 GLY A O 1
ATOM 2578 N N . ILE A 1 369 ? 21.826 -11.121 -4.633 1.00 41.59 348 ILE A N 1
ATOM 2579 C CA . ILE A 1 369 ? 21.566 -9.678 -4.362 1.00 40.26 348 ILE A CA 1
ATOM 2580 C C . ILE A 1 369 ? 22.352 -9.266 -3.104 1.00 39.68 348 ILE A C 1
ATOM 2581 O O . ILE A 1 369 ? 23.099 -8.293 -3.198 1.00 46.43 348 ILE A O 1
ATOM 2586 N N . ALA A 1 370 ? 22.216 -9.980 -1.982 1.00 39.79 349 ALA A N 1
ATOM 2587 C CA . ALA A 1 370 ? 22.948 -9.683 -0.726 1.00 44.00 349 ALA A CA 1
ATOM 2588 C C . ALA A 1 370 ? 24.446 -9.536 -1.035 1.00 52.37 349 ALA A C 1
ATOM 2589 O O . ALA A 1 370 ? 25.055 -8.502 -0.652 1.00 47.66 349 ALA A O 1
ATOM 2591 N N . ASP A 1 371 ? 25.025 -10.491 -1.771 1.00 53.48 350 ASP A N 1
ATOM 2592 C CA . ASP A 1 371 ? 26.458 -10.397 -2.157 1.00 59.01 350 ASP A CA 1
ATOM 2593 C C . ASP A 1 371 ? 26.688 -9.086 -2.902 1.00 55.89 350 ASP A C 1
ATOM 2594 O O . ASP A 1 371 ? 27.604 -8.359 -2.514 1.00 59.26 350 ASP A O 1
ATOM 2599 N N . SER A 1 372 ? 25.871 -8.788 -3.914 1.00 52.61 351 SER A N 1
ATOM 2600 C CA . SER A 1 372 ? 26.048 -7.592 -4.778 1.00 55.97 351 SER A CA 1
ATOM 2601 C C . SER A 1 372 ? 25.989 -6.312 -3.932 1.00 56.05 351 SER A C 1
ATOM 2602 O O . SER A 1 372 ? 26.560 -5.300 -4.373 1.00 49.88 351 SER A O 1
ATOM 2605 N N . LEU A 1 373 ? 25.321 -6.354 -2.772 1.00 55.83 352 LEU A N 1
ATOM 2606 C CA . LEU A 1 373 ? 25.226 -5.202 -1.828 1.00 58.34 352 LEU A CA 1
ATOM 2607 C C . LEU A 1 373 ? 26.356 -5.216 -0.785 1.00 60.13 352 LEU A C 1
ATOM 2608 O O . LEU A 1 373 ? 26.274 -4.418 0.156 1.00 61.62 352 LEU A O 1
ATOM 2613 N N . GLY A 1 374 ? 27.334 -6.114 -0.889 1.00 62.54 353 GLY A N 1
ATOM 2614 C CA . GLY A 1 374 ? 28.410 -6.263 0.114 1.00 67.50 353 GLY A CA 1
ATOM 2615 C C . GLY A 1 374 ? 27.910 -6.687 1.492 1.00 67.90 353 GLY A C 1
ATOM 2616 O O . GLY A 1 374 ? 28.296 -6.034 2.480 1.00 77.58 353 GLY A O 1
ATOM 2617 N N . LEU A 1 375 ? 27.110 -7.752 1.584 1.00 68.37 354 LEU A N 1
ATOM 2618 C CA . LEU A 1 375 ? 26.647 -8.311 2.887 1.00 73.11 354 LEU A CA 1
ATOM 2619 C C . LEU A 1 375 ? 27.277 -9.691 3.121 1.00 70.73 354 LEU A C 1
ATOM 2620 O O . LEU A 1 375 ? 26.810 -10.650 2.480 1.00 70.06 354 LEU A O 1
ATOM 2625 N N . ARG A 1 385 ? 20.326 -21.625 10.745 1.00 74.06 364 ARG A N 1
ATOM 2626 C CA . ARG A 1 385 ? 21.574 -20.909 11.149 1.00 78.54 364 ARG A CA 1
ATOM 2627 C C . ARG A 1 385 ? 22.276 -20.255 9.942 1.00 84.52 364 ARG A C 1
ATOM 2628 O O . ARG A 1 385 ? 23.239 -19.501 10.182 1.00 88.42 364 ARG A O 1
ATOM 2630 N N . GLY A 1 386 ? 21.811 -20.498 8.706 1.00 86.22 365 GLY A N 1
ATOM 2631 C CA . GLY A 1 386 ? 22.386 -19.921 7.475 1.00 89.04 365 GLY A CA 1
ATOM 2632 C C . GLY A 1 386 ? 21.328 -19.242 6.620 1.00 92.47 365 GLY A C 1
ATOM 2633 O O . GLY A 1 386 ? 20.511 -18.487 7.181 1.00 94.93 365 GLY A O 1
ATOM 2634 N N . PHE A 1 387 ? 21.339 -19.517 5.311 1.00 88.74 366 PHE A N 1
ATOM 2635 C CA . PHE A 1 387 ? 20.518 -18.835 4.272 1.00 84.96 366 PHE A CA 1
ATOM 2636 C C . PHE A 1 387 ? 19.060 -19.322 4.331 1.00 79.29 366 PHE A C 1
ATOM 2637 O O . PHE A 1 387 ? 18.818 -20.515 4.078 1.00 83.83 366 PHE A O 1
ATOM 2645 N N . GLY A 1 388 ? 18.133 -18.423 4.691 1.00 64.21 367 GLY A N 1
ATOM 2646 C CA . GLY A 1 388 ? 16.671 -18.621 4.616 1.00 53.89 367 GLY A CA 1
ATOM 2647 C C . GLY A 1 388 ? 16.026 -17.511 3.796 1.00 44.39 367 GLY A C 1
ATOM 2648 O O . GLY A 1 388 ? 16.562 -16.401 3.815 1.00 47.60 367 GLY A O 1
ATOM 2649 N N . HIS A 1 389 ? 14.955 -17.810 3.064 1.00 38.45 368 HIS A N 1
ATOM 2650 C CA . HIS A 1 389 ? 14.235 -16.837 2.201 1.00 43.33 368 HIS A CA 1
ATOM 2651 C C . HIS A 1 389 ? 13.791 -15.638 3.073 1.00 40.33 368 HIS A C 1
ATOM 2652 O O . HIS A 1 389 ? 14.121 -14.511 2.739 1.00 40.64 368 HIS A O 1
ATOM 2659 N N . GLY A 1 390 ? 13.139 -15.908 4.197 1.00 44.25 369 GLY A N 1
ATOM 2660 C CA . GLY A 1 390 ? 12.556 -14.877 5.074 1.00 44.11 369 GLY A CA 1
ATOM 2661 C C . GLY A 1 390 ? 13.628 -14.024 5.700 1.00 40.75 369 GLY A C 1
ATOM 2662 O O . GLY A 1 390 ? 13.465 -12.792 5.726 1.00 41.44 369 GLY A O 1
ATOM 2663 N N . LYS A 1 391 ? 14.685 -14.655 6.212 1.00 40.77 370 LYS A N 1
ATOM 2664 C CA . LYS A 1 391 ? 15.805 -13.925 6.839 1.00 40.57 370 LYS A CA 1
ATOM 2665 C C . LYS A 1 391 ? 16.440 -13.005 5.803 1.00 36.38 370 LYS A C 1
ATOM 2666 O O . LYS A 1 391 ? 16.824 -11.906 6.178 1.00 37.55 370 LYS A O 1
ATOM 2672 N N . LEU A 1 392 ? 16.551 -13.438 4.546 1.00 40.00 371 LEU A N 1
ATOM 2673 C CA . LEU A 1 392 ? 17.238 -12.623 3.511 1.00 40.14 371 LEU A CA 1
ATOM 2674 C C . LEU A 1 392 ? 16.354 -11.430 3.157 1.00 36.72 371 LEU A C 1
ATOM 2675 O O . LEU A 1 392 ? 16.888 -10.328 3.019 1.00 38.02 371 LEU A O 1
ATOM 2680 N N . ILE A 1 393 ? 15.051 -11.648 3.022 1.00 37.44 372 ILE A N 1
ATOM 2681 C CA . ILE A 1 393 ? 14.087 -10.548 2.707 1.00 36.71 372 ILE A CA 1
ATOM 2682 C C . ILE A 1 393 ? 14.210 -9.480 3.793 1.00 37.79 372 ILE A C 1
ATOM 2683 O O . ILE A 1 393 ? 14.374 -8.301 3.427 1.00 33.64 372 ILE A O 1
ATOM 2688 N N . GLU A 1 394 ? 14.181 -9.876 5.075 1.00 37.22 373 GLU A N 1
ATOM 2689 C CA . GLU A 1 394 ? 14.211 -8.897 6.195 1.00 39.61 373 GLU A CA 1
ATOM 2690 C C . GLU A 1 394 ? 15.541 -8.146 6.208 1.00 39.02 373 GLU A C 1
ATOM 2691 O O . GLU A 1 394 ? 15.519 -6.906 6.393 1.00 39.66 373 GLU A O 1
ATOM 2697 N N . GLU A 1 395 ? 16.644 -8.855 5.998 1.00 39.25 374 GLU A N 1
ATOM 2698 C CA . GLU A 1 395 ? 18.006 -8.259 5.996 1.00 42.71 374 GLU A CA 1
ATOM 2699 C C . GLU A 1 395 ? 18.149 -7.278 4.827 1.00 36.05 374 GLU A C 1
ATOM 2700 O O . GLU A 1 395 ? 18.651 -6.149 5.022 1.00 34.80 374 GLU A O 1
ATOM 2706 N N . LEU A 1 396 ? 17.770 -7.681 3.621 1.00 35.62 375 LEU A N 1
ATOM 2707 C CA . LEU A 1 396 ? 17.860 -6.757 2.460 1.00 37.09 375 LEU A CA 1
ATOM 2708 C C . LEU A 1 396 ? 16.894 -5.575 2.663 1.00 34.39 375 LEU A C 1
ATOM 2709 O O . LEU A 1 396 ? 17.233 -4.446 2.255 1.00 32.46 375 LEU A O 1
ATOM 2714 N N . TRP A 1 397 ? 15.704 -5.818 3.203 1.00 32.56 376 TRP A N 1
ATOM 2715 C CA . TRP A 1 397 ? 14.764 -4.685 3.467 1.00 34.24 376 TRP A CA 1
ATOM 2716 C C . TRP A 1 397 ? 15.387 -3.690 4.455 1.00 39.19 376 TRP A C 1
ATOM 2717 O O . TRP A 1 397 ? 15.315 -2.481 4.199 1.00 37.53 376 TRP A O 1
ATOM 2728 N N . GLU A 1 398 ? 15.965 -4.159 5.565 1.00 41.10 377 GLU A N 1
ATOM 2729 C CA . GLU A 1 398 ? 16.501 -3.261 6.621 1.00 39.30 377 GLU A CA 1
ATOM 2730 C C . GLU A 1 398 ? 17.668 -2.481 6.034 1.00 39.07 377 GLU A C 1
ATOM 2731 O O . GLU A 1 398 ? 17.767 -1.248 6.299 1.00 40.98 377 GLU A O 1
ATOM 2737 N N . ARG A 1 399 ? 18.499 -3.173 5.245 1.00 38.63 378 ARG A N 1
ATOM 2738 C CA . ARG A 1 399 ? 19.712 -2.619 4.584 1.00 38.74 378 ARG A CA 1
ATOM 2739 C C . ARG A 1 399 ? 19.341 -1.555 3.541 1.00 41.90 378 ARG A C 1
ATOM 2740 O O . ARG A 1 399 ? 20.135 -0.607 3.384 1.00 46.73 378 ARG A O 1
ATOM 2742 N N . THR A 1 400 ? 18.214 -1.681 2.822 1.00 46.18 379 THR A N 1
ATOM 2743 C CA . 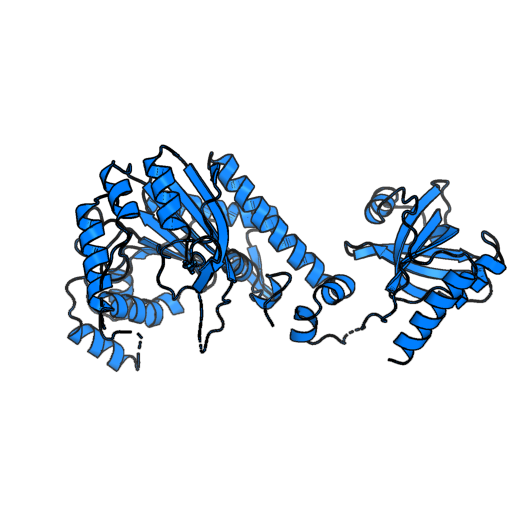THR A 1 400 ? 17.891 -0.770 1.683 1.00 45.04 379 THR A CA 1
ATOM 2744 C C . THR A 1 400 ? 16.781 0.219 2.059 1.00 48.11 379 THR A C 1
ATOM 2745 O O . THR A 1 400 ? 17.026 1.413 1.972 1.00 62.31 379 THR A O 1
ATOM 2749 N N . VAL A 1 401 ? 15.628 -0.244 2.532 1.00 43.65 380 VAL A N 1
ATOM 2750 C CA . VAL A 1 401 ? 14.467 0.642 2.868 1.00 37.55 380 VAL A CA 1
ATOM 2751 C C . VAL A 1 401 ? 14.548 1.095 4.331 1.00 35.92 380 VAL A C 1
ATOM 2752 O O . VAL A 1 401 ? 14.352 2.289 4.585 1.00 37.32 380 VAL A O 1
ATOM 2756 N N . GLY A 1 402 ? 14.746 0.171 5.266 1.00 38.15 381 GLY A N 1
ATOM 2757 C CA . GLY A 1 402 ? 14.777 0.460 6.717 1.00 44.14 381 GLY A CA 1
ATOM 2758 C C . GLY A 1 402 ? 15.665 1.649 7.058 1.00 46.46 381 GLY A C 1
ATOM 2759 O O . GLY A 1 402 ? 15.169 2.585 7.670 1.00 46.46 381 GLY A O 1
ATOM 2760 N N . LYS A 1 403 ? 16.904 1.648 6.575 1.00 48.54 382 LYS A N 1
ATOM 2761 C CA . LYS A 1 403 ? 17.922 2.688 6.886 1.00 55.98 382 LYS A CA 1
ATOM 2762 C C . LYS A 1 403 ? 17.483 4.052 6.356 1.00 51.68 382 LYS A C 1
ATOM 2763 O O . LYS A 1 403 ? 17.940 5.039 6.891 1.00 62.85 382 LYS A O 1
ATOM 2769 N N . SER A 1 404 ? 16.630 4.102 5.340 1.00 51.67 383 SER A N 1
ATOM 2770 C CA . SER A 1 404 ? 16.216 5.354 4.662 1.00 52.03 383 SER A CA 1
ATOM 2771 C C . SER A 1 404 ? 15.072 6.036 5.425 1.00 50.24 383 SER A C 1
ATOM 2772 O O . SER A 1 404 ? 14.785 7.192 5.091 1.00 47.60 383 SER A O 1
ATOM 2775 N N . LEU A 1 405 ? 14.357 5.334 6.317 1.00 44.55 384 LEU A N 1
ATOM 2776 C CA . LEU A 1 405 ? 13.063 5.867 6.856 1.00 47.23 384 LEU A CA 1
ATOM 2777 C C . LEU A 1 405 ? 13.330 6.995 7.854 1.00 44.40 384 LEU A C 1
ATOM 2778 O O . LEU A 1 405 ? 14.216 6.834 8.704 1.00 53.11 384 LEU A O 1
ATOM 2783 N N . SER A 1 406 ? 12.599 8.102 7.762 1.00 46.12 385 SER A N 1
ATOM 2784 C CA . SER A 1 406 ? 12.747 9.244 8.698 1.00 50.91 385 SER A CA 1
ATOM 2785 C C . SER A 1 406 ? 11.406 9.495 9.396 1.00 46.36 385 SER A C 1
ATOM 2786 O O . SER A 1 406 ? 11.376 9.326 10.632 1.00 49.84 385 SER A O 1
ATOM 2789 N N . ALA A 1 407 ? 10.351 9.841 8.653 1.00 39.45 386 ALA A N 1
ATOM 2790 C CA . ALA A 1 407 ? 8.983 10.034 9.201 1.00 43.08 386 ALA A CA 1
ATOM 2791 C C . ALA A 1 407 ? 8.491 8.733 9.837 1.00 37.74 386 ALA A C 1
ATOM 2792 O O . ALA A 1 407 ? 8.990 7.653 9.517 1.00 36.65 386 ALA A O 1
ATOM 2794 N N . PRO A 1 408 ? 7.519 8.774 10.765 1.00 35.58 387 PRO A N 1
ATOM 2795 C CA . PRO A 1 408 ? 7.022 7.541 11.382 1.00 33.28 387 PRO A CA 1
ATOM 2796 C C . PRO A 1 408 ? 6.359 6.665 10.322 1.00 31.64 387 PRO A C 1
ATOM 2797 O O . PRO A 1 408 ? 5.510 7.196 9.609 1.00 36.23 387 PRO A O 1
ATOM 2801 N N . THR A 1 409 ? 6.746 5.378 10.236 1.00 30.72 388 THR A N 1
ATOM 2802 C CA . THR A 1 409 ? 6.340 4.470 9.140 1.00 32.75 388 THR A CA 1
ATOM 2803 C C . THR A 1 409 ? 6.072 3.056 9.644 1.00 32.27 388 THR A C 1
ATOM 2804 O O . THR A 1 409 ? 6.926 2.496 10.348 1.00 32.50 388 THR A O 1
ATOM 2808 N N . PHE A 1 410 ? 4.930 2.504 9.260 1.00 31.33 389 PHE A N 1
ATOM 2809 C CA . PHE A 1 410 ? 4.625 1.063 9.398 1.00 32.15 389 PHE A CA 1
ATOM 2810 C C . PHE A 1 410 ? 5.104 0.333 8.142 1.00 29.83 389 PHE A C 1
ATOM 2811 O O . PHE A 1 410 ? 4.813 0.785 7.040 1.00 30.52 389 PHE A O 1
ATOM 2819 N N . VAL A 1 411 ? 5.892 -0.732 8.315 1.00 31.58 390 VAL A N 1
ATOM 2820 C CA . VAL A 1 411 ? 6.138 -1.711 7.220 1.00 31.41 390 VAL A CA 1
ATOM 2821 C C . VAL A 1 411 ? 5.317 -2.947 7.566 1.00 31.28 390 VAL A C 1
ATOM 2822 O O . VAL A 1 411 ? 5.382 -3.350 8.738 1.00 32.43 390 VAL A O 1
ATOM 2826 N N . LYS A 1 412 ? 4.601 -3.512 6.596 1.00 29.73 391 LYS A N 1
ATOM 2827 C CA . LYS A 1 412 ? 3.722 -4.672 6.826 1.00 35.42 391 LYS A CA 1
ATOM 2828 C C . LYS A 1 412 ? 3.862 -5.753 5.765 1.00 32.77 391 LYS A C 1
ATOM 2829 O O . LYS A 1 412 ? 4.407 -5.498 4.665 1.00 31.99 391 LYS A O 1
ATOM 2835 N N . ASP A 1 413 ? 3.272 -6.902 6.084 1.00 32.52 392 ASP A N 1
ATOM 2836 C CA . ASP A 1 413 ? 3.151 -8.077 5.193 1.00 30.49 392 ASP A CA 1
ATOM 2837 C C . ASP A 1 413 ? 4.526 -8.752 5.095 1.00 33.97 392 ASP A C 1
ATOM 2838 O O . ASP A 1 413 ? 5.282 -8.489 4.152 1.00 35.71 392 ASP A O 1
ATOM 2843 N N . PHE A 1 414 ? 4.815 -9.620 6.062 1.00 34.44 393 PHE A N 1
ATOM 2844 C CA . PHE A 1 414 ? 6.174 -10.149 6.333 1.00 33.02 393 PHE A CA 1
ATOM 2845 C C . PHE A 1 414 ? 6.332 -11.537 5.724 1.00 34.63 393 PHE A C 1
ATOM 2846 O O . PHE A 1 414 ? 5.348 -12.237 5.487 1.00 35.31 393 PHE A O 1
ATOM 2854 N N . PRO A 1 415 ? 7.579 -12.030 5.578 1.00 33.29 394 PRO A N 1
ATOM 2855 C CA . PRO A 1 415 ? 7.792 -13.413 5.183 1.00 35.77 394 PRO A CA 1
ATOM 2856 C C . PRO A 1 415 ? 7.254 -14.386 6.243 1.00 39.07 394 PRO A C 1
ATOM 2857 O O . PRO A 1 415 ? 7.564 -14.208 7.412 1.00 39.12 394 PRO A O 1
ATOM 2861 N N . VAL A 1 416 ? 6.545 -15.433 5.803 1.00 39.53 395 VAL A N 1
ATOM 2862 C CA . VAL A 1 416 ? 6.063 -16.524 6.704 1.00 41.86 395 VAL A CA 1
ATOM 2863 C C . VAL A 1 416 ? 7.224 -17.173 7.476 1.00 41.39 395 VAL A C 1
ATOM 2864 O O . VAL A 1 416 ? 7.051 -17.461 8.659 1.00 44.94 395 VAL A O 1
ATOM 2868 N N . GLN A 1 417 ? 8.409 -17.355 6.909 1.00 42.91 396 GLN A N 1
ATOM 2869 C CA . GLN A 1 417 ? 9.445 -18.141 7.630 1.00 42.90 396 GLN A CA 1
ATOM 2870 C C . GLN A 1 417 ? 9.851 -17.434 8.932 1.00 44.28 396 GLN A C 1
ATOM 2871 O O . GLN A 1 417 ? 10.342 -18.129 9.814 1.00 42.77 396 GLN A O 1
ATOM 2877 N N . THR A 1 418 ? 9.707 -16.111 9.049 1.00 38.42 397 THR A N 1
ATOM 2878 C CA . THR A 1 418 ? 10.268 -15.337 10.187 1.00 38.90 397 THR A CA 1
ATOM 2879 C C . THR A 1 418 ? 9.154 -14.905 11.148 1.00 38.01 397 THR A C 1
ATOM 2880 O O . THR A 1 418 ? 9.443 -14.129 12.021 1.00 40.93 397 THR A O 1
ATOM 2884 N N . THR A 1 419 ? 7.929 -15.390 10.986 1.00 38.71 398 THR A N 1
ATOM 2885 C CA . THR A 1 419 ? 6.758 -14.938 11.782 1.00 43.18 398 THR A CA 1
ATOM 2886 C C . THR A 1 419 ? 5.938 -16.157 12.218 1.00 37.94 398 THR A C 1
ATOM 2887 O O . THR A 1 419 ? 4.756 -16.250 11.894 1.00 37.97 398 THR A O 1
ATOM 2891 N N . PRO A 1 420 ? 6.526 -17.109 12.986 1.00 41.94 399 PRO A N 1
ATOM 2892 C CA . PRO A 1 420 ? 5.855 -18.377 13.305 1.00 42.93 399 PRO A CA 1
ATOM 2893 C C . PRO A 1 420 ? 4.524 -18.221 14.052 1.00 41.87 399 PRO A C 1
ATOM 2894 O O . PRO A 1 420 ? 3.697 -19.111 13.958 1.00 42.22 399 PRO A O 1
ATOM 2898 N N . LEU A 1 421 ? 4.331 -17.111 14.776 1.00 42.71 400 LEU A N 1
ATOM 2899 C CA . LEU A 1 421 ? 3.107 -16.920 15.609 1.00 45.61 400 LEU A CA 1
ATOM 2900 C C . LEU A 1 421 ? 2.074 -16.038 14.890 1.00 41.83 400 LEU A C 1
ATOM 2901 O O . LEU A 1 421 ? 0.999 -15.828 15.482 1.00 38.08 400 LEU A O 1
ATOM 2906 N N . THR A 1 422 ? 2.322 -15.578 13.660 1.00 40.44 401 THR A N 1
ATOM 2907 C CA . THR A 1 422 ? 1.399 -14.596 13.007 1.00 37.94 401 THR A CA 1
ATOM 2908 C C . THR A 1 422 ? 0.635 -15.246 11.854 1.00 40.72 401 THR A C 1
ATOM 2909 O O . THR A 1 422 ? 1.166 -16.129 11.143 1.00 40.39 401 THR A O 1
ATOM 2913 N N . ARG A 1 423 ? -0.629 -14.872 11.741 1.00 37.42 402 ARG A N 1
ATOM 2914 C CA . ARG A 1 423 ? -1.574 -15.505 10.793 1.00 37.18 402 ARG A CA 1
ATOM 2915 C C . ARG A 1 423 ? -1.064 -15.258 9.375 1.00 39.51 402 ARG A C 1
ATOM 2916 O O . ARG A 1 423 ? -0.483 -14.173 9.145 1.00 37.14 402 ARG A O 1
ATOM 2924 N N . GLN A 1 424 ? -1.240 -16.232 8.485 1.00 38.33 403 GLN A N 1
ATOM 2925 C CA . GLN A 1 424 ? -1.023 -16.051 7.026 1.00 40.81 403 GLN A CA 1
ATOM 2926 C C . GLN A 1 424 ? -1.930 -14.901 6.587 1.00 40.04 403 GLN A C 1
ATOM 2927 O O . GLN A 1 424 ? -3.024 -14.734 7.179 1.00 37.93 403 GLN A O 1
ATOM 2933 N N . HIS A 1 425 ? -1.466 -14.091 5.636 1.00 40.17 404 HIS A N 1
ATOM 2934 C CA . HIS A 1 425 ? -2.221 -12.932 5.112 1.00 39.90 404 HIS A CA 1
ATOM 2935 C C . HIS A 1 425 ? -3.553 -13.410 4.546 1.00 38.97 404 HIS A C 1
ATOM 2936 O O . HIS A 1 425 ? -3.556 -14.458 3.926 1.00 42.24 404 HIS A O 1
ATOM 2943 N N . ARG A 1 426 ? -4.606 -12.595 4.668 1.00 39.77 405 ARG A N 1
ATOM 2944 C CA . ARG A 1 426 ? -5.980 -12.943 4.256 1.00 41.36 405 ARG A CA 1
ATOM 2945 C C . ARG A 1 426 ? -6.075 -13.127 2.729 1.00 47.95 405 ARG A C 1
ATOM 2946 O O . ARG A 1 426 ? -6.969 -13.862 2.282 1.00 38.62 405 ARG A O 1
ATOM 2954 N N . SER A 1 427 ? -5.262 -12.427 1.932 1.00 47.41 406 SER A N 1
ATOM 2955 C CA . SER A 1 427 ? -5.374 -12.492 0.449 1.00 46.58 406 SER A CA 1
ATOM 2956 C C . SER A 1 427 ? -4.030 -12.743 -0.231 1.00 49.70 406 SER A C 1
ATOM 2957 O O . SER A 1 427 ? -4.085 -13.404 -1.279 1.00 50.82 406 SER A O 1
ATOM 2960 N N . ILE A 1 428 ? -2.898 -12.292 0.332 1.00 44.37 407 ILE A N 1
ATOM 2961 C CA . ILE A 1 428 ? -1.570 -12.374 -0.328 1.00 40.22 407 ILE A CA 1
ATOM 2962 C C . ILE A 1 428 ? -0.872 -13.668 0.061 1.00 41.06 407 ILE A C 1
ATOM 2963 O O . ILE A 1 428 ? -0.545 -13.912 1.232 1.00 42.71 407 ILE A O 1
ATOM 2968 N N . PRO A 1 429 ? -0.589 -14.544 -0.927 1.00 44.29 408 PRO A N 1
ATOM 2969 C CA . PRO A 1 429 ? 0.069 -15.825 -0.642 1.00 44.13 408 PRO A CA 1
ATOM 2970 C C . PRO A 1 429 ? 1.512 -15.600 -0.163 1.00 43.50 408 PRO A C 1
ATOM 2971 O O . PRO A 1 429 ? 2.140 -14.658 -0.635 1.00 41.38 408 PRO A O 1
ATOM 2975 N N . GLY A 1 430 ? 1.924 -16.347 0.864 1.00 36.49 409 GLY A N 1
ATOM 2976 C CA . GLY A 1 430 ? 3.316 -16.409 1.372 1.00 41.74 409 GLY A CA 1
ATOM 2977 C C . GLY A 1 430 ? 3.720 -15.280 2.322 1.00 39.36 409 GLY A C 1
ATOM 2978 O O . GLY A 1 430 ? 4.902 -15.256 2.724 1.00 36.67 409 GLY A O 1
ATOM 2979 N N . VAL A 1 431 ? 2.824 -14.349 2.667 1.00 38.20 410 VAL A N 1
ATOM 2980 C CA . VAL A 1 431 ? 3.170 -13.327 3.700 1.00 37.38 410 VAL A CA 1
ATOM 2981 C C . VAL A 1 431 ? 2.244 -13.519 4.897 1.00 36.58 410 VAL A C 1
ATOM 2982 O O . VAL A 1 431 ? 1.239 -14.226 4.787 1.00 36.61 410 VAL A O 1
ATOM 2986 N N . THR A 1 432 ? 2.638 -12.955 6.020 1.00 39.46 411 THR A N 1
ATOM 2987 C CA . THR A 1 432 ? 1.851 -12.905 7.273 1.00 35.67 411 THR A CA 1
ATOM 2988 C C . THR A 1 432 ? 1.451 -11.480 7.637 1.00 36.93 411 THR A C 1
ATOM 2989 O O . THR A 1 432 ? 2.183 -10.516 7.280 1.00 34.58 411 THR A O 1
ATOM 2993 N N . GLU A 1 433 ? 0.357 -11.370 8.397 1.00 37.47 412 GLU A N 1
ATOM 2994 C CA . GLU A 1 433 ? -0.212 -10.081 8.850 1.00 35.53 412 GLU A CA 1
ATOM 2995 C C . GLU A 1 433 ? 0.576 -9.539 10.040 1.00 34.32 412 GLU A C 1
ATOM 2996 O O . GLU A 1 433 ? 0.058 -9.553 11.176 1.00 35.48 412 GLU A O 1
ATOM 3002 N N . LYS A 1 434 ? 1.769 -9.038 9.767 1.00 33.03 413 LYS A N 1
ATOM 3003 C CA . LYS A 1 434 ? 2.657 -8.407 10.763 1.00 31.60 413 LYS A CA 1
ATOM 3004 C C . LYS A 1 434 ? 2.973 -7.003 10.261 1.00 33.81 413 LYS A C 1
ATOM 3005 O O . LYS A 1 434 ? 3.138 -6.822 9.012 1.00 35.61 413 LYS A O 1
ATOM 3011 N N . TRP A 1 435 ? 2.999 -6.045 11.175 1.00 30.15 414 TRP A N 1
ATOM 3012 C CA . TRP A 1 435 ? 3.643 -4.743 10.936 1.00 31.53 414 TRP A CA 1
ATOM 3013 C C . TRP A 1 435 ? 4.743 -4.521 11.953 1.00 30.45 414 TRP A C 1
ATOM 3014 O O . TRP A 1 435 ? 4.677 -5.066 13.098 1.00 33.27 414 TRP A O 1
ATOM 3025 N N . ASP A 1 436 ? 5.725 -3.733 11.533 1.00 31.86 415 ASP A N 1
ATOM 3026 C CA . ASP A 1 436 ? 6.765 -3.158 12.403 1.00 33.58 415 ASP A CA 1
ATOM 3027 C C . ASP A 1 436 ? 6.691 -1.641 12.239 1.00 35.43 415 ASP A C 1
ATOM 3028 O O . ASP A 1 436 ? 6.627 -1.167 11.084 1.00 35.65 415 ASP A O 1
ATOM 3033 N N . LEU A 1 437 ? 6.647 -0.914 13.348 1.00 31.85 416 LEU A N 1
ATOM 3034 C CA . LEU A 1 437 ? 6.606 0.561 13.316 1.00 30.42 416 LEU A CA 1
ATOM 3035 C C . LEU A 1 437 ? 8.026 1.069 13.546 1.00 29.15 416 LEU A C 1
ATOM 3036 O O . LEU A 1 437 ? 8.617 0.679 14.558 1.00 33.69 416 LEU A O 1
ATOM 3041 N N . TYR A 1 438 ? 8.526 1.894 12.632 1.00 29.22 417 TYR A N 1
ATOM 3042 C CA . TYR A 1 438 ? 9.802 2.636 12.759 1.00 28.84 417 TYR A CA 1
ATOM 3043 C C . TYR A 1 438 ? 9.495 4.106 13.018 1.00 33.87 417 TYR A C 1
ATOM 3044 O O . TYR A 1 438 ? 8.780 4.727 12.199 1.00 35.66 417 TYR A O 1
ATOM 3053 N N . LEU A 1 439 ? 10.009 4.637 14.132 1.00 36.06 418 LEU A N 1
ATOM 3054 C CA . LEU A 1 439 ? 9.760 6.036 14.559 1.00 38.98 418 LEU A CA 1
ATOM 3055 C C . LEU A 1 439 ? 11.133 6.674 14.793 1.00 41.89 418 LEU A C 1
ATOM 3056 O O . LEU A 1 439 ? 11.933 6.131 15.619 1.00 44.68 418 LEU A O 1
ATOM 3061 N N . ARG A 1 440 ? 11.442 7.719 14.020 1.00 42.83 419 ARG A N 1
ATOM 3062 C CA . ARG A 1 440 ? 12.738 8.440 14.102 1.00 44.61 419 ARG A CA 1
ATOM 3063 C C . ARG A 1 440 ? 13.868 7.428 13.859 1.00 51.08 419 ARG A C 1
ATOM 3064 O O . ARG A 1 440 ? 14.868 7.456 14.606 1.00 57.26 419 ARG A O 1
ATOM 3072 N N . GLY A 1 441 ? 13.661 6.519 12.906 1.00 51.51 420 GLY A N 1
ATOM 3073 C CA . GLY A 1 441 ? 14.653 5.522 12.463 1.00 53.83 420 GLY A CA 1
ATOM 3074 C C . GLY A 1 441 ? 14.661 4.261 13.309 1.00 49.93 420 GLY A C 1
ATOM 3075 O O . GLY A 1 441 ? 15.183 3.263 12.823 1.00 55.48 420 GLY A O 1
ATOM 3076 N N . ILE A 1 442 ? 14.100 4.298 14.519 1.00 51.47 421 ILE A N 1
ATOM 3077 C CA . ILE A 1 442 ? 14.193 3.211 15.539 1.00 46.91 421 ILE A CA 1
ATOM 3078 C C . ILE A 1 442 ? 13.045 2.209 15.351 1.00 42.22 421 ILE A C 1
ATOM 3079 O O . ILE A 1 442 ? 11.872 2.637 15.310 1.00 33.29 421 ILE A O 1
ATOM 3084 N N . GLU A 1 443 ? 13.373 0.919 15.327 1.00 40.30 422 GLU A N 1
ATOM 3085 C CA . GLU A 1 443 ? 12.363 -0.167 15.334 1.00 39.99 422 GLU A CA 1
ATOM 3086 C C . GLU A 1 443 ? 11.676 -0.151 16.699 1.00 40.18 422 GLU A C 1
ATOM 3087 O O . GLU A 1 443 ? 12.349 -0.488 17.678 1.00 43.09 422 GLU A O 1
ATOM 3093 N N . LEU A 1 444 ? 10.401 0.267 16.768 1.00 36.17 423 LEU A N 1
ATOM 3094 C CA . LEU A 1 444 ? 9.735 0.642 18.052 1.00 33.01 423 LEU A CA 1
ATOM 3095 C C . LEU A 1 444 ? 8.782 -0.474 18.534 1.00 32.95 423 LEU A C 1
ATOM 3096 O O . LEU A 1 444 ? 8.829 -0.823 19.747 1.00 33.93 423 LEU A O 1
ATOM 3101 N N . ALA A 1 445 ? 7.919 -0.939 17.634 1.00 32.52 424 ALA A N 1
ATOM 3102 C CA . ALA A 1 445 ? 6.705 -1.732 17.935 1.00 32.27 424 ALA A CA 1
ATOM 3103 C C . ALA A 1 445 ? 6.365 -2.707 16.813 1.00 33.16 424 ALA A C 1
ATOM 3104 O O . ALA A 1 445 ? 6.658 -2.451 15.651 1.00 33.86 424 ALA A O 1
ATOM 3106 N N . THR A 1 446 ? 5.652 -3.763 17.172 1.00 30.75 425 THR A N 1
ATOM 3107 C CA . THR A 1 446 ? 5.220 -4.812 16.244 1.00 31.29 425 THR A CA 1
ATOM 3108 C C . THR A 1 446 ? 3.761 -5.099 16.539 1.00 31.07 425 THR A C 1
ATOM 3109 O O . THR A 1 446 ? 3.387 -4.980 17.710 1.00 33.03 425 THR A O 1
ATOM 3113 N N . GLY A 1 447 ? 2.993 -5.492 15.546 1.00 30.44 426 GLY A N 1
ATOM 3114 C CA . GLY A 1 447 ? 1.615 -5.962 15.732 1.00 29.94 426 GLY A CA 1
ATOM 3115 C C . GLY A 1 447 ? 1.319 -7.080 14.779 1.00 33.09 426 GLY A C 1
ATOM 3116 O O . GLY A 1 447 ? 1.913 -7.122 13.674 1.00 33.48 426 GLY A O 1
ATOM 3117 N N . TYR A 1 448 ? 0.430 -7.973 15.158 1.00 35.30 427 TYR A N 1
ATOM 3118 C CA . TYR A 1 448 ? 0.152 -9.171 14.350 1.00 35.04 427 TYR A CA 1
ATOM 3119 C C . TYR A 1 448 ? -1.344 -9.433 14.339 1.00 33.37 427 TYR A C 1
ATOM 3120 O O . TYR A 1 448 ? -1.941 -9.214 15.393 1.00 34.51 427 TYR A O 1
ATOM 3129 N N . SER A 1 449 ? -1.881 -9.966 13.243 1.00 31.46 428 SER A N 1
ATOM 3130 C CA . SER A 1 449 ? -3.148 -10.744 13.247 1.00 29.71 428 SER A CA 1
ATOM 3131 C C . SER A 1 449 ? -2.734 -12.117 13.761 1.00 34.94 428 SER A C 1
ATOM 3132 O O . SER A 1 449 ? -1.901 -12.740 13.076 1.00 35.77 428 SER A O 1
ATOM 3135 N N . GLU A 1 450 ? -3.180 -12.535 14.961 1.00 32.97 429 GLU A N 1
ATOM 3136 C CA . GLU A 1 450 ? -2.584 -13.709 15.633 1.00 33.87 429 GLU A CA 1
ATOM 3137 C C . GLU A 1 450 ? -2.980 -15.003 14.900 1.00 34.81 429 GLU A C 1
ATOM 3138 O O . GLU A 1 450 ? -4.116 -15.129 14.421 1.00 36.85 429 GLU A O 1
ATOM 3144 N N . LEU A 1 451 ? -2.044 -15.948 14.808 1.00 41.03 430 LEU A N 1
ATOM 3145 C CA . LEU A 1 451 ? -2.386 -17.335 14.378 1.00 38.89 430 LEU A CA 1
ATOM 3146 C C . LEU A 1 451 ? -3.208 -18.009 15.483 1.00 38.57 430 LEU A C 1
ATOM 3147 O O . LEU A 1 451 ? -2.718 -18.105 16.620 1.00 41.05 430 LEU A O 1
ATOM 3152 N N . SER A 1 452 ? -4.411 -18.455 15.154 1.00 44.14 431 SER A N 1
ATOM 3153 C CA . SER A 1 452 ? -5.283 -19.249 16.054 1.00 44.54 431 SER A CA 1
ATOM 3154 C C . SER A 1 452 ? -5.426 -20.700 15.572 1.00 44.14 431 SER A C 1
ATOM 3155 O O . SER A 1 452 ? -5.810 -21.539 16.394 1.00 46.19 431 SER A O 1
ATOM 3158 N N . ASP A 1 453 ? -5.116 -20.999 14.310 1.00 45.80 432 ASP A N 1
ATOM 3159 C CA . ASP A 1 453 ? -5.191 -22.374 13.752 1.00 40.16 432 ASP A CA 1
ATOM 3160 C C . ASP A 1 453 ? -4.170 -23.272 14.452 1.00 43.51 432 ASP A C 1
ATOM 3161 O O . ASP A 1 453 ? -2.974 -23.212 14.158 1.00 46.66 432 ASP A O 1
ATOM 3166 N N . PRO A 1 454 ? -4.593 -24.194 15.350 1.00 42.35 433 PRO A N 1
ATOM 3167 C CA . PRO A 1 454 ? -3.637 -25.017 16.094 1.00 43.98 433 PRO A CA 1
ATOM 3168 C C . PRO A 1 454 ? -2.801 -25.976 15.222 1.00 42.60 433 PRO A C 1
ATOM 3169 O O . PRO A 1 454 ? -1.648 -26.314 15.602 1.00 45.82 433 PRO A O 1
ATOM 3173 N N . VAL A 1 455 ? -3.315 -26.353 14.057 1.00 45.77 434 VAL A N 1
ATOM 3174 C CA . VAL A 1 455 ? -2.604 -27.323 13.178 1.00 47.25 434 VAL A CA 1
ATOM 3175 C C . VAL A 1 455 ? -1.513 -26.577 12.418 1.00 47.22 434 VAL A C 1
ATOM 3176 O O . VAL A 1 455 ? -0.408 -27.096 12.341 1.00 49.38 434 VAL A O 1
ATOM 3180 N N . VAL A 1 456 ? -1.814 -25.406 11.878 1.00 44.65 435 VAL A N 1
ATOM 3181 C CA . VAL A 1 456 ? -0.742 -24.560 11.273 1.00 43.78 435 VAL A CA 1
ATOM 3182 C C . VAL A 1 456 ? 0.281 -24.226 12.363 1.00 42.44 435 VAL A C 1
ATOM 3183 O O . VAL A 1 456 ? 1.499 -24.272 12.071 1.00 51.39 435 VAL A O 1
ATOM 3187 N N . GLN A 1 457 ? -0.154 -23.956 13.597 1.00 39.79 436 GLN A N 1
ATOM 3188 C CA . GLN A 1 457 ? 0.786 -23.470 14.627 1.00 39.76 436 GLN A CA 1
ATOM 3189 C C . GLN A 1 457 ? 1.773 -24.595 14.961 1.00 41.58 436 GLN A C 1
ATOM 3190 O O . GLN A 1 457 ? 2.980 -24.308 15.119 1.00 38.95 436 GLN A O 1
ATOM 3196 N N . ARG A 1 458 ? 1.275 -25.819 15.099 1.00 42.84 437 ARG A N 1
ATOM 3197 C CA . ARG A 1 458 ? 2.119 -27.012 15.419 1.00 49.95 437 ARG A CA 1
ATOM 3198 C C . ARG A 1 458 ? 3.155 -27.202 14.298 1.00 46.14 437 ARG A C 1
ATOM 3199 O O . ARG A 1 458 ? 4.351 -27.404 14.626 1.00 53.46 437 ARG A O 1
ATOM 3207 N N . GLU A 1 459 ? 2.729 -27.107 13.034 1.00 47.42 438 GLU A N 1
ATOM 3208 C CA . GLU A 1 459 ? 3.645 -27.224 11.859 1.00 51.15 438 GLU A CA 1
ATOM 3209 C C . GLU A 1 459 ? 4.796 -26.226 11.992 1.00 56.32 438 GLU A C 1
ATOM 3210 O O . GLU A 1 459 ? 5.970 -26.653 11.833 1.00 56.11 438 GLU A O 1
ATOM 3216 N N . ARG A 1 460 ? 4.474 -24.963 12.278 1.00 48.66 439 ARG A N 1
ATOM 3217 C CA . ARG A 1 460 ? 5.475 -23.866 12.386 1.00 47.91 439 ARG A CA 1
ATOM 3218 C C . ARG A 1 460 ? 6.463 -24.186 13.517 1.00 54.06 439 ARG A C 1
ATOM 3219 O O . ARG A 1 460 ? 7.688 -24.011 13.304 1.00 51.49 439 ARG A O 1
ATOM 3227 N N . PHE A 1 461 ? 5.972 -24.663 14.665 1.00 52.26 440 PHE A N 1
ATOM 3228 C CA . PHE A 1 461 ? 6.832 -25.026 15.822 1.00 59.65 440 PHE A CA 1
ATOM 3229 C C . PHE A 1 461 ? 7.699 -26.232 15.430 1.00 56.20 440 PHE A C 1
ATOM 3230 O O . PHE A 1 461 ? 8.869 -26.293 15.865 1.00 58.13 440 PHE A O 1
ATOM 3238 N N . ALA A 1 462 ? 7.160 -27.173 14.652 1.00 61.75 441 ALA A N 1
ATOM 3239 C CA . ALA A 1 462 ? 7.914 -28.386 14.233 1.00 64.07 441 ALA A CA 1
ATOM 3240 C C . ALA A 1 462 ? 9.055 -27.959 13.297 1.00 65.29 441 ALA A C 1
ATOM 3241 O O . ALA A 1 462 ? 10.184 -28.443 13.513 1.00 71.08 441 ALA A O 1
ATOM 3243 N N . ASP A 1 463 ? 8.788 -27.044 12.353 1.00 57.57 442 ASP A N 1
ATOM 3244 C CA . ASP A 1 463 ? 9.818 -26.430 11.468 1.00 70.12 442 ASP A CA 1
ATOM 3245 C C . ASP A 1 463 ? 10.968 -25.877 12.321 1.00 77.80 442 ASP A C 1
ATOM 3246 O O . ASP A 1 463 ? 12.139 -26.225 12.047 1.00 80.78 442 ASP A O 1
ATOM 3251 N N . GLN A 1 464 ? 10.635 -25.027 13.301 1.00 69.93 443 GLN A N 1
ATOM 3252 C CA . GLN A 1 464 ? 11.611 -24.375 14.216 1.00 74.44 443 GLN A CA 1
ATOM 3253 C C . GLN A 1 464 ? 12.420 -25.440 14.962 1.00 70.45 443 GLN A C 1
ATOM 3254 O O . GLN A 1 464 ? 13.654 -25.355 14.916 1.00 74.80 443 GLN A O 1
ATOM 3260 N N . ALA A 1 465 ? 11.738 -26.378 15.631 1.00 70.58 444 ALA A N 1
ATOM 3261 C CA . ALA A 1 465 ? 12.323 -27.484 16.431 1.00 74.03 444 ALA A CA 1
ATOM 3262 C C . ALA A 1 465 ? 13.317 -28.286 15.573 1.00 86.29 444 ALA A C 1
ATOM 3263 O O . ALA A 1 465 ? 14.428 -28.603 16.077 1.00 70.93 444 ALA A O 1
ATOM 3265 N N . ARG A 1 466 ? 12.935 -28.597 14.326 1.00 92.17 445 ARG A N 1
ATOM 3266 C CA . ARG A 1 466 ? 13.768 -29.370 13.363 1.00 89.84 445 ARG A CA 1
ATOM 3267 C C . ARG A 1 466 ? 15.036 -28.565 13.036 1.00 78.72 445 ARG A C 1
ATOM 3268 O O . ARG A 1 466 ? 16.133 -29.147 13.112 1.00 69.63 445 ARG A O 1
ATOM 3276 N N . ALA A 1 467 ? 14.871 -27.279 12.706 1.00 71.12 446 ALA A N 1
ATOM 3277 C CA . ALA A 1 467 ? 15.922 -26.343 12.229 1.00 75.17 446 ALA A CA 1
ATOM 3278 C C . ALA A 1 467 ? 17.041 -26.155 13.269 1.00 78.80 446 ALA A C 1
ATOM 3279 O O . ALA A 1 467 ? 18.181 -25.878 12.851 1.00 75.86 446 ALA A O 1
ATOM 3281 N N . ALA A 1 468 ? 16.738 -26.267 14.568 1.00 82.01 447 ALA A N 1
ATOM 3282 C CA . ALA A 1 468 ? 17.718 -26.081 15.671 1.00 81.48 447 ALA A CA 1
ATOM 3283 C C . ALA A 1 468 ? 18.039 -27.419 16.372 1.00 83.30 447 ALA A C 1
ATOM 3284 O O . ALA A 1 468 ? 18.758 -27.385 17.407 1.00 71.45 447 ALA A O 1
ATOM 3286 N N . ALA A 1 469 ? 17.555 -28.553 15.838 1.00 82.90 448 ALA A N 1
ATOM 3287 C CA . ALA A 1 469 ? 17.889 -29.920 16.317 1.00 87.16 448 ALA A CA 1
ATOM 3288 C C . ALA A 1 469 ? 19.398 -30.149 16.142 1.00 89.74 448 ALA A C 1
ATOM 3289 O O . ALA A 1 469 ? 19.939 -29.735 15.102 1.00 76.01 448 ALA A O 1
ATOM 3291 N N . ALA A 1 470 ? 20.051 -30.751 17.140 1.00 91.16 449 ALA A N 1
ATOM 3292 C CA . ALA A 1 470 ? 21.509 -31.022 17.155 1.00 87.77 449 ALA A CA 1
ATOM 3293 C C . ALA A 1 470 ? 21.726 -32.504 17.484 1.00 84.60 449 ALA A C 1
ATOM 3294 O O . ALA A 1 470 ? 22.834 -32.827 17.937 1.00 77.24 449 ALA A O 1
ATOM 3296 N N . MET A 1 476 ? 13.340 -33.205 20.039 1.00 93.04 455 MET A N 1
ATOM 3297 C CA . MET A 1 476 ? 12.691 -31.909 19.697 1.00 93.36 455 MET A CA 1
ATOM 3298 C C . MET A 1 476 ? 11.275 -31.896 20.290 1.00 91.28 455 MET A C 1
ATOM 3299 O O . MET A 1 476 ? 10.369 -32.502 19.687 1.00 99.79 455 MET A O 1
ATOM 3301 N N . VAL A 1 477 ? 11.115 -31.244 21.443 1.00 80.10 456 VAL A N 1
ATOM 3302 C CA . VAL A 1 477 ? 9.838 -31.154 22.216 1.00 75.27 456 VAL A CA 1
ATOM 3303 C C . VAL A 1 477 ? 9.172 -29.803 21.906 1.00 74.48 456 VAL A C 1
ATOM 3304 O O . VAL A 1 477 ? 9.894 -28.791 21.849 1.00 77.99 456 VAL A O 1
ATOM 3308 N N . LEU A 1 478 ? 7.849 -29.787 21.717 1.00 66.16 457 LEU A N 1
ATOM 3309 C CA . LEU A 1 478 ? 7.064 -28.555 21.425 1.00 59.05 457 LEU A CA 1
ATOM 3310 C C . LEU A 1 478 ? 6.400 -28.047 22.707 1.00 58.57 457 LEU A C 1
ATOM 3311 O O . LEU A 1 478 ? 6.344 -28.817 23.686 1.00 59.95 457 LEU A O 1
ATOM 3316 N N . ASP A 1 479 ? 5.895 -26.808 22.697 1.00 54.01 458 ASP A N 1
ATOM 3317 C CA . ASP A 1 479 ? 5.072 -26.272 23.819 1.00 57.91 458 ASP A CA 1
ATOM 3318 C C . ASP A 1 479 ? 3.656 -26.841 23.691 1.00 53.21 458 ASP A C 1
ATOM 3319 O O . ASP A 1 479 ? 2.782 -26.136 23.154 1.00 46.95 458 ASP A O 1
ATOM 3324 N N . GLU A 1 480 ? 3.452 -28.071 24.172 1.00 51.37 459 GLU A N 1
ATOM 3325 C CA . GLU A 1 480 ? 2.212 -28.862 23.927 1.00 51.66 459 GLU A CA 1
ATOM 3326 C C . GLU A 1 480 ? 1.055 -28.208 24.674 1.00 46.61 459 GLU A C 1
ATOM 3327 O O . GLU A 1 480 ? -0.079 -28.260 24.157 1.00 48.45 459 GLU A O 1
ATOM 3333 N N . ASP A 1 481 ? 1.324 -27.631 25.848 1.00 47.63 460 ASP A N 1
ATOM 3334 C CA . ASP A 1 481 ? 0.250 -26.981 26.647 1.00 49.65 460 ASP A CA 1
ATOM 3335 C C . ASP A 1 481 ? -0.253 -25.743 25.878 1.00 48.18 460 ASP A C 1
ATOM 3336 O O . ASP A 1 481 ? -1.471 -25.539 25.805 1.00 48.42 460 ASP A O 1
ATOM 3341 N N . PHE A 1 482 ? 0.636 -24.968 25.253 1.00 49.44 461 PHE A N 1
ATOM 3342 C CA . PHE A 1 482 ? 0.200 -23.784 24.468 1.00 48.06 461 PHE A CA 1
ATOM 3343 C C . PHE A 1 482 ? -0.663 -24.252 23.297 1.00 41.98 461 PHE A C 1
ATOM 3344 O O . PHE A 1 482 ? -1.701 -23.649 23.024 1.00 42.32 461 PHE A O 1
ATOM 3352 N N . LEU A 1 483 ? -0.231 -25.310 22.600 1.00 41.98 462 LEU A N 1
ATOM 3353 C CA . LEU A 1 483 ? -0.954 -25.824 21.408 1.00 42.82 462 LEU A CA 1
ATOM 3354 C C . LEU A 1 483 ? -2.313 -26.359 21.848 1.00 41.75 462 LEU A C 1
ATOM 3355 O O . LEU A 1 483 ? -3.309 -26.135 21.116 1.00 42.71 462 LEU A O 1
ATOM 3360 N N . ALA A 1 484 ? -2.340 -27.006 23.016 1.00 39.90 463 ALA A N 1
ATOM 3361 C CA . ALA A 1 484 ? -3.576 -27.523 23.630 1.00 43.74 463 ALA A CA 1
ATOM 3362 C C . ALA A 1 484 ? -4.561 -26.355 23.811 1.00 43.88 463 ALA A C 1
ATOM 3363 O O . ALA A 1 484 ? -5.724 -26.508 23.441 1.00 43.06 463 ALA A O 1
ATOM 3365 N N . ALA A 1 485 ? -4.105 -25.194 24.286 1.00 42.07 464 ALA A N 1
ATOM 3366 C CA . ALA A 1 485 ? -4.988 -24.024 24.524 1.00 40.80 464 ALA A CA 1
ATOM 3367 C C . ALA A 1 485 ? -5.584 -23.559 23.201 1.00 43.75 464 ALA A C 1
ATOM 3368 O O . ALA A 1 485 ? -6.814 -23.360 23.152 1.00 46.21 464 ALA A O 1
ATOM 3370 N N . LEU A 1 486 ? -4.756 -23.420 22.152 1.00 39.17 465 LEU A N 1
ATOM 3371 C CA . LEU A 1 486 ? -5.268 -23.057 20.810 1.00 38.89 465 LEU A CA 1
ATOM 3372 C C . LEU A 1 486 ? -6.296 -24.109 20.360 1.00 41.28 465 LEU A C 1
ATOM 3373 O O . LEU A 1 486 ? -7.277 -23.720 19.701 1.00 37.91 465 LEU A O 1
ATOM 3378 N N . GLU A 1 487 ? -6.120 -25.384 20.736 1.00 39.53 466 GLU A N 1
ATOM 3379 C CA . GLU A 1 487 ? -7.069 -26.447 20.288 1.00 43.31 466 GLU A CA 1
ATOM 3380 C C . GLU A 1 487 ? -8.445 -26.269 20.938 1.00 41.71 466 GLU A C 1
ATOM 3381 O O . GLU A 1 487 ? -9.418 -26.774 20.347 1.00 46.44 466 GLU A O 1
ATOM 3387 N N . TYR A 1 488 ? -8.544 -25.596 22.093 1.00 39.49 467 TYR A N 1
ATOM 3388 C CA . TYR A 1 488 ? -9.867 -25.259 22.685 1.00 41.49 467 TYR A CA 1
ATOM 3389 C C . TYR A 1 488 ? -10.535 -24.153 21.886 1.00 40.05 467 TYR A C 1
ATOM 3390 O O . TYR A 1 488 ? -11.719 -24.005 22.085 1.00 42.68 467 TYR A O 1
ATOM 3399 N N . GLY A 1 489 ? -9.812 -23.414 21.036 1.00 41.63 468 GLY A N 1
ATOM 3400 C CA . GLY A 1 489 ? -10.393 -22.329 20.217 1.00 41.93 468 GLY A CA 1
ATOM 3401 C C . GLY A 1 489 ? -9.997 -20.950 20.739 1.00 42.94 468 GLY A C 1
ATOM 3402 O O . GLY A 1 489 ? -10.408 -20.614 21.855 1.00 44.17 468 GLY A O 1
ATOM 3403 N N . MET A 1 490 ? -9.175 -20.204 19.991 1.00 41.24 469 MET A N 1
ATOM 3404 C CA . MET A 1 490 ? -8.833 -18.776 20.274 1.00 40.61 469 MET A CA 1
ATOM 3405 C C . MET A 1 490 ? -9.587 -17.896 19.287 1.00 40.13 469 MET A C 1
ATOM 3406 O O . MET A 1 490 ? -9.431 -18.040 18.074 1.00 39.58 469 MET A O 1
ATOM 3411 N N . PRO A 1 491 ? -10.450 -16.956 19.726 1.00 39.65 470 PRO A N 1
ATOM 3412 C CA . PRO A 1 491 ? -11.098 -16.073 18.773 1.00 37.28 470 PRO A CA 1
ATOM 3413 C C . PRO A 1 491 ? -10.046 -15.272 18.016 1.00 41.22 470 PRO A C 1
ATOM 3414 O O . PRO A 1 491 ? -8.922 -15.098 18.498 1.00 36.25 470 PRO A O 1
ATOM 3418 N N . PRO A 1 492 ? -10.391 -14.759 16.816 1.00 42.10 471 PRO A N 1
ATOM 3419 C CA . PRO A 1 492 ? -9.464 -13.931 16.061 1.00 40.98 471 PRO A CA 1
ATOM 3420 C C . PRO A 1 492 ? -9.066 -12.751 16.955 1.00 39.66 471 PRO A C 1
ATOM 3421 O O . PRO A 1 492 ? -9.915 -12.192 17.635 1.00 38.72 471 PRO A O 1
ATOM 3425 N N . CYS A 1 493 ? -7.795 -12.377 16.917 1.00 37.58 472 CYS A N 1
ATOM 3426 C CA . CYS A 1 493 ? -7.261 -11.292 17.770 1.00 39.44 472 CYS A CA 1
ATOM 3427 C C . CYS A 1 493 ? -5.958 -10.725 17.190 1.00 37.65 472 CYS A C 1
ATOM 3428 O O . CYS A 1 493 ? -5.360 -11.345 16.282 1.00 39.26 472 CYS A O 1
ATOM 3431 N N . THR A 1 494 ? -5.539 -9.583 17.721 1.00 35.92 473 THR A N 1
ATOM 3432 C CA . THR A 1 494 ? -4.327 -8.854 17.265 1.00 35.99 473 THR A CA 1
ATOM 3433 C C . THR A 1 494 ? -3.511 -8.538 18.516 1.00 36.23 473 THR A C 1
ATOM 3434 O O . THR A 1 494 ? -4.086 -8.115 19.525 1.00 34.73 473 THR A O 1
ATOM 3438 N N . GLY A 1 495 ? -2.234 -8.883 18.463 1.00 36.58 474 GLY A N 1
ATOM 3439 C CA . GLY A 1 495 ? -1.258 -8.582 19.520 1.00 34.46 474 GLY A CA 1
ATOM 3440 C C . GLY A 1 495 ? -0.329 -7.473 19.065 1.00 32.71 474 GLY A C 1
ATOM 3441 O O . GLY A 1 495 ? -0.117 -7.325 17.844 1.00 31.14 474 GLY A O 1
ATOM 3442 N N . THR A 1 496 ? 0.219 -6.753 20.025 1.00 32.49 475 THR A N 1
ATOM 3443 C CA . THR A 1 496 ? 1.344 -5.817 19.846 1.00 30.99 475 THR A CA 1
ATOM 3444 C C . THR A 1 496 ? 2.419 -6.086 20.874 1.00 35.35 475 THR A C 1
ATOM 3445 O O . THR A 1 496 ? 2.106 -6.649 21.978 1.00 36.48 475 THR A O 1
ATOM 3449 N N . GLY A 1 497 ? 3.629 -5.614 20.555 1.00 36.80 476 GLY A N 1
ATOM 3450 C CA . GLY A 1 497 ? 4.780 -5.586 21.471 1.00 32.60 476 GLY A CA 1
ATOM 3451 C C . GLY A 1 497 ? 5.503 -4.269 21.307 1.00 36.24 476 GLY A C 1
ATOM 3452 O O . GLY A 1 497 ? 5.594 -3.801 20.172 1.00 31.36 476 GLY A O 1
ATOM 3453 N N . MET A 1 498 ? 5.999 -3.686 22.393 1.00 33.58 477 MET A N 1
ATOM 3454 C CA . MET A 1 498 ? 6.741 -2.409 22.354 1.00 31.90 477 MET A CA 1
ATOM 3455 C C . MET A 1 498 ? 7.574 -2.314 23.630 1.00 36.39 477 MET A C 1
ATOM 3456 O O . MET A 1 498 ? 6.972 -2.446 24.722 1.00 35.26 477 MET A O 1
ATOM 3461 N N . GLY A 1 499 ? 8.893 -2.193 23.495 1.00 34.68 478 GLY A N 1
ATOM 3462 C CA . GLY A 1 499 ? 9.812 -2.017 24.635 1.00 39.40 478 GLY A CA 1
ATOM 3463 C C . GLY A 1 499 ? 9.726 -0.595 25.161 1.00 37.60 478 GLY A C 1
ATOM 3464 O O . GLY A 1 499 ? 9.589 0.327 24.344 1.00 37.26 478 GLY A O 1
ATOM 3465 N N . ILE A 1 500 ? 9.750 -0.428 26.484 1.00 35.50 479 ILE A N 1
ATOM 3466 C CA . ILE A 1 500 ? 9.554 0.893 27.138 1.00 34.47 479 ILE A CA 1
ATOM 3467 C C . ILE A 1 500 ? 10.820 1.718 26.869 1.00 34.49 479 ILE A C 1
ATOM 3468 O O . ILE A 1 500 ? 10.691 2.899 26.635 1.00 30.21 479 ILE A O 1
ATOM 3473 N N . ASP A 1 501 ? 12.003 1.113 26.919 1.00 32.19 480 ASP A N 1
ATOM 3474 C CA . ASP A 1 501 ? 13.274 1.857 26.664 1.00 35.57 480 ASP A CA 1
ATOM 3475 C C . ASP A 1 501 ? 13.343 2.316 25.195 1.00 36.59 480 ASP A C 1
ATOM 3476 O O . ASP A 1 501 ? 13.731 3.464 24.953 1.00 38.28 480 ASP A O 1
ATOM 3481 N N . ARG A 1 502 ? 12.899 1.486 24.252 1.00 37.46 481 ARG A N 1
ATOM 3482 C CA . ARG A 1 502 ? 12.830 1.889 22.818 1.00 40.41 481 ARG A CA 1
ATOM 3483 C C . ARG A 1 502 ? 11.849 3.061 22.681 1.00 35.14 481 ARG A C 1
ATOM 3484 O O . ARG A 1 502 ? 12.186 4.053 22.013 1.00 36.46 481 ARG A O 1
ATOM 3492 N N . LEU A 1 503 ? 10.683 2.974 23.314 1.00 33.74 482 LEU A N 1
ATOM 3493 C CA . LEU A 1 503 ? 9.734 4.112 23.247 1.00 32.30 482 LEU A CA 1
ATOM 3494 C C . LEU A 1 503 ? 10.436 5.394 23.735 1.00 38.70 482 LEU A C 1
ATOM 3495 O O . LEU A 1 503 ? 10.417 6.395 22.978 1.00 34.98 482 LEU A O 1
ATOM 3500 N N . LEU A 1 504 ? 11.045 5.376 24.929 1.00 35.30 483 LEU A N 1
ATOM 3501 C CA . LEU A 1 504 ? 11.674 6.586 25.528 1.00 37.40 483 LEU A CA 1
ATOM 3502 C C . LEU A 1 504 ? 12.778 7.078 24.589 1.00 36.77 483 LEU A C 1
ATOM 3503 O O . LEU A 1 504 ? 12.846 8.262 24.349 1.00 40.62 483 LEU A O 1
ATOM 3508 N N . MET A 1 505 ? 13.587 6.169 24.045 1.00 41.66 484 MET A N 1
ATOM 3509 C CA . MET A 1 505 ? 14.660 6.525 23.075 1.00 43.29 484 MET A CA 1
ATOM 3510 C C . MET A 1 505 ? 14.044 7.182 21.842 1.00 41.18 484 MET A C 1
ATOM 3511 O O . MET A 1 505 ? 14.580 8.218 21.378 1.00 42.59 484 MET A O 1
ATOM 3516 N N . SER A 1 506 ? 12.990 6.593 21.292 1.00 33.56 485 SER A N 1
ATOM 3517 C CA . SER A 1 506 ? 12.369 7.134 20.060 1.00 40.63 485 SER A CA 1
ATOM 3518 C C . SER A 1 506 ? 11.802 8.525 20.371 1.00 35.94 485 SER A C 1
ATOM 3519 O O . SER A 1 506 ? 11.890 9.389 19.502 1.00 37.77 485 SER A O 1
ATOM 3522 N N . LEU A 1 507 ? 11.297 8.762 21.579 1.00 34.76 486 LEU A N 1
ATOM 3523 C CA . LEU A 1 507 ? 10.636 10.053 21.900 1.00 37.76 486 LEU A CA 1
ATOM 3524 C C . LEU A 1 507 ? 11.680 11.116 22.276 1.00 39.40 486 LEU A C 1
ATOM 3525 O O . LEU A 1 507 ? 11.338 12.302 22.160 1.00 36.41 486 LEU A O 1
ATOM 3530 N N . THR A 1 508 ? 12.869 10.734 22.756 1.00 40.50 487 THR A N 1
ATOM 3531 C CA . THR A 1 508 ? 13.765 11.677 23.483 1.00 40.55 487 THR A CA 1
ATOM 3532 C C . THR A 1 508 ? 15.217 11.644 22.991 1.00 42.07 487 THR A C 1
ATOM 3533 O O . THR A 1 508 ? 15.957 12.578 23.331 1.00 41.02 487 THR A O 1
ATOM 3537 N N . GLY A 1 509 ? 15.649 10.584 22.326 1.00 42.11 488 GLY A N 1
ATOM 3538 C CA . GLY A 1 509 ? 17.065 10.405 21.968 1.00 39.86 488 GLY A CA 1
ATOM 3539 C C . GLY A 1 509 ? 17.904 9.906 23.129 1.00 42.35 488 GLY A C 1
ATOM 3540 O O . GLY A 1 509 ? 19.096 9.736 22.938 1.00 46.86 488 GLY A O 1
ATOM 3541 N N . LEU A 1 510 ? 17.327 9.586 24.287 1.00 41.38 489 LEU A N 1
ATOM 3542 C CA . LEU A 1 510 ? 18.131 9.083 25.429 1.00 41.06 489 LEU A CA 1
ATOM 3543 C C . LEU A 1 510 ? 18.417 7.591 25.228 1.00 44.88 489 LEU A C 1
ATOM 3544 O O . LEU A 1 510 ? 17.515 6.887 24.738 1.00 54.24 489 LEU A O 1
ATOM 3549 N N . SER A 1 511 ? 19.598 7.112 25.631 1.00 44.47 490 SER A N 1
ATOM 3550 C CA . SER A 1 511 ? 19.986 5.676 25.571 1.00 48.24 490 SER A CA 1
ATOM 3551 C C . SER A 1 511 ? 19.429 4.903 26.775 1.00 51.43 490 SER A C 1
ATOM 3552 O O . SER A 1 511 ? 19.018 5.546 27.777 1.00 47.19 490 SER A O 1
ATOM 3555 N N . ILE A 1 512 ? 19.490 3.570 26.705 1.00 56.83 491 ILE A N 1
ATOM 3556 C CA . ILE A 1 512 ? 19.066 2.621 27.785 1.00 61.11 491 ILE A CA 1
ATOM 3557 C C . ILE A 1 512 ? 19.816 2.935 29.088 1.00 60.42 491 ILE A C 1
ATOM 3558 O O . ILE A 1 512 ? 19.242 2.704 30.175 1.00 62.27 491 ILE A O 1
ATOM 3563 N N . ARG A 1 513 ? 21.053 3.431 29.003 1.00 56.19 492 ARG A N 1
ATOM 3564 C CA . ARG A 1 513 ? 21.880 3.725 30.205 1.00 56.84 492 ARG A CA 1
ATOM 3565 C C . ARG A 1 513 ? 21.359 4.983 30.908 1.00 51.13 492 ARG A C 1
ATOM 3566 O O . ARG A 1 513 ? 21.742 5.197 32.071 1.00 48.55 492 ARG A O 1
ATOM 3574 N N . GLU A 1 514 ? 20.535 5.802 30.246 1.00 47.16 493 GLU A N 1
ATOM 3575 C CA . GLU A 1 514 ? 19.892 6.979 30.876 1.00 43.95 493 GLU A CA 1
ATOM 3576 C C . GLU A 1 514 ? 18.453 6.652 31.311 1.00 46.15 493 GLU A C 1
ATOM 3577 O O . GLU A 1 514 ? 17.961 7.304 32.282 1.00 45.39 493 GLU A O 1
ATOM 3583 N N . THR A 1 515 ? 17.772 5.740 30.616 1.00 43.66 494 THR A N 1
ATOM 3584 C CA . THR A 1 515 ? 16.301 5.568 30.771 1.00 46.19 494 THR A CA 1
ATOM 3585 C C . THR A 1 515 ? 15.966 4.538 31.851 1.00 46.07 494 THR A C 1
ATOM 3586 O O . THR A 1 515 ? 14.859 4.644 32.385 1.00 48.53 494 THR A O 1
ATOM 3590 N N . VAL A 1 516 ? 16.848 3.578 32.139 1.00 44.74 495 VAL A N 1
ATOM 3591 C CA . VAL A 1 516 ? 16.607 2.646 33.276 1.00 49.99 495 VAL A CA 1
ATOM 3592 C C . VAL A 1 516 ? 17.342 3.202 34.489 1.00 49.74 495 VAL A C 1
ATOM 3593 O O . VAL A 1 516 ? 18.516 3.620 34.388 1.00 45.77 495 VAL A O 1
ATOM 3597 N N . LEU A 1 517 ? 16.591 3.303 35.576 1.00 45.41 496 LEU A N 1
ATOM 3598 C CA . LEU A 1 517 ? 17.066 3.780 36.889 1.00 43.77 496 LEU A CA 1
ATOM 3599 C C . LEU A 1 517 ? 18.401 3.119 37.239 1.00 41.72 496 LEU A C 1
ATOM 3600 O O . LEU A 1 517 ? 19.357 3.865 37.564 1.00 41.76 496 LEU A O 1
ATOM 3605 N N . PHE A 1 518 ? 18.453 1.784 37.274 1.00 37.91 497 PHE A N 1
ATOM 3606 C CA . PHE A 1 518 ? 19.615 1.036 37.837 1.00 40.86 497 PHE A CA 1
ATOM 3607 C C . PHE A 1 518 ? 20.135 0.023 36.815 1.00 45.21 497 PHE A C 1
ATOM 3608 O O . PHE A 1 518 ? 19.970 -1.178 36.969 1.00 47.10 497 PHE A O 1
ATOM 3616 N N . PRO A 1 519 ? 20.763 0.467 35.707 1.00 50.17 498 PRO A N 1
ATOM 3617 C CA . PRO A 1 519 ? 21.299 -0.460 34.707 1.00 50.15 498 PRO A CA 1
ATOM 3618 C C . PRO A 1 519 ? 22.304 -1.462 35.294 1.00 48.10 498 PRO A C 1
ATOM 3619 O O . PRO A 1 519 ? 22.962 -1.105 36.224 1.00 49.36 498 PRO A O 1
ATOM 3623 N N . ILE A 1 520 ? 22.367 -2.682 34.761 1.00 57.67 499 ILE A N 1
ATOM 3624 C CA . ILE A 1 520 ? 23.389 -3.704 35.150 1.00 72.62 499 ILE A CA 1
ATOM 3625 C C . ILE A 1 520 ? 24.782 -3.130 34.869 1.00 80.63 499 ILE A C 1
ATOM 3626 O O . ILE A 1 520 ? 24.886 -2.289 33.956 1.00 89.83 499 ILE A O 1
ATOM 3631 N N . VAL A 1 521 ? 25.823 -3.587 35.570 1.00 86.40 500 VAL A N 1
ATOM 3632 C CA . VAL A 1 521 ? 27.140 -2.883 35.534 1.00 90.89 500 VAL A CA 1
ATOM 3633 C C . VAL A 1 521 ? 28.291 -3.851 35.850 1.00 83.35 500 VAL A C 1
ATOM 3634 O O . VAL A 1 521 ? 28.082 -4.753 36.674 1.00 83.74 500 VAL A O 1
#

Sequence (471 aa):
PEQFRIRRDKRARLLAQGRDPYPVAVPRTHTLAEVRAAHPDLPIDTATEDIVGVAGRVIFARNSGKLCFATLQDGDGTQLQVMISLDKVGQAALDAWKADVDLGDIVYVHGAVISSRELSVLADCWRIAAKSLRPLPVKEMSEESRVRQRYVDLIVRPEARAVARLRIAVVRAIRTALQRRGFLEVETPVLQTLAGGAAARPFATHSNALDIDLYLRIAPELFLKRCIVGGFDKVFELNRVFRNEGDSTHSPEFSMLETYQTYGTYDDSAVVTRELIQEVADEAIGTRQLPLPDGSVYDIDGEWATIQMYPSLSVALGEEITPQTTVDRLRGIADSLGLRGFGHGKLIEELWERTVGKSLSAPTFVKDFPVQTTPLTRQHRSIPGVTEKWDLYLRGIELATGYSELSDPVVQRERFADQARAAAAMVLDEDFLAALEYGMPPCTGTGMGIDRLLMSLTGLSIRETVLFPIV

Nearest PDB structures (foldseek):
  7qh8-assembly1_A-2  TM=1.002E+00  e=0.000E+00  Mycobacterium tuberculosis H37Rv
  6kcn-assembly2_D  TM=9.275E-01  e=1.926E-48  Plasmodium falciparum NF54
  6agt-assembly2_C  TM=9.210E-01  e=1.815E-48  Plasmodium falciparum NF54
  4pg3-assembly1_A  TM=9.170E-01  e=1.277E-47  Plasmodium falciparum 3D7
  8k9u-assembly1_A  TM=9.111E-01  e=7.526E-47  Plasmodium falciparum CAMP/Malaysia

Secondary structure (DSSP, 8-state):
-HHHHHHHHHHHHHHHTT--SS-S-------HHHHHHT-TTPPSS-EEEEEEEEEEEEEEEE--SSEEEEEEE-TTS-EEEEEEETTTS-HHHHHHHHHH--TT-EEEEEEEEEE---EEEEEEEEEEEE--SSPPP-----HHHHHHTHHHHHHH-HHHHHHHHHHHHHHHHHHHHHHHTTPEE----SEESS--SSSSPPPEEEETTTTEEEEE-S-SHHHHHHHHHTT-SEEEEEEEEE-------S-SEEEEEEEEEET--HHHHHHHHHHHHHHHIIIIIS-SEEE-TTS-EEE--S--EEEEHHHHHHHHHTS---TT--HHHHHHHHHHTT-----HHHHHHHHHHHHTGGG--S-EEEEEEEGGG-TTBPBPSSSTTEEEEEEEEETTEEEEEEEEB---HHHHHHHHHHHHHHT------HHHHHHHHT----EEEEEEEHHHHHHHHH---HHHHSSS---